Protein AF-0000000068891991 (afdb_homodimer)

pLDDT: mean 92.05, std 12.74, range [37.44, 98.88]

InterPro domains:
  IPR000836 Phosphoribosyltransferase domain [cd06223] (147-283)
  IPR000842 Phosphoribosyl pyrophosphate synthetase, conserved site [PS00114] (128-143)
  IPR005946 Ribose-phosphate pyrophosphokinase [PF14572] (208-317)
  IPR005946 Ribose-phosphate pyrophosphokinase [PTHR10210] (1-318)
  IPR005946 Ribose-phosphate pyrophosphokinase [TIGR01251] (5-317)
  IPR029057 Phosphoribosyltransferase-like [G3DSA:3.40.50.2020] (6-315)
  IPR029057 Phosphoribosyltransferase-like [G3DSA:3.40.50.2020] (147-300)
  IPR029057 Phosphoribosyltransferase-like [SSF53271] (2-158)
  IPR029057 Phosphoribosyltransferase-like [SSF53271] (161-319)
  IPR029099 Ribose-phosphate pyrophosphokinase, N-terminal domain [PF13793] (4-120)

Solvent-accessible surface area (backbone atoms only — not comparable to full-atom values): 33767 Å² total; per-residue (Å²): 120,84,60,60,40,37,38,62,40,84,45,41,48,70,52,44,50,48,20,26,58,76,58,72,52,67,74,46,52,61,49,76,46,69,47,71,41,43,44,75,45,58,38,47,68,56,90,41,61,66,12,37,34,36,38,39,41,26,29,38,64,53,26,38,54,42,49,51,49,50,39,44,46,38,30,12,40,50,65,32,44,38,62,40,35,30,41,36,19,41,28,59,66,52,40,88,30,64,51,62,89,46,84,33,21,32,41,48,26,39,51,50,38,48,44,41,47,73,29,46,44,52,32,38,37,33,38,52,60,75,46,75,72,55,65,72,44,39,92,47,58,67,47,72,38,60,59,58,61,59,52,52,50,47,40,70,73,66,40,81,69,47,81,59,26,27,28,25,10,68,36,76,88,30,39,65,64,26,51,50,53,14,58,77,68,68,36,53,60,31,40,29,42,70,46,74,64,72,67,76,81,32,82,72,61,83,68,81,62,69,46,76,44,77,48,64,83,44,57,73,15,42,34,35,37,37,44,62,57,40,42,62,36,65,66,56,50,54,44,31,40,44,39,34,75,73,40,41,25,68,40,30,34,41,37,23,47,30,40,65,36,26,76,60,17,55,58,53,47,60,68,34,84,45,44,65,32,37,37,24,27,60,34,24,57,71,56,65,81,71,48,60,92,53,78,40,65,42,73,43,80,50,36,66,63,52,31,51,48,52,53,25,57,74,70,72,42,83,76,57,86,62,68,78,114,120,85,59,60,40,37,36,64,39,85,46,41,48,69,52,43,52,49,21,26,58,75,57,72,52,67,73,46,52,63,49,77,46,70,47,71,40,43,45,74,45,56,37,48,68,54,90,41,61,65,13,38,35,37,39,37,41,27,30,37,65,53,26,38,55,42,49,52,48,49,39,43,46,38,30,11,39,50,65,32,43,36,63,38,37,31,41,34,19,40,29,60,67,52,39,88,30,65,50,63,88,45,86,33,21,33,43,48,26,38,51,48,38,48,45,43,48,74,30,47,44,52,31,37,38,33,38,52,61,76,44,77,71,54,64,73,44,40,92,46,59,68,46,73,40,62,58,60,60,60,52,51,51,47,40,70,73,65,41,80,72,46,81,59,25,28,29,24,10,69,36,77,87,31,39,64,64,27,50,51,52,16,58,78,67,69,35,54,61,32,40,30,41,70,47,74,66,72,66,74,83,39,78,73,61,84,70,80,64,70,46,76,44,77,47,65,84,43,57,72,14,41,34,36,38,36,45,61,57,39,43,61,37,65,66,57,51,54,42,30,40,44,39,34,76,73,39,40,26,67,40,29,35,40,36,24,48,29,38,65,36,24,76,61,16,55,58,54,46,61,66,33,85,46,46,65,33,37,38,24,28,59,34,24,58,70,55,66,81,70,49,60,90,52,78,40,64,43,73,43,81,50,37,66,62,52,33,49,48,52,54,26,57,74,70,71,42,83,75,58,85,60,70,77,114

Sequence (650 aa):
MRRVKIFSGTSHPGLTEAICERLGTTLGKCDLKKFSNGETSVDIGCSIRDQDVFIVQSGSAKANDSIMELLILISACKGGSANKITAVMPYFPYSKQSKKKSHRGAITARMLANLLTVAGVDHVITVDLHASQMQGFFTKPVDNLYAEPLLARWIRHTVPNWRDSVVVSKNPGGTKRVTQLADVLKLNFALITTDRRRKEDADQIPGNEKMITLVGEVRRKTVLIVDDMIDRAGSWISAAEHVKLRGGAKKVICIATHGVFGGNCLKEMEDCSCIDQIVVTNSFPIPEDKRKGVKKLVTIDLSQLLSEAIRRNHHGKFIPHYLVEMRRVKIFSGTSHPGLTEAICERLGTTLGKCDLKKFSNGETSVDIGCSIRDQDVFIVQSGSAKANDSIMELLILISACKGGSANKITAVMPYFPYSKQSKKKSHRGAITARMLANLLTVAGVDHVITVDLHASQMQGFFTKPVDNLYAEPLLARWIRHTVPNWRDSVVVSKNPGGTKRVTQLADVLKLNFALITTDRRRKEDADQIPGNEKMITLVGEVRRKTVLIVDDMIDRAGSWISAAEHVKLRGGAKKVICIATHGVFGGNCLKEMEDCSCIDQIVVTNSFPIPEDKRKGVKKLVTIDLSQLLSEAIRRNHHGKFIPHYLVE

Foldseek 3Di:
DPQEAEAEDPFCVPLSVLLCVVLVHDHFDKDWDADPVGDIDIDGPDQNAQGEYEYEFEAAPPRVSSLNSLLQVLLVNVVSHHNAYEYEYQHQPLLVLCDDPDPPDDSVSLVSLVSSVVSPHQEYEYEDRQDPCSCVSHPHYYHHAYCLVVVLVCLVVPPPPSQQEEEEELEPSFVVVRVVSCVVNVHHYKYKYWDQDDCPVVPPPPDSDTDIDIGDAQAQHEYEYEHAEQAAAVSVLVSLCCCVVVRHHPAYEYEHAYYRHHDLRQVVLQPRPSHQAYEYEPSGPDDPVNCPPRDRYDYHYCSVVVSVVVVCVVVVHDDDSPVPD/DPQEAEAEDPFCVPLSVLLCVVLVHDHFDKDWDADPVGDIDIDGPDQNAQGEYEYEFEAAPPRVSSLNSLLQVLLVNVVSHHNAYEYEYQHQPLLVLCDDPDPPDDSVSLVSLVSSVVSPHQEYEYEDRQDPCSCVSHPHYYHHAYCLVVVLVCLVVPPPPSQQEEEEELEPSFVVVSVVSCVVNVHHYKYKYWDQDDCPVVPPPPDSDTDIDIGDAQAQHEYEYEHAEQAAAVSVLVSLCCCVVVRHHPAYEYEHAYYRHHDLRQVVLQPRPSHQAYEYEPSGPDDPVNCPPRDRYHYHYCSVVSSVVVVCVVVVHDDDNPVPD

Radius of gyration: 28.81 Å; Cα contacts (8 Å, |Δi|>4): 1446; chains: 2; bounding box: 80×87×59 Å

Secondary structure (DSSP, 8-state):
-TTEEEEE-SS-HHHHHHHHHHHT--BPPEEEEE-TTS-EEEEE-S--TT-EEEEE----TTHHHHHHHHHHHHHHHHHTT-SEEEEEESS-TTTT-SS-SSTTB--HHHHHHHHHHHHT-SEEEEES-SSGGGGGG-SS-EEEE--HHHHHHHHHHHSTTGGG-EEEESSGGGHHHHHHHHHHHT-EEEEEEEE---GGGGGS--S---EEEEES--TTSEEEEEEEEE--SHHHHHHHHIIIIIT--SEEEEEEEEE---TTHHHHHHH-TT--EEEEEBTS---HHHHTT--SEEEE--HHHHHHHHHHHHTT----TTTT-/-TTEEEEE-SS-HHHHHHHHHHHT--BPPEEEEE-TTS-EEEEE-S--TT-EEEEE----TTHHHHHHHHHHHHHHHHHTT-SEEEEEESS-TTTT-SS-SSTTB--HHHHHHHHHHHHT-SEEEEES-SSGGGGGG-SS-EEEE--HHHHHHHHHHHSTTGGG-EEEESSGGGHHHHHHHHHHHT-EEEEEEEE---GGGTTS--S---EEEEES--TTSEEEEEEEEE--SHHHHHHHHIIIIIT--SEEEEEEEEE---TTHHHHHHH-TT--EEEEEBTS---HHHHTT-SSEEEE--HHHHHHHHHHHHTT----TTTT-

Structure (mmCIF, N/CA/C/O backbone):
data_AF-0000000068891991-model_v1
#
loop_
_entity.id
_entity.type
_entity.pdbx_description
1 polymer 'Ribose-phosphate pyrophosphokinase 1'
#
loop_
_atom_site.group_PDB
_atom_site.id
_atom_site.type_symbol
_atom_site.label_atom_id
_atom_site.label_alt_id
_atom_site.label_comp_id
_atom_site.label_asym_id
_atom_site.label_entity_id
_atom_site.label_seq_id
_atom_site.pdbx_PDB_ins_code
_atom_site.Cartn_x
_atom_site.Cartn_y
_atom_site.Cartn_z
_atom_site.occupancy
_atom_site.B_iso_or_equiv
_atom_site.auth_seq_id
_atom_site.auth_comp_id
_atom_site.auth_asym_id
_atom_site.auth_atom_id
_atom_site.pdbx_PDB_model_num
ATOM 1 N N . MET A 1 1 ? -26.656 19.281 2.646 1 77.19 1 MET A N 1
ATOM 2 C CA . MET A 1 1 ? -26 19.188 1.344 1 77.19 1 MET A CA 1
ATOM 3 C C . MET A 1 1 ? -26.672 18.141 0.468 1 77.19 1 MET A C 1
ATOM 5 O O . MET A 1 1 ? -26.844 16.984 0.884 1 77.19 1 MET A O 1
ATOM 9 N N . ARG A 1 2 ? -27.297 18.516 -0.616 1 78.69 2 ARG A N 1
ATOM 10 C CA . ARG A 1 2 ? -28.016 17.609 -1.503 1 78.69 2 ARG A CA 1
ATOM 11 C C . ARG A 1 2 ? -27.047 16.875 -2.426 1 78.69 2 ARG A C 1
ATOM 13 O O . ARG A 1 2 ? -26.078 17.453 -2.902 1 78.69 2 ARG A O 1
ATOM 20 N N . ARG A 1 3 ? -27.172 15.539 -2.529 1 91.25 3 ARG A N 1
ATOM 21 C CA . ARG A 1 3 ? -26.453 14.672 -3.465 1 91.25 3 ARG A CA 1
ATOM 22 C C . ARG A 1 3 ? -24.984 14.547 -3.08 1 91.25 3 ARG A C 1
ATOM 24 O O . ARG A 1 3 ? -24.109 14.672 -3.93 1 91.25 3 ARG A O 1
ATOM 31 N N . VAL A 1 4 ? -24.75 14.547 -1.729 1 95.25 4 VAL A N 1
ATOM 32 C CA . VAL A 1 4 ? -23.391 14.406 -1.225 1 95.25 4 VAL A CA 1
ATOM 33 C C . VAL A 1 4 ? -23.281 13.117 -0.411 1 95.25 4 VAL A C 1
ATOM 35 O O . VAL A 1 4 ? -24.188 12.766 0.343 1 95.25 4 VAL A O 1
ATOM 38 N N . LYS A 1 5 ? -22.266 12.383 -0.639 1 96.94 5 LYS A N 1
ATOM 39 C CA . LYS A 1 5 ? -21.891 11.242 0.198 1 96.94 5 LYS A CA 1
ATOM 40 C C . LYS A 1 5 ? -20.484 11.406 0.752 1 96.94 5 LYS A C 1
ATOM 42 O O . LYS A 1 5 ? -19.578 11.836 0.038 1 96.94 5 LYS A O 1
ATOM 47 N N . ILE A 1 6 ? -20.359 11.164 2.047 1 98.19 6 ILE A N 1
ATOM 48 C CA . ILE A 1 6 ? -19.062 11.203 2.684 1 98.19 6 ILE A CA 1
ATOM 49 C C . ILE A 1 6 ? -18.656 9.805 3.15 1 98.19 6 ILE A C 1
ATOM 51 O O . ILE A 1 6 ? -19.438 9.125 3.822 1 98.19 6 ILE A O 1
ATOM 55 N N . PHE A 1 7 ? -17.547 9.383 2.711 1 98.25 7 PHE A N 1
ATOM 56 C CA . PHE A 1 7 ? -17.016 8.094 3.137 1 98.25 7 PHE A CA 1
ATOM 57 C C . PHE A 1 7 ? -15.773 8.281 4.004 1 98.25 7 PHE A C 1
ATOM 59 O O . PHE A 1 7 ? -15.055 9.266 3.859 1 98.25 7 PHE A O 1
ATOM 66 N N . SER A 1 8 ? -15.609 7.34 4.91 1 98.06 8 SER A N 1
ATOM 67 C CA . SER A 1 8 ? -14.453 7.332 5.801 1 98.06 8 SER A CA 1
ATOM 68 C C . SER A 1 8 ? -13.516 6.172 5.48 1 98.06 8 SER A C 1
ATOM 70 O O . SER A 1 8 ? -13.961 5.027 5.355 1 98.06 8 SER A O 1
ATOM 72 N N . GLY A 1 9 ? -12.25 6.516 5.199 1 97.56 9 GLY A N 1
ATOM 73 C CA . GLY A 1 9 ? -11.273 5.445 5.309 1 97.56 9 GLY A CA 1
ATOM 74 C C . GLY A 1 9 ? -11.047 4.984 6.738 1 97.56 9 GLY A C 1
ATOM 75 O O . GLY A 1 9 ? -11.68 5.496 7.664 1 97.56 9 GLY A O 1
ATOM 76 N N . THR A 1 10 ? -10.141 4.098 6.926 1 96.75 10 THR A N 1
ATOM 77 C CA . THR A 1 10 ? -9.969 3.486 8.234 1 96.75 10 THR A CA 1
ATOM 78 C C . THR A 1 10 ? -8.914 4.23 9.047 1 96.75 10 THR A C 1
ATOM 80 O O . THR A 1 10 ? -8.75 3.98 10.242 1 96.75 10 THR A O 1
ATOM 83 N N . SER A 1 11 ? -8.211 5.156 8.469 1 95.75 11 SER A N 1
ATOM 84 C CA . SER A 1 11 ? -7.074 5.777 9.141 1 95.75 11 SER A CA 1
ATOM 85 C C . SER A 1 11 ? -7.531 6.641 10.312 1 95.75 11 SER A C 1
ATOM 87 O O . SER A 1 11 ? -6.883 6.676 11.359 1 95.75 11 SER A O 1
ATOM 89 N N . HIS A 1 12 ? -8.656 7.379 10.141 1 96.69 12 HIS A N 1
ATOM 90 C CA . HIS A 1 12 ? -9.078 8.367 11.125 1 96.69 12 HIS A CA 1
ATOM 91 C C . HIS A 1 12 ? -10.594 8.531 11.133 1 96.69 12 HIS A C 1
ATOM 93 O O . HIS A 1 12 ? -11.109 9.625 10.891 1 96.69 12 HIS A O 1
ATOM 99 N N . PRO A 1 13 ? -11.328 7.473 11.5 1 96.75 13 PRO A N 1
ATOM 100 C CA . PRO A 1 13 ? -12.789 7.52 11.453 1 96.75 13 PRO A CA 1
ATOM 101 C C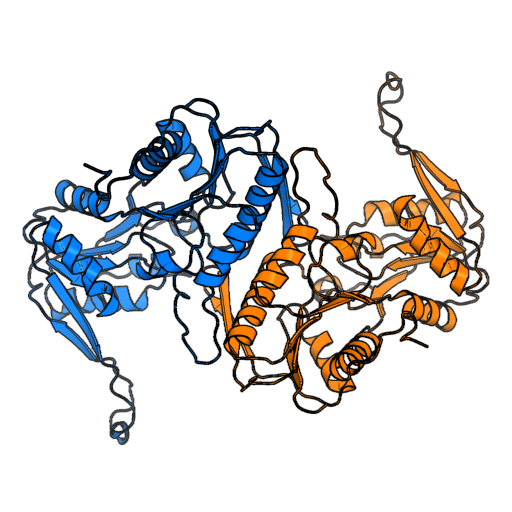 . PRO A 1 13 ? -13.375 8.594 12.367 1 96.75 13 PRO A C 1
ATOM 103 O O . PRO A 1 13 ? -14.414 9.188 12.039 1 96.75 13 PRO A O 1
ATOM 106 N N . GLY A 1 14 ? -12.727 8.852 13.523 1 96.75 14 GLY A N 1
ATOM 107 C CA . GLY A 1 14 ? -13.203 9.875 14.438 1 96.75 14 GLY A CA 1
ATOM 108 C C . GLY A 1 14 ? -13.258 11.258 13.805 1 96.75 14 GLY A C 1
ATOM 109 O O . GLY A 1 14 ? -14.203 12.016 14.031 1 96.75 14 GLY A O 1
ATOM 110 N N . LEU A 1 15 ? -12.266 11.602 13.047 1 98.06 15 LEU A N 1
ATOM 111 C CA . LEU A 1 15 ? -12.25 12.883 12.359 1 98.06 15 LEU A CA 1
ATOM 112 C C . LEU A 1 15 ? -13.383 12.969 11.344 1 98.06 15 LEU A C 1
ATOM 114 O O . LEU A 1 15 ? -14.047 14 11.227 1 98.06 15 LEU A O 1
ATOM 118 N N . THR A 1 16 ? -13.625 11.859 10.578 1 98.31 16 THR A N 1
ATOM 119 C CA . THR A 1 16 ? -14.688 11.844 9.578 1 98.31 16 THR A CA 1
ATOM 120 C C . THR A 1 16 ? -16.062 12.023 10.234 1 98.31 16 THR A C 1
ATOM 122 O O . THR A 1 16 ? -16.906 12.742 9.711 1 98.31 16 THR A O 1
ATOM 125 N N . GLU A 1 17 ? -16.234 11.375 11.344 1 98 17 GLU A N 1
ATOM 126 C CA . GLU A 1 17 ? -17.484 11.516 12.078 1 98 17 GLU A CA 1
ATOM 127 C C . GLU A 1 17 ? -17.719 12.961 12.508 1 98 17 GLU A C 1
ATOM 129 O O . GLU A 1 17 ? -18.828 13.477 12.398 1 98 17 GLU A O 1
ATOM 134 N N . ALA A 1 18 ? -16.656 13.594 13.016 1 98.19 18 ALA A N 1
ATOM 135 C CA . ALA A 1 18 ? -16.734 14.992 13.43 1 98.19 18 ALA A CA 1
ATOM 136 C C . ALA A 1 18 ? -17.094 15.891 12.258 1 98.19 18 ALA A C 1
ATOM 138 O O . ALA A 1 18 ? -17.891 16.828 12.398 1 98.19 18 ALA A O 1
ATOM 139 N N . ILE A 1 19 ? -16.531 15.617 11.094 1 98 19 ILE A N 1
ATOM 140 C CA . ILE A 1 19 ? -16.812 16.375 9.875 1 98 19 ILE A CA 1
ATOM 141 C C . ILE A 1 19 ? -18.297 16.219 9.508 1 98 19 ILE A C 1
ATOM 143 O O . ILE A 1 19 ? -18.969 17.203 9.234 1 98 19 ILE A O 1
ATOM 147 N N . CYS A 1 20 ? -18.781 14.953 9.523 1 97.81 20 CYS A N 1
ATOM 148 C CA . CYS A 1 20 ? -20.172 14.672 9.172 1 97.81 20 CYS A CA 1
ATOM 149 C C . CYS A 1 20 ? -21.125 15.367 10.133 1 97.81 20 CYS A C 1
ATOM 151 O O . CYS A 1 20 ? -22.141 15.922 9.703 1 97.81 20 CYS A O 1
ATOM 153 N N . GLU A 1 21 ? -20.766 15.336 11.414 1 97.69 21 GLU A N 1
ATOM 154 C CA . GLU A 1 21 ? -21.594 16 12.422 1 97.69 21 GLU A CA 1
ATOM 155 C C . GLU A 1 21 ? -21.719 17.484 12.125 1 97.69 21 GLU A C 1
ATOM 157 O O . GLU A 1 21 ? -22.812 18.047 12.195 1 97.69 21 GLU A O 1
ATOM 162 N N . ARG A 1 22 ? -20.688 18.125 11.773 1 96.75 22 ARG A N 1
ATOM 163 C CA . ARG A 1 22 ? -20.672 19.562 11.492 1 96.75 22 ARG A CA 1
ATOM 164 C C . ARG A 1 22 ? -21.453 19.875 10.227 1 96.75 22 ARG A C 1
ATOM 166 O O . ARG A 1 22 ? -22.078 20.938 10.125 1 96.75 22 ARG A O 1
ATOM 173 N N . LEU A 1 23 ? -21.438 18.906 9.305 1 96.44 23 LEU A N 1
ATOM 174 C CA . LEU A 1 23 ? -22.125 19.109 8.031 1 96.44 23 LEU A CA 1
ATOM 175 C C . LEU A 1 23 ? -23.594 18.688 8.125 1 96.44 23 LEU A C 1
ATOM 177 O O . LEU A 1 23 ? -24.375 18.922 7.199 1 96.44 23 LEU A O 1
ATOM 181 N N . GLY A 1 24 ? -23.953 18.062 9.227 1 95.44 24 GLY A N 1
ATOM 182 C CA . GLY A 1 24 ? -25.312 17.578 9.398 1 95.44 24 GLY A CA 1
ATOM 183 C C . GLY A 1 24 ? -25.672 16.422 8.484 1 95.44 24 GLY A C 1
ATOM 184 O O . GLY A 1 24 ? -26.766 16.359 7.934 1 95.44 24 GLY A O 1
ATOM 185 N N . THR A 1 25 ? -24.656 15.562 8.219 1 95.19 25 THR A N 1
ATOM 186 C CA . THR A 1 25 ? -24.875 14.422 7.34 1 95.19 25 THR A CA 1
ATOM 187 C C . THR A 1 25 ? -24.375 13.133 7.996 1 95.19 25 THR A C 1
ATOM 189 O O . THR A 1 25 ? -23.906 13.156 9.133 1 95.19 25 THR A O 1
ATOM 192 N N . THR A 1 26 ? -24.641 12.031 7.355 1 94.44 26 THR A N 1
ATOM 193 C CA . THR A 1 26 ? -24.203 10.734 7.855 1 94.44 26 THR A CA 1
ATOM 194 C C . THR A 1 26 ? -23.203 10.102 6.898 1 94.44 26 THR A C 1
ATOM 196 O O . THR A 1 26 ? -23.172 10.43 5.711 1 94.44 26 THR A O 1
ATOM 199 N N . LEU A 1 27 ? -22.469 9.258 7.52 1 96.31 27 LEU A N 1
ATOM 200 C CA . LEU A 1 27 ? -21.469 8.531 6.734 1 96.31 27 LEU A CA 1
ATOM 201 C C . LEU A 1 27 ? -22.141 7.605 5.727 1 96.31 27 LEU A C 1
ATOM 203 O O . LEU A 1 27 ? -23.141 6.961 6.043 1 96.31 27 LEU A O 1
ATOM 207 N N . GLY A 1 28 ? -21.547 7.605 4.516 1 95.81 28 GLY A N 1
ATOM 208 C CA . GLY A 1 28 ? -21.984 6.594 3.568 1 95.81 28 GLY A CA 1
ATOM 209 C C . GLY A 1 28 ? -21.656 5.184 4.004 1 95.81 28 GLY A C 1
ATOM 210 O O . GLY A 1 28 ? -20.609 4.949 4.613 1 95.81 28 GLY A O 1
ATOM 211 N N . LYS A 1 29 ? -22.531 4.293 3.652 1 94.5 29 LYS A N 1
ATOM 212 C CA . LYS A 1 29 ? -22.312 2.889 3.982 1 94.5 29 LYS A CA 1
ATOM 213 C C . LYS A 1 29 ? -21.188 2.297 3.123 1 94.5 29 LYS A C 1
ATOM 215 O O . LYS A 1 29 ? -21.25 2.357 1.895 1 94.5 29 LYS A O 1
ATOM 220 N N . CYS A 1 30 ? -20.188 1.822 3.775 1 94.94 30 CYS A N 1
ATOM 221 C CA . CYS A 1 30 ? -19.047 1.229 3.084 1 94.94 30 CYS A CA 1
ATOM 222 C C . CYS A 1 30 ? -18.406 0.13 3.926 1 94.94 30 CYS A C 1
ATOM 224 O O . CYS A 1 30 ? -18.203 0.306 5.125 1 94.94 30 CYS A O 1
ATOM 226 N N . ASP A 1 31 ? -18.219 -1.025 3.305 1 94.81 31 ASP A N 1
ATOM 227 C CA . ASP A 1 31 ? -17.531 -2.131 3.969 1 94.81 31 ASP A CA 1
ATOM 228 C C . ASP A 1 31 ? -16.047 -2.174 3.582 1 94.81 31 ASP A C 1
ATOM 230 O O . ASP A 1 31 ? -15.719 -2.359 2.41 1 94.81 31 ASP A O 1
ATOM 234 N N . LEU A 1 32 ? -15.234 -1.894 4.574 1 95.12 32 LEU A N 1
ATOM 235 C CA . LEU A 1 32 ? -13.789 -1.931 4.395 1 95.12 32 LEU A CA 1
ATOM 236 C C . LEU A 1 32 ? -13.18 -3.113 5.141 1 95.12 32 LEU A C 1
ATOM 238 O O . LEU A 1 32 ? -13.312 -3.219 6.363 1 95.12 32 LEU A O 1
ATOM 242 N N . LYS A 1 33 ? -12.523 -4.012 4.375 1 93.88 33 LYS A N 1
ATOM 243 C CA . LYS A 1 33 ? -11.969 -5.207 4.996 1 93.88 33 LYS A CA 1
ATOM 244 C C . LYS A 1 33 ? -10.562 -5.5 4.469 1 93.88 33 LYS A C 1
ATOM 246 O O . LYS A 1 33 ? -10.172 -4.98 3.424 1 93.88 33 LYS A O 1
ATOM 251 N N . LYS A 1 34 ? -9.859 -6.238 5.281 1 92.62 34 LYS A N 1
ATOM 252 C CA . LYS A 1 34 ? -8.562 -6.781 4.883 1 92.62 34 LYS A CA 1
ATOM 253 C C . LYS A 1 34 ? -8.617 -8.305 4.766 1 92.62 34 LYS A C 1
ATOM 255 O O . LYS A 1 34 ? -9.195 -8.977 5.621 1 92.62 34 LYS A O 1
ATOM 260 N N . PHE A 1 35 ? -8.094 -8.742 3.691 1 91.06 35 PHE A N 1
ATOM 261 C CA . PHE A 1 35 ? -7.973 -10.188 3.549 1 91.06 35 PHE A CA 1
ATOM 262 C C . PHE A 1 35 ? -6.754 -10.703 4.309 1 91.06 35 PHE A C 1
ATOM 264 O O . PHE A 1 35 ? -5.914 -9.922 4.75 1 91.06 35 PHE A O 1
ATOM 271 N N . SER A 1 36 ? -6.648 -12.031 4.441 1 84.12 36 SER A N 1
ATOM 272 C CA . SER A 1 36 ? -5.586 -12.656 5.223 1 84.12 36 SER A CA 1
ATOM 273 C C .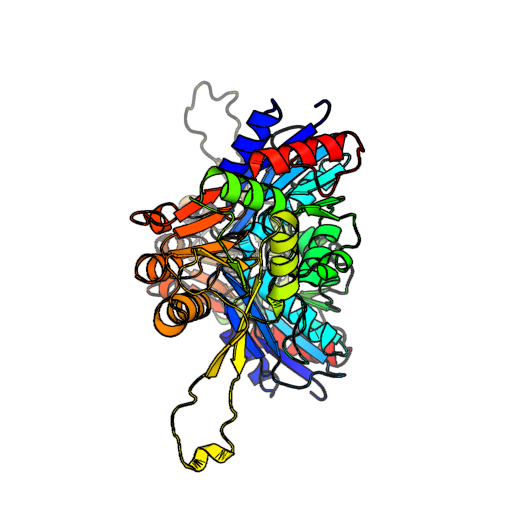 SER A 1 36 ? -4.219 -12.414 4.59 1 84.12 36 SER A C 1
ATOM 275 O O . SER A 1 36 ? -3.201 -12.406 5.285 1 84.12 36 SER A O 1
ATOM 277 N N . ASN A 1 37 ? -4.211 -12.125 3.326 1 83 37 ASN A N 1
ATOM 278 C CA . ASN A 1 37 ? -2.943 -11.875 2.648 1 83 37 ASN A CA 1
ATOM 279 C C . ASN A 1 37 ? -2.578 -10.398 2.658 1 83 37 ASN A C 1
ATOM 281 O O . ASN A 1 37 ? -1.622 -9.984 1.998 1 83 37 ASN A O 1
ATOM 285 N N . GLY A 1 38 ? -3.432 -9.594 3.305 1 90.31 38 GLY A N 1
ATOM 286 C CA . GLY A 1 38 ? -3.115 -8.188 3.471 1 90.31 38 GLY A CA 1
ATOM 287 C C . GLY A 1 38 ? -3.773 -7.301 2.432 1 90.31 38 GLY A C 1
ATOM 288 O O . GLY A 1 38 ? -3.682 -6.074 2.506 1 90.31 38 GLY A O 1
ATOM 289 N N . GLU A 1 39 ? -4.422 -7.926 1.455 1 94.75 39 GLU A N 1
ATOM 290 C CA . GLU A 1 39 ? -5.109 -7.141 0.435 1 94.75 39 GLU A CA 1
ATOM 291 C C . GLU A 1 39 ? -6.348 -6.457 1.005 1 94.75 39 GLU A C 1
ATOM 293 O O . GLU A 1 39 ? -6.93 -6.934 1.982 1 94.75 39 GLU A O 1
ATOM 298 N N . THR A 1 40 ? -6.668 -5.379 0.418 1 96 40 THR A N 1
ATOM 299 C CA . THR A 1 40 ? -7.789 -4.559 0.869 1 96 40 THR A CA 1
ATOM 300 C C . THR A 1 40 ? -9.023 -4.805 0.005 1 96 40 THR A C 1
ATOM 302 O O . THR A 1 40 ? -8.914 -4.953 -1.214 1 96 40 THR A O 1
ATOM 305 N N . SER A 1 41 ? -10.148 -4.926 0.678 1 94.19 41 SER A N 1
ATOM 306 C CA . SER A 1 41 ? -11.43 -5.035 -0.014 1 94.19 41 SER A CA 1
ATOM 307 C C . SER A 1 41 ? -12.336 -3.857 0.316 1 94.19 41 SER A C 1
ATOM 309 O O . SER A 1 41 ? -12.414 -3.426 1.469 1 94.19 41 SER A O 1
ATOM 311 N N . VAL A 1 42 ? -12.922 -3.279 -0.693 1 95.25 42 VAL A N 1
ATOM 312 C CA . VAL A 1 42 ? -13.844 -2.16 -0.542 1 95.25 42 VAL A CA 1
ATOM 313 C C . VAL A 1 42 ? -15.188 -2.5 -1.195 1 95.25 42 VAL A C 1
ATOM 315 O O . VAL A 1 42 ? -15.227 -2.949 -2.344 1 95.25 42 VAL A O 1
ATOM 318 N N . ASP A 1 43 ? -16.219 -2.328 -0.474 1 93.88 43 ASP A N 1
ATOM 319 C CA . ASP A 1 43 ? -17.578 -2.516 -0.998 1 93.88 43 ASP A CA 1
ATOM 320 C C . ASP A 1 43 ? -18.5 -1.372 -0.573 1 93.88 43 ASP A C 1
ATOM 322 O O . ASP A 1 43 ? -18.812 -1.232 0.609 1 93.88 43 ASP A O 1
ATOM 326 N N . ILE A 1 44 ? -18.891 -0.605 -1.527 1 95.12 44 ILE A N 1
ATOM 327 C CA . ILE A 1 44 ? -19.781 0.516 -1.248 1 95.12 44 ILE A CA 1
ATOM 328 C C . ILE A 1 44 ? -21.203 0.008 -1.081 1 95.12 44 ILE A C 1
ATOM 330 O O . ILE A 1 44 ? -21.734 -0.684 -1.957 1 95.12 44 ILE A O 1
ATOM 334 N N . GLY A 1 45 ? -21.844 0.318 0.013 1 93.12 45 GLY A N 1
ATOM 335 C CA . GLY A 1 45 ? -23.125 -0.271 0.387 1 93.12 45 GLY A CA 1
ATOM 336 C C . GLY A 1 45 ? -24.312 0.619 0.067 1 93.12 45 GLY A C 1
ATOM 337 O O . GLY A 1 45 ? -25.406 0.387 0.556 1 93.12 45 GLY A O 1
ATOM 338 N N . CYS A 1 46 ? -24.078 1.727 -0.616 1 92.62 46 CYS A N 1
ATOM 339 C CA . CYS A 1 46 ? -25.156 2.637 -0.981 1 92.62 46 CYS A CA 1
ATOM 340 C C . CYS A 1 46 ? -24.953 3.197 -2.383 1 92.62 46 CYS A C 1
ATOM 342 O O . CYS A 1 46 ? -23.844 3.109 -2.934 1 92.62 46 CYS A O 1
ATOM 344 N N . SER A 1 47 ? -26.031 3.662 -2.969 1 92.25 47 SER A N 1
ATOM 345 C CA . SER A 1 47 ? -25.922 4.254 -4.297 1 92.25 47 SER A CA 1
ATOM 346 C C . SER A 1 47 ? -25.172 5.574 -4.258 1 92.25 47 SER A C 1
ATOM 348 O O . SER A 1 47 ? -25.391 6.395 -3.361 1 92.25 47 SER A O 1
ATOM 350 N N . ILE A 1 48 ? -24.266 5.703 -5.191 1 94.88 48 ILE A N 1
ATOM 351 C CA . ILE A 1 48 ? -23.516 6.953 -5.238 1 94.88 48 ILE A CA 1
ATOM 352 C C . ILE A 1 48 ? -23.594 7.551 -6.641 1 94.88 48 ILE A C 1
ATOM 354 O O . ILE A 1 48 ? -22.766 8.383 -7.02 1 94.88 48 ILE A O 1
ATOM 358 N N . ARG A 1 49 ? -24.531 7.051 -7.445 1 94.12 49 ARG A N 1
ATOM 359 C CA . ARG A 1 49 ? -24.688 7.551 -8.805 1 94.12 49 ARG A CA 1
ATOM 360 C C . ARG A 1 49 ? -25.031 9.039 -8.805 1 94.12 49 ARG A C 1
ATOM 362 O O . ARG A 1 49 ? -25.953 9.469 -8.109 1 94.12 49 ARG A O 1
ATOM 369 N N . ASP A 1 50 ? -24.312 9.828 -9.469 1 94.62 50 ASP A N 1
ATOM 370 C CA . ASP A 1 50 ? -24.516 11.25 -9.688 1 94.62 50 ASP A CA 1
ATOM 371 C C . ASP A 1 50 ? -24.359 12.039 -8.391 1 94.62 50 ASP A C 1
ATOM 373 O O . ASP A 1 50 ? -24.875 13.156 -8.266 1 94.62 50 ASP A O 1
ATOM 377 N N . GLN A 1 51 ? -23.719 11.367 -7.43 1 96.12 51 GLN A N 1
ATOM 378 C CA . GLN A 1 51 ? -23.453 12.047 -6.168 1 96.12 51 GLN A CA 1
ATOM 379 C C . GLN A 1 51 ? -22.047 12.641 -6.148 1 96.12 51 GLN A C 1
ATOM 381 O O . GLN A 1 51 ? -21.125 12.094 -6.758 1 96.12 51 GLN A O 1
ATOM 386 N N . ASP A 1 52 ? -21.953 13.789 -5.465 1 96.81 52 ASP A N 1
ATOM 387 C CA . ASP A 1 52 ? -20.625 14.266 -5.082 1 96.81 52 ASP A CA 1
ATOM 388 C C . ASP A 1 52 ? -20.094 13.484 -3.889 1 96.81 52 ASP A C 1
ATOM 390 O O . ASP A 1 52 ? -20.688 13.5 -2.809 1 96.81 52 ASP A O 1
ATOM 394 N N . VAL A 1 53 ? -18.984 12.836 -4.121 1 98 53 VAL A N 1
ATOM 395 C CA . VAL A 1 53 ? -18.469 11.93 -3.105 1 98 53 VAL A CA 1
ATOM 396 C C . VAL A 1 53 ? -17.203 12.523 -2.49 1 98 53 VAL A C 1
ATOM 398 O O . VAL A 1 53 ? -16.312 13.008 -3.207 1 98 53 VAL A O 1
ATOM 401 N N . PHE A 1 54 ? -17.172 12.562 -1.208 1 98.5 54 PHE A N 1
ATOM 402 C CA . PHE A 1 54 ? -15.977 12.938 -0.45 1 98.5 54 PHE A CA 1
ATOM 403 C C . PHE A 1 54 ? -15.438 11.75 0.337 1 98.5 54 PHE A C 1
ATOM 405 O O . PHE A 1 54 ? -16.188 11.102 1.074 1 98.5 54 PHE A O 1
ATOM 412 N N . ILE A 1 55 ? -14.203 11.438 0.123 1 98.69 55 ILE A N 1
ATOM 413 C CA . ILE A 1 55 ? -13.555 10.352 0.85 1 98.69 55 ILE A CA 1
ATOM 414 C C . ILE A 1 55 ? -12.5 10.914 1.789 1 98.69 55 ILE A C 1
ATOM 416 O O . ILE A 1 55 ? -11.492 11.477 1.338 1 98.69 55 ILE A O 1
ATOM 420 N N . VAL A 1 56 ? -12.742 10.734 3.084 1 98.69 56 VAL A N 1
ATOM 421 C CA . VAL A 1 56 ? -11.789 11.242 4.066 1 98.69 56 VAL A CA 1
ATOM 422 C C . VAL A 1 56 ? -10.82 10.125 4.461 1 98.69 56 VAL A C 1
ATOM 424 O O . VAL A 1 56 ? -11.234 9.102 5.004 1 98.69 56 VAL A O 1
ATOM 427 N N . GLN A 1 57 ? -9.641 10.234 4.113 1 97.81 57 GLN A N 1
ATOM 428 C CA . GLN A 1 57 ? -8.57 9.305 4.453 1 97.81 57 GLN A CA 1
ATOM 429 C C . GLN A 1 57 ? -7.258 10.039 4.711 1 97.81 57 GLN A C 1
ATOM 431 O O . GLN A 1 57 ? -6.656 10.594 3.789 1 97.81 57 GLN A O 1
ATOM 436 N N . SER A 1 58 ? -6.844 10.039 5.898 1 92.31 58 SER A N 1
ATOM 437 C CA . SER A 1 58 ? -5.582 10.664 6.277 1 92.31 58 SER A CA 1
ATOM 438 C C . SER A 1 58 ? -4.426 9.68 6.18 1 92.31 58 SER A C 1
ATOM 440 O O . SER A 1 58 ? -4.625 8.508 5.848 1 92.31 58 SER A O 1
ATOM 442 N N . GLY A 1 59 ? -3.209 10.141 6.32 1 89.31 59 GLY A N 1
ATOM 443 C CA . GLY A 1 59 ? -2.096 9.234 6.555 1 89.31 59 GLY A CA 1
ATOM 444 C C . GLY A 1 59 ? -2.176 8.523 7.891 1 89.31 59 GLY A C 1
ATOM 445 O O . GLY A 1 59 ? -3.025 8.844 8.719 1 89.31 59 GLY A O 1
ATOM 446 N N . SER A 1 60 ? -1.485 7.473 8.039 1 91.94 60 SER A N 1
ATOM 447 C CA . SER A 1 60 ? -1.396 6.711 9.281 1 91.94 60 SER A CA 1
ATOM 448 C C . SER A 1 60 ? -0.064 5.977 9.383 1 91.94 60 SER A C 1
ATOM 450 O O . SER A 1 60 ? 0.795 6.113 8.508 1 91.94 60 SER A O 1
ATOM 452 N N . ALA A 1 61 ? 0.066 5.285 10.539 1 90.5 61 ALA A N 1
ATOM 453 C CA . ALA A 1 61 ? 1.272 4.484 10.719 1 90.5 61 ALA A CA 1
ATOM 454 C C . ALA A 1 61 ? 1.313 3.32 9.734 1 90.5 61 ALA A C 1
ATOM 456 O O . ALA A 1 61 ? 2.367 2.711 9.523 1 90.5 61 ALA A O 1
ATOM 457 N N . LYS A 1 62 ? 0.195 2.963 9.156 1 93.31 62 LYS A N 1
ATOM 458 C CA . LYS A 1 62 ? 0.103 1.996 8.062 1 93.31 62 LYS A CA 1
ATOM 459 C C . LYS A 1 62 ? -0.122 2.695 6.727 1 93.31 62 LYS A C 1
ATOM 461 O O . LYS A 1 62 ? -1.124 2.449 6.051 1 93.31 62 LYS A O 1
ATOM 466 N N . ALA A 1 63 ? 0.824 3.49 6.41 1 95.69 63 ALA A N 1
ATOM 467 C CA . ALA A 1 63 ? 0.696 4.461 5.324 1 95.69 63 ALA A CA 1
ATOM 468 C C . ALA A 1 63 ? 0.253 3.787 4.031 1 95.69 63 ALA A C 1
ATOM 470 O O . ALA A 1 63 ? -0.706 4.223 3.391 1 95.69 63 ALA A O 1
ATOM 471 N N . ASN A 1 64 ? 0.87 2.641 3.689 1 97 64 ASN A N 1
ATOM 472 C CA . ASN A 1 64 ? 0.613 2.012 2.396 1 97 64 ASN A CA 1
ATOM 473 C C . ASN A 1 64 ? -0.753 1.332 2.365 1 97 64 ASN A C 1
ATOM 475 O O . ASN A 1 64 ? -1.416 1.312 1.327 1 97 64 ASN A O 1
ATOM 479 N N . ASP A 1 65 ? -1.186 0.801 3.479 1 96.5 65 ASP A N 1
ATOM 480 C CA . ASP A 1 65 ? -2.535 0.254 3.57 1 96.5 65 ASP A CA 1
ATOM 481 C C . ASP A 1 65 ? -3.584 1.35 3.4 1 96.5 65 ASP A C 1
ATOM 483 O O . ASP A 1 65 ? -4.574 1.164 2.689 1 96.5 65 ASP A O 1
ATOM 487 N N . SER A 1 66 ? -3.32 2.496 4.059 1 97.19 66 SER A N 1
ATOM 488 C CA . SER A 1 66 ? -4.258 3.609 3.965 1 97.19 66 SER A CA 1
ATOM 489 C C . SER A 1 66 ? -4.336 4.152 2.543 1 97.19 66 SER A C 1
ATOM 491 O O . SER A 1 66 ? -5.414 4.5 2.062 1 97.19 66 SER A O 1
ATOM 493 N N . ILE A 1 67 ? -3.217 4.191 1.906 1 98.06 67 ILE A N 1
ATOM 494 C CA . ILE A 1 67 ? -3.152 4.711 0.544 1 98.06 67 ILE A CA 1
ATOM 495 C C . ILE A 1 67 ? -3.908 3.779 -0.4 1 98.06 67 ILE A C 1
ATOM 497 O O . ILE A 1 67 ? -4.762 4.227 -1.172 1 98.06 67 ILE A O 1
ATOM 501 N N . MET A 1 68 ? -3.609 2.479 -0.3 1 97.94 68 MET A N 1
ATOM 502 C CA . MET A 1 68 ? -4.266 1.528 -1.192 1 97.94 68 MET A CA 1
ATOM 503 C C . MET A 1 68 ? -5.773 1.505 -0.95 1 97.94 68 MET A C 1
ATOM 505 O O . MET A 1 68 ? -6.559 1.424 -1.896 1 97.94 68 MET A O 1
ATOM 509 N N . GLU A 1 69 ? -6.148 1.566 0.313 1 97.88 69 GLU A N 1
ATOM 510 C CA . GLU A 1 69 ? -7.57 1.625 0.641 1 97.88 69 GLU A CA 1
ATOM 511 C C . GLU A 1 69 ? -8.234 2.83 -0.015 1 97.88 69 GLU A C 1
ATOM 513 O O . GLU A 1 69 ? -9.328 2.713 -0.576 1 97.88 69 GLU A O 1
ATOM 518 N N . LEU A 1 70 ? -7.578 3.955 0.025 1 98.5 70 LEU A N 1
ATOM 519 C CA . LEU A 1 70 ? -8.102 5.172 -0.586 1 98.5 70 LEU A CA 1
ATOM 520 C C . LEU A 1 70 ? -8.227 5.012 -2.098 1 98.5 70 LEU A C 1
ATOM 522 O O . LEU A 1 70 ? -9.266 5.332 -2.674 1 98.5 70 LEU A O 1
ATOM 526 N N . LEU A 1 71 ? -7.195 4.5 -2.723 1 98.5 71 LEU A N 1
ATOM 527 C CA . LEU A 1 71 ? -7.195 4.328 -4.172 1 98.5 71 LEU A CA 1
ATOM 528 C C . LEU A 1 71 ? -8.32 3.393 -4.605 1 98.5 71 LEU A C 1
ATOM 530 O O . LEU A 1 71 ? -9.016 3.666 -5.582 1 98.5 71 LEU A O 1
ATOM 534 N N . ILE A 1 72 ? -8.469 2.307 -3.863 1 98 72 ILE A N 1
ATOM 535 C CA . ILE A 1 72 ? -9.5 1.329 -4.203 1 98 72 ILE A CA 1
ATOM 536 C C . ILE A 1 72 ? -10.883 1.945 -4.004 1 98 72 ILE A C 1
ATOM 538 O O . ILE A 1 72 ? -11.789 1.731 -4.816 1 98 72 ILE A O 1
ATOM 542 N N . LEU A 1 73 ? -11.047 2.703 -2.936 1 97.75 73 LEU A N 1
ATOM 543 C CA . LEU A 1 73 ? -12.305 3.387 -2.676 1 97.75 73 LEU A CA 1
ATOM 544 C C . LEU A 1 73 ? -12.641 4.363 -3.799 1 97.75 73 LEU A C 1
ATOM 546 O O . LEU A 1 73 ? -13.773 4.395 -4.285 1 97.75 73 LEU A O 1
ATOM 550 N N . ILE A 1 74 ? -11.68 5.129 -4.199 1 98.19 74 ILE A N 1
ATOM 551 C CA . ILE A 1 74 ? -11.859 6.07 -5.301 1 98.19 74 ILE A CA 1
ATOM 552 C C . ILE A 1 74 ? -12.281 5.316 -6.562 1 98.19 74 ILE A C 1
ATOM 554 O O . ILE A 1 74 ? -13.234 5.703 -7.234 1 98.19 74 ILE A O 1
ATOM 558 N N . SER A 1 75 ? -11.594 4.27 -6.824 1 97.06 75 SER A N 1
ATOM 559 C CA . SER A 1 75 ? -11.875 3.469 -8.008 1 97.06 75 SER A CA 1
ATOM 560 C C . SER A 1 75 ? -13.289 2.904 -7.973 1 97.06 75 SER A C 1
ATOM 562 O O . SER A 1 75 ? -13.992 2.887 -8.992 1 97.06 75 SER A O 1
ATOM 564 N N . ALA A 1 76 ? -13.664 2.402 -6.801 1 96.56 76 ALA A N 1
ATOM 565 C CA . ALA A 1 76 ? -15.016 1.887 -6.629 1 96.56 76 ALA A CA 1
ATOM 566 C C . ALA A 1 76 ? -16.062 2.975 -6.891 1 96.56 76 ALA A C 1
ATOM 568 O O . ALA A 1 76 ? -17.078 2.725 -7.535 1 96.56 76 ALA A O 1
ATOM 569 N N . CYS A 1 77 ? -15.766 4.188 -6.402 1 96.81 77 CYS A N 1
ATOM 570 C CA . CYS A 1 77 ? -16.688 5.301 -6.609 1 96.81 77 CYS A CA 1
ATOM 571 C C . CYS A 1 77 ? -16.766 5.68 -8.086 1 96.81 77 CYS A C 1
ATOM 573 O O . CYS A 1 77 ? -17.844 6.008 -8.586 1 96.81 77 CYS A O 1
ATOM 575 N N . LYS A 1 78 ? -15.648 5.66 -8.727 1 95.5 78 LYS A N 1
ATOM 576 C CA . LYS A 1 78 ? -15.633 5.934 -10.156 1 95.5 78 LYS A CA 1
ATOM 577 C C . LYS A 1 78 ? -16.469 4.914 -10.922 1 95.5 78 LYS A C 1
ATOM 579 O O . LYS A 1 78 ? -17.297 5.285 -11.766 1 95.5 78 LYS A O 1
ATOM 584 N N . GLY A 1 79 ? -16.312 3.691 -10.562 1 92.81 79 GLY A N 1
ATOM 585 C CA . GLY A 1 79 ? -17.094 2.635 -11.18 1 92.81 79 GLY A CA 1
ATOM 586 C C . GLY A 1 79 ? -18.578 2.736 -10.883 1 92.81 79 GLY A C 1
ATOM 587 O O . GLY A 1 79 ? -19.406 2.277 -11.672 1 92.81 79 GLY A O 1
ATOM 588 N N . GLY A 1 80 ? -18.875 3.311 -9.719 1 93.12 80 GLY A N 1
ATOM 589 C CA . GLY A 1 80 ? -20.266 3.477 -9.312 1 93.12 80 GLY A CA 1
ATOM 590 C C . GLY A 1 80 ? -20.922 4.719 -9.898 1 93.12 80 GLY A C 1
ATOM 591 O O . GLY A 1 80 ? -22.031 5.086 -9.5 1 93.12 80 GLY A O 1
ATOM 592 N N . SER A 1 81 ? -20.203 5.453 -10.75 1 94.44 81 SER A N 1
ATOM 593 C CA . SER A 1 81 ? -20.688 6.598 -11.516 1 94.44 81 SER A CA 1
ATOM 594 C C . SER A 1 81 ? -20.922 7.801 -10.609 1 94.44 81 SER A C 1
ATOM 596 O O . SER A 1 81 ? -21.938 8.5 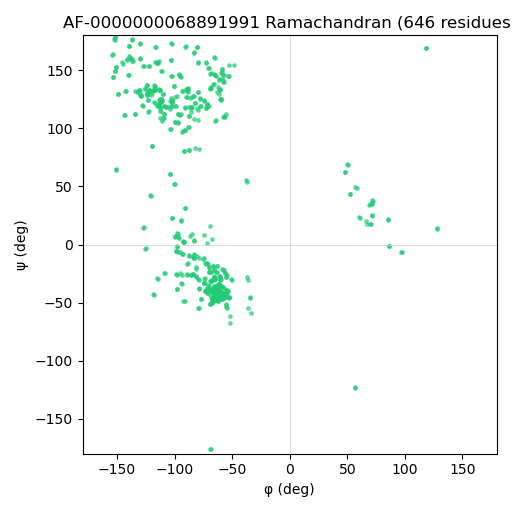-10.75 1 94.44 81 SER A O 1
ATOM 598 N N . ALA A 1 82 ? -20.047 7.973 -9.641 1 96.44 82 ALA A N 1
ATOM 599 C CA . ALA A 1 82 ? -20.078 9.219 -8.883 1 96.44 82 ALA A CA 1
ATOM 600 C C . ALA A 1 82 ? -19.906 10.43 -9.805 1 96.44 82 ALA A C 1
ATOM 602 O O . ALA A 1 82 ? -19.25 10.336 -10.844 1 96.44 82 ALA A O 1
ATOM 603 N N . ASN A 1 83 ? -20.562 11.516 -9.461 1 96.56 83 ASN A N 1
ATOM 604 C CA . ASN A 1 83 ? -20.453 12.742 -10.242 1 96.56 83 ASN A CA 1
ATOM 605 C C . ASN A 1 83 ? -19.062 13.375 -10.117 1 96.56 83 ASN A C 1
ATOM 607 O O . ASN A 1 83 ? -18.422 13.695 -11.117 1 96.56 83 ASN A O 1
ATOM 611 N N . LYS A 1 84 ? -18.672 13.531 -8.922 1 97.38 84 LYS A N 1
ATOM 612 C CA . LYS A 1 84 ? -17.375 14.094 -8.555 1 97.38 84 LYS A CA 1
ATOM 613 C C . LYS A 1 84 ? -16.797 13.391 -7.332 1 97.38 84 LYS A C 1
ATOM 615 O O . LYS A 1 84 ? -17.516 13.086 -6.379 1 97.38 84 LYS A O 1
ATOM 620 N N . ILE A 1 85 ? -15.539 13.023 -7.453 1 98.31 85 ILE A N 1
ATOM 621 C CA . ILE A 1 85 ? -14.875 12.336 -6.352 1 98.31 85 ILE A CA 1
ATOM 622 C C . ILE A 1 85 ? -13.781 13.227 -5.77 1 98.31 85 ILE A C 1
ATOM 624 O O . ILE A 1 85 ? -12.828 13.578 -6.465 1 98.31 85 ILE A O 1
ATOM 628 N N . THR A 1 86 ? -13.906 13.594 -4.523 1 98.56 86 THR A N 1
ATOM 629 C CA . THR A 1 86 ? -12.922 14.422 -3.832 1 98.56 86 THR A CA 1
ATOM 630 C C . THR A 1 86 ? -12.242 13.633 -2.719 1 98.56 86 THR A C 1
ATOM 632 O O . THR A 1 86 ? -12.906 13.086 -1.839 1 98.56 86 THR A O 1
ATOM 635 N N . ALA A 1 87 ? -10.938 13.516 -2.811 1 98.75 87 ALA A N 1
ATOM 636 C CA . ALA A 1 87 ? -10.164 12.93 -1.719 1 98.75 87 ALA A CA 1
ATOM 637 C C . ALA A 1 87 ? -9.805 13.992 -0.677 1 98.75 87 ALA A C 1
ATOM 639 O O . ALA A 1 87 ? -9.18 15 -1.001 1 98.75 87 ALA A O 1
ATOM 640 N N . VAL A 1 88 ? -10.273 13.828 0.507 1 98.75 88 VAL A N 1
ATOM 641 C CA . VAL A 1 88 ? -9.914 14.68 1.634 1 98.75 88 VAL A CA 1
ATOM 642 C C . VAL A 1 88 ? -8.805 14.023 2.447 1 98.75 88 VAL A C 1
ATOM 644 O O . VAL A 1 88 ? -9.055 13.078 3.199 1 98.75 88 VAL A O 1
ATOM 647 N N . MET A 1 89 ? -7.633 14.531 2.295 1 98.62 89 MET A N 1
ATOM 648 C CA . MET A 1 89 ? -6.43 13.969 2.895 1 98.62 89 MET A CA 1
ATOM 649 C C . MET A 1 89 ? -5.77 14.961 3.838 1 98.62 89 MET A C 1
ATOM 651 O O . MET A 1 89 ? -4.777 15.602 3.479 1 98.62 89 MET A O 1
ATOM 655 N N . PRO A 1 90 ? -6.215 15.023 5.07 1 98.25 90 PRO A N 1
ATOM 656 C CA . PRO A 1 90 ? -5.676 16.016 6.012 1 98.25 90 PRO A CA 1
ATOM 657 C C . PRO A 1 90 ? -4.152 15.938 6.121 1 98.25 90 PRO A C 1
ATOM 659 O O . PRO A 1 90 ? -3.488 16.984 6.188 1 98.25 90 PRO A O 1
ATOM 662 N N . TYR A 1 91 ? -3.596 14.828 6.125 1 97.94 91 TYR A N 1
ATOM 663 C CA . TYR A 1 91 ? -2.164 14.594 5.969 1 97.94 91 TYR A CA 1
ATOM 664 C C . TYR A 1 91 ? -1.868 13.891 4.648 1 97.94 91 TYR A C 1
ATOM 666 O O . TYR A 1 91 ? -2.412 12.82 4.367 1 97.94 91 TYR A O 1
ATOM 674 N N . PHE A 1 92 ? -1.054 14.484 3.816 1 98 92 PHE A N 1
ATOM 675 C CA . PHE A 1 92 ? -0.686 13.883 2.541 1 98 92 PHE A CA 1
ATOM 676 C C . PHE A 1 92 ? 0.517 12.961 2.701 1 98 92 PHE A C 1
ATOM 678 O O . PHE A 1 92 ? 1.646 13.43 2.871 1 98 92 PHE A O 1
ATOM 685 N N . PRO A 1 93 ? 0.323 11.641 2.572 1 97.31 93 PRO A N 1
ATOM 686 C CA . PRO A 1 93 ? 1.429 10.703 2.75 1 97.31 93 PRO A CA 1
ATOM 687 C C . PRO A 1 93 ? 2.58 10.945 1.777 1 97.31 93 PRO A C 1
ATOM 689 O O . PRO A 1 93 ? 2.357 11.438 0.665 1 97.31 93 PRO A O 1
ATOM 692 N N . TYR A 1 94 ? 3.809 10.664 2.23 1 96.81 94 TYR A N 1
ATOM 693 C CA . TYR A 1 94 ? 5.035 10.758 1.448 1 96.81 94 TYR A CA 1
ATOM 694 C C . TYR A 1 94 ? 5.391 12.211 1.164 1 96.81 94 TYR A C 1
ATOM 696 O O . TYR A 1 94 ? 6.188 12.5 0.267 1 96.81 94 TYR A O 1
ATOM 704 N N . SER A 1 95 ? 4.809 13.133 1.922 1 94.62 95 SER A N 1
ATOM 705 C CA . SER A 1 95 ? 5.039 14.562 1.713 1 94.62 95 SER A CA 1
ATOM 706 C C . SER A 1 95 ? 6.508 14.922 1.89 1 94.62 95 SER A C 1
ATOM 708 O O . SER A 1 95 ? 7.016 15.828 1.229 1 94.62 95 SER A O 1
ATOM 710 N N . LYS A 1 96 ? 7.254 14.172 2.754 1 93.69 96 LYS A N 1
ATOM 711 C CA . LYS A 1 96 ? 8.672 14.43 2.982 1 93.69 96 LYS A CA 1
ATOM 712 C C . LYS A 1 96 ? 9.516 13.969 1.791 1 93.69 96 LYS A C 1
ATOM 714 O O . LYS A 1 96 ? 10.68 14.352 1.665 1 93.69 96 LYS A O 1
ATOM 719 N N . GLN A 1 97 ? 8.938 13.156 0.924 1 95.56 97 GLN A N 1
ATOM 720 C CA . GLN A 1 97 ? 9.602 12.695 -0.29 1 95.56 97 GLN A CA 1
ATOM 721 C C . GLN A 1 97 ? 9.141 13.492 -1.507 1 95.56 97 GLN A C 1
ATOM 723 O O . GLN A 1 97 ? 8.742 12.914 -2.52 1 95.56 97 GLN A O 1
ATOM 728 N N . SER A 1 98 ? 9.219 14.852 -1.383 1 94.5 98 SER A N 1
ATOM 729 C CA . SER A 1 98 ? 8.727 15.773 -2.396 1 94.5 98 SER A CA 1
ATOM 730 C C . SER A 1 98 ? 9.859 16.281 -3.287 1 94.5 98 SER A C 1
ATOM 732 O O . SER A 1 98 ? 9.625 17.047 -4.223 1 94.5 98 SER A O 1
ATOM 734 N N . LYS A 1 99 ? 11.055 15.906 -2.939 1 90.94 99 LYS A N 1
ATOM 735 C CA . LYS A 1 99 ? 12.219 16.188 -3.779 1 90.94 99 LYS A CA 1
ATOM 736 C C . LYS A 1 99 ? 13.148 14.977 -3.848 1 90.94 99 LYS A C 1
ATOM 738 O O . LYS A 1 99 ? 13.062 14.07 -3.01 1 90.94 99 LYS A O 1
ATOM 743 N N . LYS A 1 100 ? 13.969 14.969 -4.887 1 86.31 100 LYS A N 1
ATOM 744 C CA . LYS A 1 100 ? 14.945 13.883 -4.98 1 86.31 100 LYS A CA 1
ATOM 745 C C . LYS A 1 100 ? 16.062 14.055 -3.949 1 86.31 100 LYS A C 1
ATOM 747 O O . LYS A 1 100 ? 16.719 15.102 -3.902 1 86.31 100 LYS A O 1
ATOM 752 N N . LYS A 1 101 ? 16.156 13.094 -3.047 1 77.94 101 LYS A N 1
ATOM 753 C CA . LYS A 1 101 ? 17.25 13.125 -2.082 1 77.94 101 LYS A CA 1
ATOM 754 C C . LYS A 1 101 ? 18.578 12.742 -2.74 1 77.94 101 LYS A C 1
ATOM 756 O O . LYS A 1 101 ? 19.641 13.141 -2.275 1 77.94 101 LYS A O 1
ATOM 761 N N . SER A 1 102 ? 18.438 11.914 -3.775 1 79.31 102 SER A N 1
ATOM 762 C CA . SER A 1 102 ? 19.594 11.484 -4.562 1 79.31 102 SER A CA 1
ATOM 763 C C . SER A 1 102 ? 19.266 11.453 -6.051 1 79.31 102 SER A C 1
ATOM 765 O O . SER A 1 102 ? 18.094 11.555 -6.438 1 79.31 102 SER A O 1
ATOM 767 N N . HIS A 1 103 ? 20.297 11.445 -6.848 1 77.12 103 HIS A N 1
ATOM 768 C CA . HIS A 1 103 ? 20.141 11.453 -8.297 1 77.12 103 HIS A CA 1
ATOM 769 C C . HIS A 1 103 ? 19.281 10.281 -8.758 1 77.12 103 HIS A C 1
ATOM 771 O O . HIS A 1 103 ? 18.609 10.359 -9.797 1 77.12 103 HIS A O 1
ATOM 777 N N . ARG A 1 104 ? 19.281 9.273 -7.949 1 80.38 104 ARG A N 1
ATOM 778 C CA . ARG A 1 104 ? 18.609 8.062 -8.391 1 80.38 104 ARG A CA 1
ATOM 779 C C . ARG A 1 104 ? 17.484 7.68 -7.422 1 80.38 104 ARG A C 1
ATOM 781 O O . ARG A 1 104 ? 17.328 6.504 -7.098 1 80.38 104 ARG A O 1
ATOM 788 N N . GLY A 1 105 ? 16.734 8.695 -6.98 1 85.5 105 GLY A N 1
ATOM 789 C CA . GLY A 1 105 ? 15.586 8.516 -6.109 1 85.5 105 GLY A CA 1
ATOM 790 C C . GLY A 1 105 ? 14.273 8.945 -6.746 1 85.5 105 GLY A C 1
ATOM 791 O O . GLY A 1 105 ? 14.258 9.438 -7.879 1 85.5 105 GLY A O 1
ATOM 792 N N . ALA A 1 106 ? 13.195 8.617 -6.078 1 89.31 106 ALA A N 1
ATOM 793 C CA . ALA A 1 106 ? 11.859 8.945 -6.582 1 89.31 106 ALA A CA 1
ATOM 794 C C . ALA A 1 106 ? 11.273 10.148 -5.848 1 89.31 106 ALA A C 1
ATOM 796 O O . ALA A 1 106 ? 11.656 10.438 -4.711 1 89.31 106 ALA A O 1
ATOM 797 N N . ILE A 1 107 ? 10.555 10.914 -6.559 1 94.94 107 ILE A N 1
ATOM 798 C CA . ILE A 1 107 ? 9.656 11.867 -5.926 1 94.94 107 ILE A CA 1
ATOM 799 C C . ILE A 1 107 ? 8.312 11.211 -5.641 1 94.94 107 ILE A C 1
ATOM 801 O O . ILE A 1 107 ? 7.355 11.383 -6.398 1 94.94 107 ILE A O 1
ATOM 805 N N . THR A 1 108 ? 8.289 10.5 -4.57 1 96.69 108 THR A N 1
ATOM 806 C CA . THR A 1 108 ? 7.176 9.602 -4.258 1 96.69 108 THR A CA 1
ATOM 807 C C . THR A 1 108 ? 5.879 10.391 -4.105 1 96.69 108 THR A C 1
ATOM 809 O O . THR A 1 108 ? 4.805 9.906 -4.473 1 96.69 108 THR A O 1
ATOM 812 N N . ALA A 1 109 ? 5.973 11.609 -3.566 1 97.44 109 ALA A N 1
ATOM 813 C CA . ALA A 1 109 ? 4.785 12.438 -3.4 1 97.44 109 ALA A CA 1
ATOM 814 C C . ALA A 1 109 ? 4.129 12.734 -4.746 1 97.44 109 ALA A C 1
ATOM 816 O O . ALA A 1 109 ? 2.902 12.703 -4.867 1 97.44 109 ALA A O 1
ATOM 817 N N . ARG A 1 110 ? 4.965 13.047 -5.711 1 96.88 110 ARG A N 1
ATOM 818 C CA . ARG A 1 110 ? 4.434 13.297 -7.043 1 96.88 110 ARG A CA 1
ATOM 819 C C . ARG A 1 110 ? 3.791 12.039 -7.621 1 96.88 110 ARG A C 1
ATOM 821 O O . ARG A 1 110 ? 2.719 12.102 -8.227 1 96.88 110 ARG A O 1
ATOM 828 N N . MET A 1 111 ? 4.438 10.938 -7.473 1 96.75 111 MET A N 1
ATOM 829 C CA . MET A 1 111 ? 3.867 9.672 -7.93 1 96.75 111 MET A CA 1
ATOM 830 C C . MET A 1 111 ? 2.5 9.43 -7.297 1 96.75 111 MET A C 1
ATOM 832 O O . MET A 1 111 ? 1.553 9.047 -7.984 1 96.75 111 MET A O 1
ATOM 836 N N . LEU A 1 112 ? 2.424 9.664 -6.004 1 97.69 112 LEU A N 1
ATOM 837 C CA . LEU A 1 112 ? 1.163 9.453 -5.301 1 97.69 112 LEU A CA 1
ATOM 838 C C . LEU A 1 112 ? 0.062 10.336 -5.879 1 97.69 112 LEU A C 1
ATOM 840 O O . LEU A 1 112 ? -1.064 9.875 -6.082 1 97.69 112 LEU A O 1
ATOM 844 N N . ALA A 1 113 ? 0.392 11.602 -6.117 1 98.06 113 ALA A N 1
ATOM 845 C CA . ALA A 1 113 ? -0.57 12.5 -6.75 1 98.06 113 ALA A CA 1
ATOM 846 C C . ALA A 1 113 ? -1.076 11.922 -8.07 1 98.06 113 ALA A C 1
ATOM 848 O O . ALA A 1 113 ? -2.275 11.961 -8.352 1 98.06 113 ALA A O 1
ATOM 849 N N . ASN A 1 114 ? -0.18 11.344 -8.844 1 97.44 114 ASN A N 1
ATOM 850 C CA . ASN A 1 114 ? -0.543 10.734 -10.117 1 97.44 114 ASN A CA 1
ATOM 851 C C . ASN A 1 114 ? -1.395 9.484 -9.914 1 97.44 114 ASN A C 1
ATOM 853 O O . ASN A 1 114 ? -2.316 9.227 -10.688 1 97.44 114 ASN A O 1
ATOM 857 N N . LEU A 1 115 ? -1.077 8.711 -8.898 1 98.06 115 LEU A N 1
ATOM 858 C CA . LEU A 1 115 ? -1.856 7.512 -8.609 1 98.06 115 LEU A CA 1
ATOM 859 C C . LEU A 1 115 ? -3.307 7.867 -8.297 1 98.06 115 LEU A C 1
ATOM 861 O O . LEU A 1 115 ? -4.227 7.168 -8.727 1 98.06 115 LEU A O 1
ATOM 865 N N . LEU A 1 116 ? -3.465 8.969 -7.543 1 98.19 116 LEU A N 1
ATOM 866 C CA . LEU A 1 116 ? -4.812 9.414 -7.211 1 98.19 116 LEU A CA 1
ATOM 867 C C . LEU A 1 116 ? -5.605 9.727 -8.477 1 98.19 116 LEU A C 1
ATOM 869 O O . LEU A 1 116 ? -6.77 9.328 -8.602 1 98.19 116 LEU A O 1
ATOM 873 N N . THR A 1 117 ? -4.965 10.367 -9.383 1 97.31 117 THR A N 1
ATOM 874 C CA . THR A 1 117 ? -5.609 10.734 -10.641 1 97.31 117 THR A CA 1
ATOM 875 C C . THR A 1 117 ? -6.012 9.484 -11.422 1 97.31 117 THR A C 1
ATOM 877 O O . THR A 1 117 ? -7.133 9.398 -11.93 1 97.31 117 THR A O 1
ATOM 880 N N . VAL A 1 118 ? -5.215 8.508 -11.453 1 96.12 118 VAL A N 1
ATOM 881 C CA . VAL A 1 118 ? -5.473 7.281 -12.203 1 96.12 118 VAL A CA 1
ATOM 882 C C . VAL A 1 118 ? -6.598 6.488 -11.531 1 96.12 118 VAL A C 1
ATOM 884 O O . VAL A 1 118 ? -7.398 5.848 -12.219 1 96.12 118 VAL A O 1
ATOM 887 N N . ALA A 1 119 ? -6.594 6.586 -10.211 1 97.12 119 ALA A N 1
ATOM 888 C CA . ALA A 1 119 ? -7.668 5.91 -9.484 1 97.12 119 ALA A CA 1
ATOM 889 C C . ALA A 1 119 ? -9.023 6.539 -9.797 1 97.12 119 ALA A C 1
ATOM 891 O O . ALA A 1 119 ? -10.062 5.887 -9.68 1 97.12 119 ALA A O 1
ATOM 892 N N . GLY A 1 120 ? -9.008 7.887 -10.102 1 97.44 120 GLY A N 1
ATOM 893 C CA . GLY A 1 120 ? -10.25 8.5 -10.555 1 97.44 120 GLY A CA 1
ATOM 894 C C . GLY A 1 120 ? -10.617 9.742 -9.773 1 97.44 120 GLY A C 1
ATOM 895 O O . GLY A 1 120 ? -11.742 10.234 -9.875 1 97.44 120 GLY A O 1
ATOM 896 N N . VAL A 1 121 ? -9.672 10.266 -8.984 1 98.31 121 VAL A N 1
ATOM 897 C CA . VAL A 1 121 ? -9.992 11.438 -8.172 1 98.31 121 VAL A CA 1
ATOM 898 C C . VAL A 1 121 ? -10.211 12.648 -9.07 1 98.31 121 VAL A C 1
ATOM 900 O O . VAL A 1 121 ? -9.555 12.789 -10.109 1 98.31 121 VAL A O 1
ATOM 903 N N . ASP A 1 122 ? -11.109 13.555 -8.648 1 98.06 122 ASP A N 1
ATOM 904 C CA . ASP A 1 122 ? -11.375 14.773 -9.391 1 98.06 122 ASP A CA 1
ATOM 905 C C . ASP A 1 122 ? -10.828 16 -8.656 1 98.06 122 ASP A C 1
ATOM 907 O O . ASP A 1 122 ? -10.586 17.047 -9.273 1 98.06 122 ASP A O 1
ATOM 911 N N . HIS A 1 123 ? -10.711 15.844 -7.406 1 98.12 123 HIS A N 1
ATOM 912 C CA . HIS A 1 123 ? -10.297 16.953 -6.547 1 98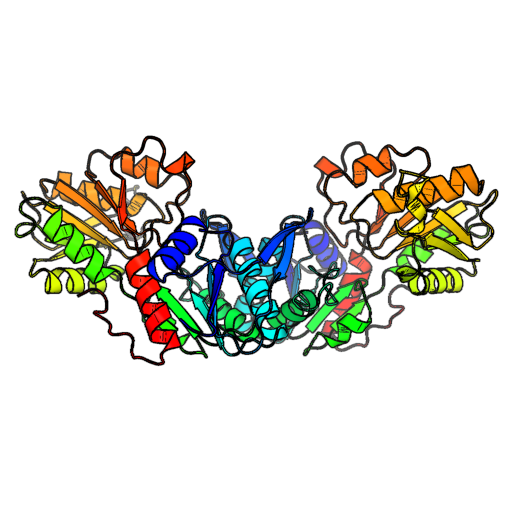.12 123 HIS A CA 1
ATOM 913 C C . HIS A 1 123 ? -9.617 16.438 -5.277 1 98.12 123 HIS A C 1
ATOM 915 O O . HIS A 1 123 ? -9.953 15.352 -4.789 1 98.12 123 HIS A O 1
ATOM 921 N N . VAL A 1 124 ? -8.602 17.172 -4.809 1 98.25 124 VAL A N 1
ATOM 922 C CA . VAL A 1 124 ? -7.922 16.797 -3.57 1 98.25 124 VAL A CA 1
ATOM 923 C C . VAL A 1 124 ? -7.965 17.969 -2.584 1 98.25 124 VAL A C 1
ATOM 925 O O . VAL A 1 124 ? -7.746 19.109 -2.965 1 98.25 124 VAL A O 1
ATOM 928 N N . ILE A 1 125 ? -8.359 17.688 -1.383 1 97.88 125 ILE A N 1
ATOM 929 C CA . ILE A 1 125 ? -8.266 18.625 -0.27 1 97.88 125 ILE A CA 1
ATOM 930 C C . ILE A 1 125 ? -7.234 18.125 0.742 1 97.88 125 ILE A C 1
ATOM 932 O O . ILE A 1 125 ? -7.293 16.969 1.175 1 97.88 125 ILE A O 1
ATOM 936 N N . THR A 1 126 ? -6.301 18.922 1.05 1 97.94 126 THR A N 1
ATOM 937 C CA . THR A 1 126 ? -5.273 18.562 2.021 1 97.94 126 THR A CA 1
ATOM 938 C C . THR A 1 126 ? -4.941 19.75 2.922 1 97.94 126 THR A C 1
ATOM 940 O O . THR A 1 126 ? -5.504 20.828 2.76 1 97.94 126 THR A O 1
ATOM 943 N N . VAL A 1 127 ? -4.141 19.484 3.99 1 97.5 127 VAL A N 1
ATOM 944 C CA . VAL A 1 127 ? -3.775 20.531 4.938 1 97.5 127 VAL A CA 1
ATOM 945 C C . VAL A 1 127 ? -2.254 20.641 5.02 1 97.5 127 VAL A C 1
ATOM 947 O O . VAL A 1 127 ? -1.563 19.656 5.266 1 97.5 127 VAL A O 1
ATOM 950 N N . ASP A 1 128 ? -1.764 21.828 4.777 1 96.38 128 ASP A N 1
ATOM 951 C CA . ASP A 1 128 ? -0.362 22.188 4.977 1 96.38 128 ASP A CA 1
ATOM 952 C C . ASP A 1 128 ? 0.563 21.156 4.324 1 96.38 128 ASP A C 1
ATOM 954 O O . ASP A 1 128 ? 1.331 20.484 5.012 1 96.38 128 ASP A O 1
ATOM 958 N N . LEU A 1 129 ? 0.548 21.141 3.02 1 96.31 129 LEU A N 1
ATOM 959 C CA . LEU A 1 129 ? 1.547 20.328 2.316 1 96.31 129 LEU A CA 1
ATOM 960 C C . LEU A 1 129 ? 2.953 20.688 2.787 1 96.31 129 LEU A C 1
ATOM 962 O O . LEU A 1 129 ? 3.236 21.844 3.09 1 96.31 129 LEU A O 1
ATOM 966 N N . HIS A 1 130 ? 3.846 19.719 2.854 1 95.5 130 HIS A N 1
ATOM 967 C CA . HIS A 1 130 ? 5.215 19.906 3.316 1 95.5 130 HIS A CA 1
ATOM 968 C C . HIS A 1 130 ? 5.922 21 2.539 1 95.5 130 HIS A C 1
ATOM 970 O O . HIS A 1 130 ? 6.688 21.781 3.113 1 95.5 130 HIS A O 1
ATOM 976 N N . ALA A 1 131 ? 5.703 21.047 1.321 1 92.81 131 ALA A N 1
ATOM 977 C CA . ALA A 1 131 ? 6.172 22.109 0.431 1 92.81 131 ALA A CA 1
ATOM 978 C C . ALA A 1 131 ? 5.047 22.609 -0.473 1 92.81 131 ALA A C 1
ATOM 980 O O . ALA A 1 131 ? 4.344 21.797 -1.093 1 92.81 131 ALA A O 1
ATOM 981 N N . SER A 1 132 ? 4.918 23.922 -0.517 1 88.5 132 SER A N 1
ATOM 982 C CA . SER A 1 132 ? 3.832 24.484 -1.308 1 88.5 132 SER A CA 1
ATOM 983 C C . SER A 1 132 ? 3.949 24.094 -2.775 1 88.5 132 SER A C 1
ATOM 985 O O . SER A 1 132 ? 2.939 23.969 -3.471 1 88.5 132 SER A O 1
ATOM 987 N N . GLN A 1 133 ? 5.184 23.844 -3.244 1 92.75 133 GLN A N 1
ATOM 988 C CA . GLN A 1 133 ? 5.445 23.484 -4.633 1 92.75 133 GLN A CA 1
ATOM 989 C C . GLN A 1 133 ? 4.785 22.156 -4.988 1 92.75 133 GLN A C 1
ATOM 991 O O . GLN A 1 133 ? 4.57 21.859 -6.164 1 92.75 133 GLN A O 1
ATOM 996 N N . MET A 1 134 ? 4.438 21.391 -3.971 1 96.06 134 MET A N 1
ATOM 997 C CA . MET A 1 134 ? 3.824 20.078 -4.199 1 96.06 134 MET A CA 1
ATOM 998 C C . MET A 1 134 ? 2.475 20.234 -4.895 1 96.06 134 MET A C 1
ATOM 1000 O O . MET A 1 134 ? 1.963 19.281 -5.477 1 96.06 134 MET A O 1
ATOM 1004 N N . GLN A 1 135 ? 1.845 21.391 -4.754 1 95.75 135 GLN A N 1
ATOM 1005 C CA . GLN A 1 135 ? 0.577 21.625 -5.434 1 95.75 135 GLN A CA 1
ATOM 1006 C C . GLN A 1 135 ? 0.709 21.406 -6.941 1 95.75 135 GLN A C 1
ATOM 1008 O O . GLN A 1 135 ? -0.254 21.031 -7.605 1 95.75 135 GLN A O 1
ATOM 1013 N N . GLY A 1 136 ? 1.866 21.609 -7.508 1 96.25 136 GLY A N 1
ATOM 1014 C CA . GLY A 1 136 ? 2.133 21.406 -8.922 1 96.25 136 GLY A CA 1
ATOM 1015 C C . GLY A 1 136 ? 2.23 19.938 -9.305 1 96.25 136 GLY A C 1
ATOM 1016 O O . GLY A 1 136 ? 2.262 19.594 -10.492 1 96.25 136 GLY A O 1
ATOM 1017 N N . PHE A 1 137 ? 2.314 19.016 -8.297 1 96.81 137 PHE A N 1
ATOM 1018 C CA . PHE A 1 137 ? 2.391 17.594 -8.555 1 96.81 137 PHE A CA 1
ATOM 1019 C C . PHE A 1 137 ? 1.062 17.062 -9.086 1 96.81 137 PHE A C 1
ATOM 1021 O O . PHE A 1 137 ? 1.016 16.016 -9.734 1 96.81 137 PHE A O 1
ATOM 1028 N N . PHE A 1 138 ? -0.062 17.828 -8.75 1 97.25 138 PHE A N 1
ATOM 1029 C CA . PHE A 1 138 ? -1.405 17.328 -9.023 1 97.25 138 PHE A CA 1
ATOM 1030 C C . PHE A 1 138 ? -1.866 17.75 -10.414 1 97.25 138 PHE A C 1
ATOM 1032 O O . PHE A 1 138 ? -1.707 18.906 -10.797 1 97.25 138 PHE A O 1
ATOM 1039 N N . THR A 1 139 ? -2.428 16.828 -11.18 1 96.12 139 THR A N 1
ATOM 1040 C CA . THR A 1 139 ? -3.01 17.156 -12.477 1 96.12 139 THR A CA 1
ATOM 1041 C C . THR A 1 139 ? -4.477 17.547 -12.328 1 96.12 139 THR A C 1
ATOM 1043 O O . THR A 1 139 ? -5.074 18.094 -13.258 1 96.12 139 THR A O 1
ATOM 1046 N N . LYS A 1 140 ? -5.078 17.219 -11.188 1 97.25 140 LYS A N 1
ATOM 1047 C CA . LYS A 1 140 ? -6.414 17.656 -10.789 1 97.25 140 LYS A CA 1
ATOM 1048 C C . LYS A 1 140 ? -6.34 18.781 -9.758 1 97.25 140 LYS A C 1
ATOM 1050 O O . LYS A 1 140 ? -5.309 18.969 -9.109 1 97.25 140 LYS A O 1
ATOM 1055 N N . PRO A 1 141 ? -7.406 19.562 -9.617 1 96.38 141 PRO A N 1
ATOM 1056 C CA . PRO A 1 141 ? -7.375 20.656 -8.641 1 96.38 141 PRO A CA 1
ATOM 1057 C C . PRO A 1 141 ? -7.078 20.188 -7.223 1 96.38 141 PRO A C 1
ATOM 1059 O O . PRO A 1 141 ? -7.555 19.125 -6.812 1 96.38 141 PRO A O 1
ATOM 1062 N N . VAL A 1 142 ? -6.27 20.969 -6.555 1 96.81 142 VAL A N 1
ATOM 1063 C CA . VAL A 1 142 ? -5.922 20.672 -5.172 1 96.81 142 VAL A CA 1
ATOM 1064 C C . VAL A 1 142 ? -6.148 21.906 -4.305 1 96.81 142 VAL A C 1
AT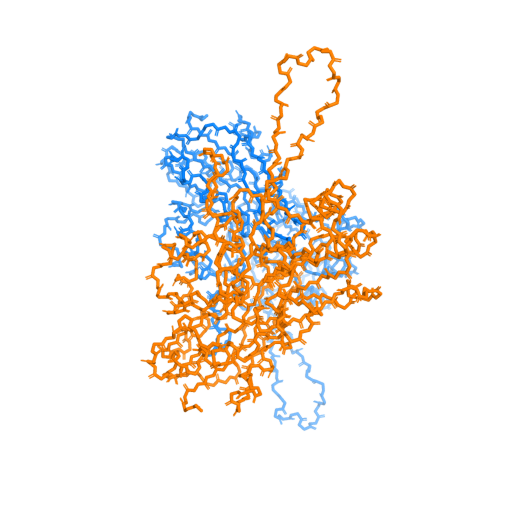OM 1066 O O . VAL A 1 142 ? -5.781 23.031 -4.691 1 96.81 142 VAL A O 1
ATOM 1069 N N . ASP A 1 143 ? -6.855 21.781 -3.225 1 96.12 143 ASP A N 1
ATOM 1070 C CA . ASP A 1 143 ? -6.969 22.797 -2.184 1 96.12 143 ASP A CA 1
ATOM 1071 C C . ASP A 1 143 ? -6.043 22.469 -1.009 1 96.12 143 ASP A C 1
ATOM 1073 O O . ASP A 1 143 ? -6.324 21.578 -0.215 1 96.12 143 ASP A O 1
ATOM 1077 N N . ASN A 1 144 ? -4.973 23.203 -0.939 1 96.56 144 ASN A N 1
ATOM 1078 C CA . ASN A 1 144 ? -4.105 23.125 0.231 1 96.56 144 ASN A CA 1
ATOM 1079 C C . ASN A 1 144 ? -4.555 24.094 1.33 1 96.56 144 ASN A C 1
ATOM 1081 O O . ASN A 1 144 ? -4.25 25.281 1.28 1 96.56 144 ASN A O 1
ATOM 1085 N N . LEU A 1 145 ? -5.215 23.547 2.299 1 96.44 145 LEU A N 1
ATOM 1086 C CA . LEU A 1 145 ? -5.684 24.359 3.414 1 96.44 145 LEU A CA 1
ATOM 1087 C C . LEU A 1 145 ? -4.555 24.625 4.406 1 96.44 145 LEU A C 1
ATOM 1089 O O . LEU A 1 145 ? -3.564 23.891 4.434 1 96.44 145 LEU A O 1
ATOM 1093 N N . TYR A 1 146 ? -4.727 25.703 5.156 1 95.62 146 TYR A N 1
ATOM 1094 C CA . TYR A 1 146 ? -3.689 26.078 6.109 1 95.62 146 TYR A CA 1
ATOM 1095 C C . TYR A 1 146 ? -4.227 26.047 7.535 1 95.62 146 TYR A C 1
ATOM 1097 O O . TYR A 1 146 ? -5.309 26.578 7.809 1 95.62 146 TYR A O 1
ATOM 1105 N N . ALA A 1 147 ? -3.455 25.438 8.367 1 96.12 147 ALA A N 1
ATOM 1106 C CA . ALA A 1 147 ? -3.834 25.375 9.773 1 96.12 147 ALA A CA 1
ATOM 1107 C C . ALA A 1 147 ? -3.438 26.641 10.523 1 96.12 147 ALA A C 1
ATOM 1109 O O . ALA A 1 147 ? -3.85 26.844 11.664 1 96.12 147 ALA A O 1
ATOM 1110 N N . GLU A 1 148 ? -2.693 27.516 9.914 1 95.75 148 GLU A N 1
ATOM 1111 C CA . GLU A 1 148 ? -2.072 28.688 10.531 1 95.75 148 GLU A CA 1
ATOM 1112 C C . GLU A 1 148 ? -3.104 29.531 11.273 1 95.75 148 GLU A C 1
ATOM 1114 O O . GLU A 1 148 ? -2.885 29.922 12.422 1 95.75 148 GLU A O 1
ATOM 1119 N N . PRO A 1 149 ? -4.262 29.812 10.703 1 95.5 149 PRO A N 1
ATOM 1120 C CA . PRO A 1 149 ? -5.238 30.625 11.43 1 95.5 149 PRO A CA 1
ATOM 1121 C C . PRO A 1 149 ? -5.73 29.953 12.711 1 95.5 149 PRO A C 1
ATOM 1123 O O . PRO A 1 149 ? -5.973 30.625 13.711 1 95.5 149 PRO A O 1
ATOM 1126 N N . LEU A 1 150 ? -5.902 28.641 12.625 1 96.5 150 LEU A N 1
ATOM 1127 C CA . LEU A 1 150 ? -6.328 27.906 13.805 1 96.5 150 LEU A CA 1
ATOM 1128 C C . LEU A 1 150 ? -5.242 27.922 14.883 1 96.5 150 LEU A C 1
ATOM 1130 O O . LEU A 1 150 ? -5.539 28.062 16.062 1 96.5 150 LEU A O 1
ATOM 1134 N N . LEU A 1 151 ? -4.023 27.797 14.43 1 97.38 151 LEU A N 1
ATOM 1135 C CA . LEU A 1 151 ? -2.895 27.844 15.352 1 97.38 151 LEU A CA 1
ATOM 1136 C C . LEU A 1 151 ? -2.768 29.219 15.984 1 97.38 151 LEU A C 1
ATOM 1138 O O . LEU A 1 151 ? -2.549 29.344 17.188 1 97.38 151 LEU A O 1
ATOM 1142 N N . ALA A 1 152 ? -2.885 30.266 15.18 1 97.81 152 ALA A N 1
ATOM 1143 C CA . ALA A 1 152 ? -2.822 31.641 15.672 1 97.81 152 ALA A CA 1
ATOM 1144 C C . ALA A 1 152 ? -3.914 31.891 16.703 1 97.81 152 ALA A C 1
ATOM 1146 O O . ALA A 1 152 ? -3.654 32.5 17.75 1 97.81 152 ALA A O 1
ATOM 1147 N N . ARG A 1 153 ? -5.086 31.438 16.375 1 97.25 153 ARG A N 1
ATOM 1148 C CA . ARG A 1 153 ? -6.207 31.594 17.297 1 97.25 153 ARG A CA 1
ATOM 1149 C C . ARG A 1 153 ? -5.949 30.875 18.609 1 97.25 153 ARG A C 1
ATOM 1151 O O . ARG A 1 153 ? -6.219 31.406 19.688 1 97.25 153 ARG A O 1
ATOM 1158 N N . TRP A 1 154 ? -5.469 29.656 18.531 1 97.81 154 TRP A N 1
ATOM 1159 C CA . TRP A 1 154 ? -5.156 28.891 19.734 1 97.81 154 TRP A CA 1
ATOM 1160 C C . TRP A 1 154 ? -4.129 29.625 20.578 1 97.81 154 TRP A C 1
ATOM 1162 O O . TRP A 1 154 ? -4.277 29.719 21.812 1 97.81 154 TRP A O 1
ATOM 1172 N N . ILE A 1 155 ? -3.09 30.188 19.984 1 98.38 155 ILE A N 1
ATOM 1173 C CA . ILE A 1 155 ? -2.031 30.906 20.672 1 98.38 155 ILE A CA 1
ATOM 1174 C C . ILE A 1 155 ? -2.623 32.125 21.406 1 98.38 155 ILE A C 1
ATOM 1176 O O . ILE A 1 155 ? -2.389 32.312 22.594 1 98.38 155 ILE A O 1
ATOM 1180 N N . ARG A 1 156 ? -3.459 32.875 20.766 1 98 156 ARG A N 1
ATOM 1181 C CA . ARG A 1 156 ? -4.062 34.094 21.312 1 98 156 ARG A CA 1
ATOM 1182 C C . ARG A 1 156 ? -4.914 33.75 22.547 1 98 156 ARG A C 1
ATOM 1184 O O . ARG A 1 156 ? -4.957 34.531 23.5 1 98 156 ARG A O 1
ATOM 1191 N N . HIS A 1 157 ? -5.508 32.625 22.453 1 97.56 157 HIS A N 1
ATOM 1192 C CA . HIS A 1 157 ? -6.516 32.312 23.469 1 97.56 157 HIS A CA 1
ATOM 1193 C C . HIS A 1 157 ? -5.914 31.516 24.625 1 97.56 157 HIS A C 1
ATOM 1195 O O . HIS A 1 157 ? -6.418 31.578 25.75 1 97.56 157 HIS A O 1
ATOM 1201 N N . THR A 1 158 ? -4.844 30.797 24.328 1 97.56 158 THR A N 1
ATOM 1202 C CA . THR A 1 158 ? -4.434 29.797 25.312 1 97.56 158 THR A CA 1
ATOM 1203 C C . THR A 1 158 ? -3.074 30.156 25.906 1 97.56 158 THR A C 1
ATOM 1205 O O . THR A 1 158 ? -2.787 29.828 27.062 1 97.56 158 THR A O 1
ATOM 1208 N N . VAL A 1 159 ? -2.207 30.828 25.188 1 97.75 159 VAL A N 1
ATOM 1209 C CA . VAL A 1 159 ? -0.861 31.125 25.656 1 97.75 159 VAL A CA 1
ATOM 1210 C C . VAL A 1 159 ? -0.882 32.406 26.5 1 97.75 159 VAL A C 1
ATOM 1212 O O . VAL A 1 159 ? -1.202 33.469 25.984 1 97.75 159 VAL A O 1
ATOM 1215 N N . PRO A 1 160 ? -0.521 32.312 27.75 1 96.56 160 PRO A N 1
ATOM 1216 C CA . PRO A 1 160 ? -0.459 33.5 28.562 1 96.56 160 PRO A CA 1
ATOM 1217 C C . PRO A 1 160 ? 0.557 34.531 28.047 1 96.56 160 PRO A C 1
ATOM 1219 O O . PRO A 1 160 ? 1.667 34.156 27.656 1 96.56 160 PRO A O 1
ATOM 1222 N N . ASN A 1 161 ? 0.177 35.812 27.984 1 96.38 161 ASN A N 1
ATOM 1223 C CA . ASN A 1 161 ? 1.046 36.875 27.516 1 96.38 161 ASN A CA 1
ATOM 1224 C C . ASN A 1 161 ? 1.651 36.562 26.156 1 96.38 161 ASN A C 1
ATOM 1226 O O . ASN A 1 161 ? 2.854 36.75 25.953 1 96.38 161 ASN A O 1
ATOM 1230 N N . TRP A 1 162 ? 0.833 36.062 25.312 1 97.38 162 TRP A N 1
ATOM 1231 C CA . TRP A 1 162 ? 1.298 35.594 24.016 1 97.38 162 TRP A CA 1
ATOM 1232 C C . TRP A 1 162 ? 1.974 36.719 23.234 1 97.38 162 TRP A C 1
ATOM 1234 O O . TRP A 1 162 ? 2.836 36.469 22.391 1 97.38 162 TRP A O 1
ATOM 1244 N N . ARG A 1 163 ? 1.735 37.969 23.516 1 97.06 163 ARG A N 1
ATOM 1245 C CA . ARG A 1 163 ? 2.281 39.094 22.797 1 97.06 163 ARG A CA 1
ATOM 1246 C C . ARG A 1 163 ? 3.779 39.25 23.047 1 97.06 163 ARG A C 1
ATOM 1248 O O . ARG A 1 163 ? 4.48 39.906 22.281 1 97.06 163 ARG A O 1
ATOM 1255 N N . ASP A 1 164 ? 4.215 38.656 24.109 1 96 164 ASP A N 1
ATOM 1256 C CA . ASP A 1 164 ? 5.637 38.719 24.438 1 96 164 ASP A CA 1
ATOM 1257 C C . ASP A 1 164 ? 6.355 37.438 23.953 1 96 164 ASP A C 1
ATOM 1259 O O . ASP A 1 164 ? 7.527 37.25 24.266 1 96 164 ASP A O 1
ATOM 1263 N N . SER A 1 165 ? 5.711 36.625 23.188 1 98.19 165 SER A N 1
ATOM 1264 C CA . SER A 1 165 ? 6.297 35.406 22.672 1 98.19 165 SER A CA 1
ATOM 1265 C C . SER A 1 165 ? 7.133 35.656 21.422 1 98.19 165 SER A C 1
ATOM 1267 O O . SER A 1 165 ? 7.09 36.75 20.875 1 98.19 165 SER A O 1
ATOM 1269 N N . VAL A 1 166 ? 7.914 34.719 21.094 1 98.31 166 VAL A N 1
ATOM 1270 C CA . VAL A 1 166 ? 8.711 34.75 19.875 1 98.31 166 VAL A CA 1
ATOM 1271 C C . VAL A 1 166 ? 8.516 33.438 19.109 1 98.31 166 VAL A C 1
ATOM 1273 O O . VAL A 1 166 ? 8.469 32.344 19.703 1 98.31 166 VAL A O 1
ATOM 1276 N N . VAL A 1 167 ? 8.266 33.531 17.781 1 98.56 167 VAL A N 1
ATOM 1277 C CA . VAL A 1 167 ? 8.125 32.344 16.938 1 98.56 167 VAL A CA 1
ATOM 1278 C C . VAL A 1 167 ? 9.492 31.938 16.406 1 98.56 167 VAL A C 1
ATOM 1280 O O . VAL A 1 167 ? 10.258 32.781 15.914 1 98.56 167 VAL A O 1
ATOM 1283 N N . VAL A 1 168 ? 9.789 30.656 16.516 1 98.19 168 VAL A N 1
ATOM 1284 C CA . VAL A 1 168 ? 11.141 30.203 16.203 1 98.19 168 VAL A CA 1
ATOM 1285 C C . VAL A 1 168 ? 11.086 29.094 15.156 1 98.19 168 VAL A C 1
ATOM 1287 O O . VAL A 1 168 ? 10.25 28.188 15.242 1 98.19 168 VAL A O 1
ATOM 1290 N N . SER A 1 169 ? 11.914 29.156 14.18 1 97.38 169 SER A N 1
ATOM 1291 C CA . SER A 1 169 ? 12.141 28.078 13.242 1 97.38 169 SER A CA 1
ATOM 1292 C C . SER A 1 169 ? 13.312 27.203 13.68 1 97.38 169 SER A C 1
ATOM 1294 O O . SER A 1 169 ? 14.375 27.719 14.023 1 97.38 169 SER A O 1
ATOM 1296 N N . LYS A 1 170 ? 13.094 25.906 13.656 1 94.62 170 LYS A N 1
ATOM 1297 C CA . LYS A 1 170 ? 14.148 25.016 14.133 1 94.62 170 LYS A CA 1
ATOM 1298 C C . LYS A 1 170 ? 15.172 24.75 13.031 1 94.62 170 LYS A C 1
ATOM 1300 O O . LYS A 1 170 ? 16.25 24.203 13.297 1 94.62 170 LYS A O 1
ATOM 1305 N N . ASN A 1 171 ? 14.867 25.125 11.766 1 90.38 171 ASN A N 1
ATOM 1306 C CA . ASN A 1 171 ? 15.789 25.016 10.633 1 90.38 171 ASN A CA 1
ATOM 1307 C C . ASN A 1 171 ? 15.453 26.031 9.547 1 90.38 171 ASN A C 1
ATOM 1309 O O . ASN A 1 171 ? 14.391 26.656 9.562 1 90.38 171 ASN A O 1
ATOM 1313 N N . PRO A 1 172 ? 16.406 26.266 8.656 1 87.94 172 PRO A N 1
ATOM 1314 C CA . PRO A 1 172 ? 16.188 27.266 7.617 1 87.94 172 PRO A CA 1
ATOM 1315 C C . PRO A 1 172 ? 14.992 26.922 6.719 1 87.94 172 PRO A C 1
ATOM 1317 O O . PRO A 1 172 ? 14.344 27.828 6.184 1 87.94 172 PRO A O 1
ATOM 1320 N N . GLY A 1 173 ? 14.648 25.734 6.562 1 87.25 173 GLY A N 1
ATOM 1321 C CA . GLY A 1 173 ? 13.578 25.297 5.672 1 87.25 173 GLY A CA 1
ATOM 1322 C C . GLY A 1 173 ? 12.203 25.719 6.148 1 87.25 173 GLY A C 1
ATOM 1323 O O . GLY A 1 173 ? 11.266 25.828 5.352 1 87.25 173 GLY A O 1
ATOM 1324 N N . GLY A 1 174 ? 12.031 25.969 7.453 1 90.88 174 GLY A N 1
ATOM 1325 C CA . GLY A 1 174 ? 10.742 26.312 8.023 1 90.88 174 GLY A CA 1
ATOM 1326 C C . GLY A 1 174 ? 10.531 27.797 8.188 1 90.88 174 GLY A C 1
ATOM 1327 O O . GLY A 1 174 ? 9.516 28.234 8.727 1 90.88 174 GLY A O 1
ATOM 1328 N N . THR A 1 175 ? 11.453 28.609 7.695 1 92 175 THR A N 1
ATOM 1329 C CA . THR A 1 175 ? 11.469 30.047 7.965 1 92 175 THR A CA 1
ATOM 1330 C C . THR A 1 175 ? 10.219 30.719 7.406 1 92 175 THR A C 1
ATOM 1332 O O . THR A 1 175 ? 9.648 31.594 8.047 1 92 175 THR A O 1
ATOM 1335 N N . LYS A 1 176 ? 9.766 30.312 6.273 1 92.12 176 LYS A N 1
ATOM 1336 C CA . LYS A 1 176 ? 8.602 30.938 5.664 1 92.12 176 LYS A CA 1
ATOM 1337 C C . LYS A 1 176 ? 7.359 30.75 6.531 1 92.12 176 LYS A C 1
ATOM 1339 O O . LYS A 1 176 ? 6.621 31.703 6.781 1 92.12 176 LYS A O 1
ATOM 1344 N N . ARG A 1 177 ? 7.152 29.562 6.973 1 93.62 177 ARG A N 1
ATOM 1345 C CA . ARG A 1 177 ? 6.016 29.25 7.836 1 93.62 177 ARG A CA 1
ATOM 1346 C C . ARG A 1 177 ? 6.078 30.047 9.133 1 93.62 177 ARG A C 1
ATOM 1348 O O . ARG A 1 177 ? 5.059 30.562 9.594 1 93.62 177 ARG A O 1
ATOM 1355 N N . VAL A 1 178 ? 7.223 30.156 9.672 1 96.06 178 VAL A N 1
ATOM 1356 C CA . VAL A 1 178 ? 7.457 30.859 10.93 1 96.06 178 VAL A CA 1
ATOM 1357 C C . VAL A 1 178 ? 7.211 32.344 10.742 1 96.06 178 VAL A C 1
ATOM 1359 O O . VAL A 1 178 ? 6.523 32.969 11.547 1 96.06 178 VAL A O 1
ATOM 1362 N N . THR A 1 179 ? 7.781 32.906 9.672 1 95.81 179 THR A N 1
ATOM 1363 C CA . THR A 1 179 ? 7.621 34.344 9.43 1 95.81 179 THR A CA 1
ATOM 1364 C C . THR A 1 179 ? 6.156 34.656 9.156 1 95.81 179 THR A C 1
ATOM 1366 O O . THR A 1 179 ? 5.676 35.719 9.562 1 95.81 179 THR A O 1
ATOM 1369 N N . GLN A 1 180 ? 5.477 33.812 8.5 1 95.12 180 GLN A N 1
ATOM 1370 C CA . GLN A 1 180 ? 4.059 34.031 8.227 1 95.12 180 GLN A CA 1
ATOM 1371 C C . GLN A 1 180 ? 3.25 34.062 9.516 1 95.12 180 GLN A C 1
ATOM 1373 O O . GLN A 1 180 ? 2.422 34.969 9.711 1 95.12 180 GLN A O 1
ATOM 1378 N N . LEU A 1 181 ? 3.473 33.125 10.352 1 96.75 181 LEU A N 1
ATOM 1379 C CA . LEU A 1 181 ? 2.766 33.062 11.625 1 96.75 181 LEU A CA 1
ATOM 1380 C C . LEU A 1 181 ? 3.123 34.281 12.477 1 96.75 181 LEU A C 1
ATOM 1382 O O . LEU A 1 181 ? 2.248 34.875 13.117 1 96.75 181 LEU A O 1
ATOM 1386 N N . ALA A 1 182 ? 4.441 34.594 12.523 1 97.62 182 ALA A N 1
ATOM 1387 C CA . ALA A 1 182 ? 4.898 35.781 13.266 1 97.62 182 ALA A CA 1
ATOM 1388 C C . ALA A 1 182 ? 4.195 37.031 12.773 1 97.62 182 ALA A C 1
ATOM 1390 O O . ALA A 1 182 ? 3.785 37.875 13.578 1 97.62 182 ALA A O 1
ATOM 1391 N N . ASP A 1 183 ? 4.074 37.156 11.492 1 97 183 ASP A N 1
ATOM 1392 C CA . ASP A 1 183 ? 3.432 38.312 10.891 1 97 183 ASP A CA 1
ATOM 1393 C C . ASP A 1 183 ? 1.964 38.406 11.305 1 97 183 ASP A C 1
ATOM 1395 O O . ASP A 1 183 ? 1.487 39.469 11.68 1 97 183 ASP A O 1
ATOM 1399 N N . VAL A 1 184 ? 1.253 37.312 11.227 1 96 184 VAL A N 1
ATOM 1400 C CA . VAL A 1 184 ? -0.166 37.25 11.562 1 96 184 VAL A CA 1
ATOM 1401 C C . VAL A 1 184 ? -0.365 37.656 13.023 1 96 184 VAL A C 1
ATOM 1403 O O . VAL A 1 184 ? -1.345 38.312 13.367 1 96 184 VAL A O 1
ATOM 1406 N N . LEU A 1 185 ? 0.571 37.281 13.859 1 97.5 185 LEU A N 1
ATOM 1407 C CA . LEU A 1 185 ? 0.456 37.531 15.297 1 97.5 185 LEU A CA 1
ATOM 1408 C C . LEU A 1 185 ? 1.168 38.812 15.695 1 97.5 185 LEU A C 1
ATOM 1410 O O . LEU A 1 185 ? 1.082 39.25 16.844 1 97.5 185 LEU A O 1
ATOM 1414 N N . LYS A 1 186 ? 1.859 39.375 14.742 1 97.56 186 LYS A N 1
ATOM 1415 C CA . LYS A 1 186 ? 2.668 40.562 15 1 97.56 186 LYS A CA 1
ATOM 1416 C C . LYS A 1 186 ? 3.699 40.281 16.094 1 97.56 186 LYS A C 1
ATOM 1418 O O . LYS A 1 186 ? 3.814 41.062 17.047 1 97.56 186 LYS A O 1
ATOM 1423 N N . LEU A 1 187 ? 4.352 39.219 15.914 1 98.12 187 LEU A N 1
ATOM 1424 C CA . LEU A 1 187 ? 5.418 38.812 16.828 1 98.12 187 LEU A CA 1
ATOM 1425 C C . LEU A 1 187 ? 6.77 38.812 16.125 1 98.12 187 LEU A C 1
ATOM 1427 O O . LEU A 1 187 ? 6.84 38.781 14.898 1 98.12 187 LEU A O 1
ATOM 1431 N N . ASN A 1 188 ? 7.824 38.938 16.922 1 96.75 188 ASN A N 1
ATOM 1432 C CA . ASN A 1 188 ? 9.164 38.719 16.391 1 96.75 188 ASN A CA 1
ATOM 1433 C C . ASN A 1 188 ? 9.422 37.219 16.125 1 96.75 188 ASN A C 1
ATOM 1435 O O . ASN A 1 188 ? 8.703 36.375 16.625 1 96.75 188 ASN A O 1
ATOM 1439 N N . PHE A 1 189 ? 10.352 37 15.25 1 96.5 189 PHE A N 1
ATOM 1440 C CA . PHE A 1 189 ? 10.711 35.625 14.992 1 96.5 189 PHE A CA 1
ATOM 1441 C C . PHE A 1 189 ? 12.219 35.406 15.141 1 96.5 189 PHE A C 1
ATOM 1443 O O . PHE A 1 189 ? 12.984 36.375 15.125 1 96.5 189 PHE A O 1
ATOM 1450 N N . ALA A 1 190 ? 12.609 34.188 15.461 1 96.56 190 ALA A N 1
ATOM 1451 C CA . ALA A 1 190 ? 14 33.75 15.578 1 96.56 190 ALA A CA 1
ATOM 1452 C C . ALA A 1 190 ? 14.242 32.469 14.789 1 96.56 190 ALA A C 1
ATOM 1454 O O . ALA A 1 190 ? 13.297 31.828 14.344 1 96.56 190 ALA A O 1
ATOM 1455 N N . LEU A 1 191 ? 15.531 32.25 14.484 1 95.19 191 LEU A N 1
ATOM 1456 C CA . LEU A 1 191 ? 15.914 31.109 13.656 1 95.19 191 LEU A CA 1
ATOM 1457 C C . LEU A 1 191 ? 17.062 30.328 14.297 1 95.19 191 LEU A C 1
ATOM 1459 O O . LEU A 1 191 ? 18.016 30.922 14.805 1 95.19 191 LEU A O 1
ATOM 1463 N N . ILE A 1 192 ? 16.859 29.016 14.352 1 93.44 192 ILE A N 1
ATOM 1464 C CA . ILE A 1 192 ? 17.938 28.125 14.766 1 93.44 192 ILE A CA 1
ATOM 1465 C C . ILE A 1 192 ? 18.609 27.531 13.531 1 93.44 192 ILE A C 1
ATOM 1467 O O . ILE A 1 192 ? 17.922 27.047 12.617 1 93.44 192 ILE A O 1
ATOM 1471 N N . THR A 1 193 ? 19.844 27.609 13.398 1 89.44 193 THR A N 1
ATOM 1472 C CA . THR A 1 193 ? 20.609 26.984 12.328 1 89.44 193 THR A CA 1
ATOM 1473 C C . THR A 1 193 ? 21.609 25.969 12.891 1 89.44 193 THR A C 1
ATOM 1475 O O . THR A 1 193 ? 22.078 26.125 14.023 1 89.44 193 THR A O 1
ATOM 1478 N N . THR A 1 194 ? 21.656 24.891 12.211 1 81.69 194 THR A N 1
ATOM 1479 C CA . THR A 1 194 ? 22.625 23.875 12.602 1 81.69 194 THR A CA 1
ATOM 1480 C C . THR A 1 194 ? 23.703 23.703 11.539 1 81.69 194 THR A C 1
ATOM 1482 O O . THR A 1 194 ? 23.406 23.516 10.367 1 81.69 194 THR A O 1
ATOM 1485 N N . ASP A 1 195 ? 24.906 24.125 11.781 1 74.19 195 ASP A N 1
ATOM 1486 C CA . ASP A 1 195 ? 26.031 23.922 10.867 1 74.19 195 ASP A CA 1
ATOM 1487 C C . ASP A 1 195 ? 26.719 22.578 11.133 1 74.19 195 ASP A C 1
ATOM 1489 O O . ASP A 1 195 ? 27.062 22.266 12.273 1 74.19 195 ASP A O 1
ATOM 1493 N N . ARG A 1 196 ? 26.688 21.781 10.141 1 60.28 196 ARG A N 1
ATOM 1494 C CA . ARG A 1 196 ? 27.438 20.531 10.273 1 60.28 196 ARG A CA 1
ATOM 1495 C C . ARG A 1 196 ? 28.922 20.75 9.953 1 60.28 196 ARG A C 1
ATOM 1497 O O . ARG A 1 196 ? 29.266 21.234 8.875 1 60.28 196 ARG A O 1
ATOM 1504 N N . ARG A 1 197 ? 29.766 21.141 10.648 1 53.16 197 ARG A N 1
ATOM 1505 C CA . ARG A 1 197 ? 31.188 21.234 10.312 1 53.16 197 ARG A CA 1
ATOM 1506 C C . ARG A 1 197 ? 31.734 19.875 9.867 1 53.16 197 ARG A C 1
ATOM 1508 O O . ARG A 1 197 ? 31.531 18.875 10.539 1 53.16 197 ARG A O 1
ATOM 1515 N N . ARG A 1 198 ? 32.125 19.75 8.523 1 47.41 198 ARG A N 1
ATOM 1516 C CA . ARG A 1 198 ? 32.781 18.594 7.926 1 47.41 198 ARG A CA 1
ATOM 1517 C C . ARG A 1 198 ? 34.031 18.203 8.742 1 47.41 198 ARG A C 1
ATOM 1519 O O . ARG A 1 198 ? 34.656 19.062 9.383 1 47.41 198 ARG A O 1
ATOM 1526 N N . LYS A 1 199 ? 34.375 16.906 8.625 1 46.88 199 LYS A N 1
ATOM 1527 C CA . LYS A 1 199 ? 35.531 16.156 9.109 1 46.88 199 LYS A CA 1
ATOM 1528 C C . LYS A 1 199 ? 36.844 16.797 8.664 1 46.88 199 LYS A C 1
ATOM 1530 O O . LYS A 1 199 ? 37.938 16.297 8.969 1 46.88 199 LYS A O 1
ATOM 1535 N N . GLU A 1 200 ? 36.875 17.547 7.539 1 41.94 200 GLU A N 1
ATOM 1536 C CA . GLU A 1 200 ? 38.25 17.703 7.094 1 41.94 200 GLU A CA 1
ATOM 1537 C C . GLU A 1 200 ? 39.125 18.203 8.227 1 41.94 200 GLU A C 1
ATOM 1539 O O . GLU A 1 200 ? 40.281 17.781 8.344 1 41.94 200 GLU A O 1
ATOM 1544 N N . ASP A 1 201 ? 38.906 19.359 8.797 1 38.19 201 ASP A N 1
ATOM 1545 C CA . ASP A 1 201 ? 40 19.734 9.711 1 38.19 201 ASP A CA 1
ATOM 1546 C C . ASP A 1 201 ? 39.938 18.922 11 1 38.19 201 ASP A C 1
ATOM 1548 O O . ASP A 1 201 ? 40.5 19.312 12.023 1 38.19 201 ASP A O 1
ATOM 1552 N N . ALA A 1 202 ? 39.031 17.953 10.914 1 41.19 202 ALA A N 1
ATOM 1553 C CA . ALA A 1 202 ? 38.844 17.172 12.133 1 41.19 202 ALA A CA 1
ATOM 1554 C C . ALA A 1 202 ? 40.062 16.344 12.461 1 41.19 202 ALA A C 1
ATOM 1556 O O . ALA A 1 202 ? 39.969 15.289 13.094 1 41.19 202 ALA A O 1
ATOM 1557 N N . ASP A 1 203 ? 41.094 16.453 11.758 1 40.81 203 ASP A N 1
ATOM 1558 C CA . ASP A 1 203 ? 42.094 15.609 12.422 1 40.81 203 ASP A CA 1
ATOM 1559 C C . ASP A 1 203 ? 41.906 15.648 13.938 1 40.81 203 ASP A C 1
ATOM 1561 O O . ASP A 1 203 ? 42.375 14.742 14.641 1 40.81 203 ASP A O 1
ATOM 1565 N N . GLN A 1 204 ? 41.688 16.938 14.492 1 38.97 204 GLN A N 1
ATOM 1566 C CA . GLN A 1 204 ? 41.938 16.922 15.938 1 38.97 204 GLN A CA 1
ATOM 1567 C C . GLN A 1 204 ? 40.625 16.641 16.703 1 38.97 204 GLN A C 1
ATOM 1569 O O . GLN A 1 204 ? 40.656 16.344 17.891 1 38.97 204 GLN A O 1
ATOM 1574 N N . ILE A 1 205 ? 39.469 17.359 16.391 1 40.59 205 ILE A N 1
ATOM 1575 C CA . ILE A 1 205 ? 38.406 17.188 17.391 1 40.59 205 ILE A CA 1
ATOM 1576 C C . ILE A 1 205 ? 37.469 16.062 16.969 1 40.59 205 ILE A C 1
ATOM 1578 O O . ILE A 1 205 ? 36.875 16.125 15.898 1 40.59 205 ILE A O 1
ATOM 1582 N N . PRO A 1 206 ? 37.594 14.82 17.438 1 45.22 206 PRO A N 1
ATOM 1583 C CA . PRO A 1 206 ? 36.906 13.594 17.078 1 45.22 206 PRO A CA 1
ATOM 1584 C C . PRO A 1 206 ? 35.438 13.844 16.734 1 45.22 206 PRO A C 1
ATOM 1586 O O . PRO A 1 206 ? 34.812 13.055 16.016 1 45.22 206 PRO A O 1
ATOM 1589 N N . GLY A 1 207 ? 34.625 14.508 17.656 1 44.91 207 GLY A N 1
ATOM 1590 C CA . GLY A 1 207 ? 33.188 14.406 17.688 1 44.91 207 GLY A CA 1
ATOM 1591 C C . GLY A 1 207 ? 32.5 15.344 16.719 1 44.91 207 GLY A C 1
ATOM 1592 O O . GLY A 1 207 ? 32.969 16.453 16.453 1 44.91 207 GLY A O 1
ATOM 1593 N N . ASN A 1 208 ? 31.906 14.953 15.633 1 47.94 208 ASN A N 1
ATOM 1594 C CA . ASN A 1 208 ? 31.031 15.727 14.758 1 47.94 208 ASN A CA 1
ATOM 1595 C C . ASN A 1 208 ? 30.125 16.656 15.555 1 47.94 208 ASN A C 1
ATOM 1597 O O . ASN A 1 208 ? 29.031 16.25 15.977 1 47.94 208 ASN A O 1
ATOM 1601 N N . GLU A 1 209 ? 30.578 17.469 16.344 1 51.72 209 GLU A N 1
ATOM 1602 C CA . GLU A 1 209 ? 29.719 18.328 17.156 1 51.72 209 GLU A CA 1
ATOM 1603 C C . GLU A 1 209 ? 28.906 19.281 16.297 1 51.72 209 GLU A C 1
ATOM 1605 O O . GLU A 1 209 ? 29.453 19.922 15.391 1 51.72 209 GLU A O 1
ATOM 1610 N N . LYS A 1 210 ? 27.562 19.125 16.094 1 65 210 LYS A N 1
ATOM 1611 C CA . LYS A 1 210 ? 26.609 20.031 15.461 1 65 210 LYS A CA 1
ATOM 1612 C C . LYS A 1 210 ? 26.594 21.375 16.188 1 65 210 LYS A C 1
ATOM 1614 O O . LYS A 1 210 ? 26.422 21.422 17.406 1 65 210 LYS A O 1
ATOM 1619 N N . MET A 1 211 ? 27.141 22.391 15.461 1 75.56 211 MET A N 1
ATOM 1620 C CA . MET A 1 211 ? 27.031 23.734 16.031 1 75.56 211 MET A CA 1
ATOM 1621 C C . MET A 1 211 ? 25.656 24.328 15.773 1 75.56 211 MET A C 1
ATOM 1623 O O . MET A 1 211 ? 25.219 24.391 14.625 1 75.56 211 MET A O 1
ATOM 1627 N N . ILE A 1 212 ? 24.875 24.609 16.938 1 81.44 212 ILE A N 1
ATOM 1628 C CA . ILE A 1 212 ? 23.547 25.203 16.875 1 81.44 212 ILE A CA 1
ATOM 1629 C C . ILE A 1 212 ? 23.625 26.688 17.172 1 81.44 212 ILE A C 1
ATOM 1631 O O . ILE A 1 212 ? 24.266 27.109 18.141 1 81.44 212 ILE A O 1
ATOM 1635 N N . THR A 1 213 ? 23.203 27.484 16.188 1 86.38 213 THR A N 1
ATOM 1636 C CA . THR A 1 213 ? 23.203 28.938 16.359 1 86.38 213 THR A CA 1
ATOM 1637 C C . THR A 1 213 ? 21.781 29.484 16.375 1 86.38 213 THR A C 1
ATOM 1639 O O . THR A 1 213 ? 20.938 29.078 15.586 1 86.38 213 THR A O 1
ATOM 1642 N N . LEU A 1 214 ? 21.531 30.359 17.344 1 91.44 214 LEU A N 1
ATOM 1643 C CA . LEU A 1 214 ? 20.25 31.047 17.469 1 91.44 214 LEU A CA 1
ATOM 1644 C C . LEU A 1 214 ? 20.344 32.469 16.984 1 91.44 214 LEU A C 1
ATOM 1646 O O . LEU A 1 214 ? 21.203 33.25 17.422 1 91.44 214 LEU A O 1
ATOM 1650 N N . VAL A 1 215 ? 19.609 32.812 16 1 90.81 215 VAL A N 1
ATOM 1651 C CA . VAL A 1 215 ? 19.516 34.188 15.508 1 90.81 215 VAL A CA 1
ATOM 1652 C C . VAL A 1 215 ? 18.188 34.781 15.953 1 90.81 215 VAL A C 1
ATOM 1654 O O . VAL A 1 215 ? 17.109 34.344 15.531 1 90.81 215 VAL A O 1
ATOM 1657 N N . GLY A 1 216 ? 18.203 35.844 16.75 1 93.38 216 GLY A N 1
ATOM 1658 C CA . GLY A 1 216 ? 17.031 36.469 17.328 1 93.38 216 GLY A CA 1
ATOM 1659 C C . GLY A 1 216 ? 17.016 36.438 18.844 1 93.38 216 GLY A C 1
ATOM 1660 O O . GLY A 1 216 ? 17.859 35.781 19.453 1 93.38 216 GLY A O 1
ATOM 1661 N N . GLU A 1 217 ? 16.125 37.156 19.531 1 95.31 217 GLU A N 1
ATOM 1662 C CA . GLU A 1 217 ? 16.047 37.281 20.984 1 95.31 217 GLU A CA 1
ATOM 1663 C C . GLU A 1 217 ? 14.922 36.406 21.547 1 95.31 217 GLU A C 1
ATOM 1665 O O . GLU A 1 217 ? 13.758 36.562 21.172 1 95.31 217 GLU A O 1
ATOM 1670 N N . VAL A 1 218 ? 15.297 35.469 22.484 1 97.5 218 VAL A N 1
ATOM 1671 C CA . VAL A 1 218 ? 14.297 34.562 23.047 1 97.5 218 VAL A CA 1
ATOM 1672 C C . VAL A 1 218 ? 14.312 34.656 24.562 1 97.5 218 VAL A C 1
ATOM 1674 O O . VAL A 1 218 ? 13.516 34 25.234 1 97.5 218 VAL A O 1
ATOM 1677 N N . ARG A 1 219 ? 15.227 35.469 25.125 1 97.44 219 ARG A N 1
ATOM 1678 C CA . ARG A 1 219 ? 15.445 35.5 26.562 1 97.44 219 ARG A CA 1
ATOM 1679 C C . ARG A 1 219 ? 14.195 35.969 27.297 1 97.44 219 ARG A C 1
ATOM 1681 O O . ARG A 1 219 ? 13.586 36.969 26.922 1 97.44 219 ARG A O 1
ATOM 1688 N N . ARG A 1 220 ? 13.844 35.219 28.297 1 97.44 220 ARG A N 1
ATOM 1689 C CA . ARG A 1 220 ? 12.734 35.5 29.188 1 97.44 220 ARG A CA 1
ATOM 1690 C C . ARG A 1 220 ? 11.414 35.562 28.422 1 97.44 220 ARG A C 1
ATOM 1692 O O . ARG A 1 220 ? 10.477 36.25 28.859 1 97.44 220 ARG A O 1
ATOM 1699 N N . LYS A 1 221 ? 11.312 34.938 27.297 1 97.88 221 LYS A N 1
ATOM 1700 C CA . LYS A 1 221 ? 10.102 34.938 26.484 1 97.88 221 LYS A CA 1
ATOM 1701 C C . LYS A 1 221 ? 9.539 33.5 26.359 1 97.88 221 LYS A C 1
ATOM 1703 O O . LYS A 1 221 ? 10.242 32.531 26.641 1 97.88 221 LYS A O 1
ATOM 1708 N N . THR A 1 222 ? 8.258 33.469 26.078 1 98.31 222 THR A N 1
ATOM 1709 C CA . THR A 1 222 ? 7.688 32.219 25.594 1 98.31 222 THR A CA 1
ATOM 1710 C C . THR A 1 222 ? 8.086 31.953 24.141 1 98.31 222 THR A C 1
ATOM 1712 O O . THR A 1 222 ? 7.863 32.812 23.281 1 98.31 222 THR A O 1
ATOM 1715 N N . VAL A 1 223 ? 8.68 30.828 23.938 1 98.56 223 VAL A N 1
ATOM 1716 C CA . VAL A 1 223 ? 9.156 30.469 22.609 1 98.56 223 VAL A CA 1
ATOM 1717 C C . VAL A 1 223 ? 8.203 29.469 21.953 1 98.56 223 VAL A C 1
ATOM 1719 O O . VAL A 1 223 ? 7.867 28.453 22.562 1 98.56 223 VAL A O 1
ATOM 1722 N N . LEU A 1 224 ? 7.754 29.844 20.797 1 98.75 224 LEU A N 1
ATOM 1723 C CA . LEU A 1 224 ? 6.922 28.969 19.969 1 98.75 224 LEU A CA 1
ATOM 1724 C C . LEU A 1 224 ? 7.73 28.375 18.828 1 98.75 224 LEU A C 1
ATOM 1726 O O . LEU A 1 224 ? 7.961 29.047 17.812 1 98.75 224 LEU A O 1
ATOM 1730 N N . ILE A 1 225 ? 8.18 27.156 18.969 1 98.5 225 ILE A N 1
ATOM 1731 C CA . ILE A 1 225 ? 8.875 26.469 17.875 1 98.5 225 ILE A CA 1
ATOM 1732 C C . ILE A 1 225 ? 7.855 25.875 16.906 1 98.5 225 ILE A C 1
ATOM 1734 O O . ILE A 1 225 ? 7.027 25.047 17.312 1 98.5 225 ILE A O 1
ATOM 1738 N N . VAL A 1 226 ? 7.945 26.297 15.625 1 98.19 226 VAL A N 1
ATOM 1739 C CA . VAL A 1 226 ? 6.871 25.953 14.695 1 98.19 226 VAL A CA 1
ATOM 1740 C C . VAL A 1 226 ? 7.445 25.219 13.484 1 98.19 226 VAL A C 1
ATOM 1742 O O . VAL A 1 226 ? 8.508 25.578 12.984 1 98.19 226 VAL A O 1
ATOM 1745 N N . ASP A 1 227 ? 6.793 24.188 13.047 1 97.12 227 ASP A N 1
ATOM 1746 C CA . ASP A 1 227 ? 7.09 23.469 11.812 1 97.12 227 ASP A CA 1
ATOM 1747 C C . ASP A 1 227 ? 5.836 22.812 11.234 1 97.12 227 ASP A C 1
ATOM 1749 O O . ASP A 1 227 ? 4.742 22.969 11.781 1 97.12 227 ASP A O 1
ATOM 1753 N N . ASP A 1 228 ? 5.906 22.203 10.102 1 96.12 228 ASP A N 1
ATOM 1754 C CA . ASP A 1 228 ? 4.723 21.594 9.492 1 96.12 228 ASP A CA 1
ATOM 1755 C C . ASP A 1 228 ? 4.395 20.25 10.141 1 96.12 228 ASP A C 1
ATOM 1757 O O . ASP A 1 228 ? 3.229 19.859 10.211 1 96.12 228 ASP A O 1
ATOM 1761 N N . MET A 1 229 ? 5.461 19.547 10.633 1 96.88 229 MET A N 1
ATOM 1762 C CA . MET A 1 229 ? 5.148 18.25 11.219 1 96.88 229 MET A CA 1
ATOM 1763 C C . MET A 1 229 ? 6.148 17.891 12.312 1 96.88 229 MET A C 1
ATOM 1765 O O . MET A 1 229 ? 7.25 18.438 12.352 1 96.88 229 MET A O 1
ATOM 1769 N N . ILE A 1 230 ? 5.77 17.109 13.258 1 97.62 230 ILE A N 1
ATOM 1770 C CA . ILE A 1 230 ? 6.617 16.453 14.25 1 97.62 230 ILE A CA 1
ATOM 1771 C C . ILE A 1 230 ? 6.676 14.953 13.977 1 97.62 230 ILE A C 1
ATOM 1773 O O . ILE A 1 230 ? 5.688 14.242 14.164 1 97.62 230 ILE A O 1
ATOM 1777 N N . ASP A 1 231 ? 7.777 14.523 13.531 1 95.56 231 ASP A N 1
ATOM 1778 C CA . ASP A 1 231 ? 7.945 13.109 13.195 1 95.56 231 ASP A CA 1
ATOM 1779 C C . ASP A 1 231 ? 9.031 12.461 14.055 1 95.56 231 ASP A C 1
ATOM 1781 O O . ASP A 1 231 ? 8.852 11.359 14.562 1 95.56 231 ASP A O 1
ATOM 1785 N N . ARG A 1 232 ? 10.094 13.125 14.234 1 95 232 ARG A N 1
ATOM 1786 C CA . ARG A 1 232 ? 11.203 12.711 15.086 1 95 232 ARG A CA 1
ATOM 1787 C C . ARG A 1 232 ? 11.484 13.766 16.156 1 95 232 ARG A C 1
ATOM 1789 O O . ARG A 1 232 ? 11.344 14.961 15.914 1 95 232 ARG A O 1
ATOM 1796 N N . ALA A 1 233 ? 12.016 13.281 17.203 1 97.12 233 ALA A N 1
ATOM 1797 C CA . ALA A 1 233 ? 12.094 14.156 18.375 1 97.12 233 ALA A CA 1
ATOM 1798 C C . ALA A 1 233 ? 13.391 14.953 18.375 1 97.12 233 ALA A C 1
ATOM 1800 O O . ALA A 1 233 ? 13.445 16.062 18.906 1 97.12 233 ALA A O 1
ATOM 1801 N N . GLY A 1 234 ? 14.422 14.438 17.734 1 94.81 234 GLY A N 1
ATOM 1802 C CA . GLY A 1 234 ? 15.781 14.914 17.922 1 94.81 234 GLY A CA 1
ATOM 1803 C C . GLY A 1 234 ? 15.922 16.406 17.688 1 94.81 234 GLY A C 1
ATOM 1804 O O . GLY A 1 234 ? 16.406 17.141 18.562 1 94.81 234 GLY A O 1
ATOM 1805 N N . SER A 1 235 ? 15.492 16.875 16.531 1 93.5 235 SER A N 1
ATOM 1806 C CA . SER A 1 235 ? 15.672 18.281 16.188 1 93.5 235 SER A CA 1
ATOM 1807 C C . SER A 1 235 ? 14.805 19.188 17.062 1 93.5 235 SER A C 1
ATOM 1809 O O . SER A 1 235 ? 15.188 20.312 17.375 1 93.5 235 SER A O 1
ATOM 1811 N N . TRP A 1 236 ? 13.656 18.734 17.484 1 97.25 236 TRP A N 1
ATOM 1812 C CA . TRP A 1 236 ? 12.766 19.484 18.359 1 97.25 236 TRP A CA 1
ATOM 1813 C C . TRP A 1 236 ? 13.375 19.656 19.75 1 97.25 236 TRP A C 1
ATOM 1815 O O . TRP A 1 236 ? 13.391 20.75 20.297 1 97.25 236 TRP A O 1
ATOM 1825 N N . ILE A 1 237 ? 13.883 18.547 20.219 1 97.81 237 ILE A N 1
ATOM 1826 C CA . ILE A 1 237 ? 14.477 18.547 21.547 1 97.81 237 ILE A CA 1
ATOM 1827 C C . ILE A 1 237 ? 15.727 19.422 21.562 1 97.81 237 ILE A C 1
ATOM 1829 O O . ILE A 1 237 ? 15.914 20.25 22.453 1 97.81 237 ILE A O 1
ATOM 1833 N N . SER A 1 238 ? 16.578 19.234 20.531 1 95.88 238 SER A N 1
ATOM 1834 C CA . SER A 1 238 ? 17.781 20.047 20.422 1 95.88 238 SER A CA 1
ATOM 1835 C C . SER A 1 238 ? 17.453 21.531 20.375 1 95.88 238 SER A C 1
ATOM 1837 O O . SER A 1 238 ? 18.109 22.344 21.031 1 95.88 238 SER A O 1
ATOM 1839 N N . ALA A 1 239 ? 16.438 21.891 19.641 1 96.5 239 ALA A N 1
ATOM 1840 C CA . ALA A 1 239 ? 16.016 23.281 19.531 1 96.5 239 ALA A CA 1
ATOM 1841 C C . ALA A 1 239 ? 15.484 23.797 20.859 1 96.5 239 ALA A C 1
ATOM 1843 O O . ALA A 1 239 ? 15.844 24.891 21.297 1 96.5 239 ALA A O 1
ATOM 1844 N N . ALA A 1 240 ? 14.641 23.016 21.516 1 97.88 240 ALA A N 1
ATOM 1845 C CA . ALA A 1 240 ? 14.07 23.406 22.797 1 97.88 240 ALA A CA 1
ATOM 1846 C C . ALA A 1 240 ? 15.156 23.609 23.844 1 97.88 240 ALA A C 1
ATOM 1848 O O . ALA A 1 240 ? 15.125 24.609 24.594 1 97.88 240 ALA A O 1
ATOM 1849 N N . GLU A 1 241 ? 16.078 22.703 23.859 1 97.12 241 GLU A N 1
ATOM 1850 C CA . GLU A 1 241 ? 17.188 22.812 24.812 1 97.12 241 GLU A CA 1
ATOM 1851 C C . GLU A 1 241 ? 18.016 24.062 24.547 1 97.12 241 GLU A C 1
ATOM 1853 O O . GLU A 1 241 ? 18.406 24.75 25.484 1 97.12 241 GLU A O 1
ATOM 1858 N N . HIS A 1 242 ? 18.25 24.297 23.297 1 95.81 242 HIS A N 1
ATOM 1859 C CA . HIS A 1 242 ? 19.078 25.438 22.953 1 95.81 242 HIS A CA 1
ATOM 1860 C C . HIS A 1 242 ? 18.422 26.75 23.375 1 95.81 242 HIS A C 1
ATOM 1862 O O . HIS A 1 242 ? 19.078 27.609 23.984 1 95.81 242 HIS A O 1
ATOM 1868 N N . VAL A 1 243 ? 17.156 26.922 23.141 1 96.94 243 VAL A N 1
ATOM 1869 C CA . VAL A 1 243 ? 16.484 28.188 23.438 1 96.94 243 VAL A CA 1
ATOM 1870 C C . VAL A 1 243 ? 16.297 28.328 24.938 1 96.94 243 VAL A C 1
ATOM 1872 O O . VAL A 1 243 ? 16.312 29.438 25.469 1 96.94 243 VAL A O 1
ATOM 1875 N N . LYS A 1 244 ? 16.094 27.219 25.562 1 96 244 LYS A N 1
ATOM 1876 C CA . LYS A 1 244 ? 15.875 27.281 27.016 1 96 244 LYS A CA 1
ATOM 1877 C C . LYS A 1 244 ? 17.203 27.438 27.766 1 96 244 LYS A C 1
ATOM 1879 O O . LYS A 1 244 ? 17.359 28.375 28.547 1 96 244 LYS A O 1
ATOM 1884 N N . LEU A 1 245 ? 18.156 26.562 27.531 1 94.56 245 LEU A N 1
ATOM 1885 C CA . LEU A 1 245 ? 19.391 26.484 28.328 1 94.56 245 LEU A CA 1
ATOM 1886 C C . LEU A 1 245 ? 20.375 27.562 27.906 1 94.56 245 LEU A C 1
ATOM 1888 O O . LEU A 1 245 ? 21.062 28.156 28.734 1 94.56 245 LEU A O 1
ATOM 1892 N N . ARG A 1 246 ? 20.484 27.859 26.641 1 90.94 246 ARG A N 1
ATOM 1893 C CA . ARG A 1 246 ? 21.422 28.859 26.141 1 90.94 246 ARG A CA 1
ATOM 1894 C C . ARG A 1 246 ? 20.719 30.203 25.922 1 90.94 246 ARG A C 1
ATOM 1896 O O . ARG A 1 246 ? 21.281 31.25 26.219 1 90.94 246 ARG A O 1
ATOM 1903 N N . GLY A 1 247 ? 19.562 30.172 25.469 1 94.94 247 GLY A N 1
ATOM 1904 C CA . GLY A 1 247 ? 18.859 31.391 25.109 1 94.94 247 GLY A CA 1
ATOM 1905 C C . GLY A 1 247 ? 18.141 32.031 26.281 1 94.94 247 GLY A C 1
ATOM 1906 O O . GLY A 1 247 ? 17.812 33.219 26.25 1 94.94 247 GLY A O 1
ATOM 1907 N N . GLY A 1 248 ? 17.766 31.203 27.312 1 97.12 248 GLY A N 1
ATOM 1908 C CA . GLY A 1 248 ? 17.109 31.734 28.484 1 97.12 248 GLY A CA 1
ATOM 1909 C C . GLY A 1 248 ? 15.609 31.859 28.328 1 97.12 248 GLY A C 1
ATOM 1910 O O . GLY A 1 248 ? 14.977 32.688 29 1 97.12 248 GLY A O 1
ATOM 1911 N N . ALA A 1 249 ? 15.039 31.141 27.422 1 97.94 249 ALA A N 1
ATOM 1912 C CA . ALA A 1 249 ? 13.594 31.156 27.219 1 97.94 249 ALA A CA 1
ATOM 1913 C C . ALA A 1 249 ? 12.859 30.75 28.5 1 97.94 249 ALA A C 1
ATOM 1915 O O . ALA A 1 249 ? 13.336 29.906 29.25 1 97.94 249 ALA A O 1
ATOM 1916 N N . LYS A 1 250 ? 11.797 31.375 28.75 1 97.75 250 LYS A N 1
ATOM 1917 C CA . LYS A 1 250 ? 10.977 31.078 29.922 1 97.75 250 LYS A CA 1
ATOM 1918 C C . LYS A 1 250 ? 10.156 29.812 29.719 1 97.75 250 LYS A C 1
ATOM 1920 O O . LYS A 1 250 ? 10.031 29 30.625 1 97.75 250 LYS A O 1
ATOM 1925 N N . LYS A 1 251 ? 9.555 29.734 28.609 1 98.19 251 LYS A N 1
ATOM 1926 C CA . LYS A 1 251 ? 8.672 28.625 28.234 1 98.19 251 LYS A CA 1
ATOM 1927 C C . LYS A 1 251 ? 8.875 28.234 26.781 1 98.19 251 LYS A C 1
ATOM 1929 O O . LYS A 1 251 ? 9.172 29.078 25.938 1 98.19 251 LYS A O 1
ATOM 1934 N N . VAL A 1 252 ? 8.727 26.922 26.5 1 98.69 252 VAL A N 1
ATOM 1935 C CA . VAL A 1 252 ? 8.891 26.438 25.125 1 98.69 252 VAL A CA 1
ATOM 1936 C C . VAL A 1 252 ? 7.664 25.609 24.734 1 98.69 252 VAL A C 1
ATOM 1938 O O . VAL A 1 252 ? 7.328 24.625 25.391 1 98.69 252 VAL A O 1
ATOM 1941 N N . ILE A 1 253 ? 6.977 26.062 23.688 1 98.81 253 ILE A N 1
ATOM 1942 C CA . ILE A 1 253 ? 5.844 25.344 23.094 1 98.81 253 ILE A CA 1
ATOM 1943 C C . ILE A 1 253 ? 6.195 24.891 21.688 1 98.81 253 ILE A C 1
ATOM 1945 O O . ILE A 1 253 ? 6.559 25.703 20.828 1 98.81 253 ILE A O 1
ATOM 1949 N N . CYS A 1 254 ? 6.145 23.578 21.469 1 98.81 254 CYS A N 1
ATOM 1950 C CA . CYS A 1 254 ? 6.336 23.031 20.141 1 98.81 254 CYS A CA 1
ATOM 1951 C C . CYS A 1 254 ? 5.008 22.922 19.391 1 98.81 254 CYS A C 1
ATOM 1953 O O . CYS A 1 254 ? 4.051 22.328 19.906 1 98.81 254 CYS A O 1
ATOM 1955 N N . ILE A 1 255 ? 4.977 23.5 18.188 1 98.75 255 ILE A N 1
ATOM 1956 C CA . ILE A 1 255 ? 3.725 23.562 17.438 1 98.75 255 ILE A CA 1
ATOM 1957 C C . ILE A 1 255 ? 3.939 23.047 16.016 1 98.75 255 ILE A C 1
ATOM 1959 O O . ILE A 1 255 ? 4.887 23.438 15.336 1 98.75 255 ILE A O 1
ATOM 1963 N N . ALA A 1 256 ? 3.125 22.125 15.617 1 98.44 256 ALA A N 1
ATOM 1964 C CA . ALA A 1 256 ? 3.133 21.641 14.234 1 98.44 256 ALA A CA 1
ATOM 1965 C C . ALA A 1 256 ? 1.723 21.297 13.766 1 98.44 256 ALA A C 1
ATOM 1967 O O . ALA A 1 256 ? 0.833 21.047 14.586 1 98.44 256 ALA A O 1
ATOM 1968 N N . THR A 1 257 ? 1.499 21.344 12.453 1 97.94 257 THR A N 1
ATOM 1969 C CA . THR A 1 257 ? 0.213 20.906 11.922 1 97.94 257 THR A CA 1
ATOM 1970 C C . THR A 1 257 ? 0.021 19.406 12.109 1 97.94 257 THR A C 1
ATOM 1972 O O . THR A 1 257 ? -1.003 18.969 12.641 1 97.94 257 THR A O 1
ATOM 1975 N N . HIS A 1 258 ? 1.003 18.656 11.711 1 98 258 HIS A N 1
ATOM 1976 C CA . HIS A 1 258 ? 0.861 17.203 11.688 1 98 258 HIS A CA 1
ATOM 1977 C C . HIS A 1 258 ? 1.674 16.562 12.805 1 98 258 HIS A C 1
ATOM 1979 O O . HIS A 1 258 ? 2.898 16.703 12.852 1 98 258 HIS A O 1
ATOM 1985 N N . GLY A 1 259 ? 1.012 15.883 13.711 1 97.44 259 GLY A N 1
ATOM 1986 C CA . GLY A 1 259 ? 1.682 15.055 14.711 1 97.44 259 GLY A CA 1
ATOM 1987 C C . GLY A 1 259 ? 1.862 13.617 14.273 1 97.44 259 GLY A C 1
ATOM 1988 O O . GLY A 1 259 ? 1.102 12.742 14.68 1 97.44 259 GLY A O 1
ATOM 1989 N N . VAL A 1 260 ? 2.854 13.344 13.477 1 96.25 260 VAL A N 1
ATOM 1990 C CA . VAL A 1 260 ? 3.125 12 12.977 1 96.25 260 VAL A CA 1
ATOM 1991 C C . VAL A 1 260 ? 3.707 11.141 14.094 1 96.25 260 VAL A C 1
ATOM 1993 O O . VAL A 1 260 ? 3.352 9.969 14.234 1 96.25 260 VAL A O 1
ATOM 1996 N N . PHE A 1 261 ? 4.586 11.734 14.891 1 96.75 261 PHE A N 1
ATOM 1997 C CA . PHE A 1 261 ? 5.191 11.148 16.078 1 96.75 261 PHE A CA 1
ATOM 1998 C C . PHE A 1 261 ? 5.719 9.75 15.781 1 96.75 261 PHE A C 1
ATOM 2000 O O . PHE A 1 261 ? 5.32 8.773 16.422 1 96.75 261 PHE A O 1
ATOM 2007 N N . GLY A 1 262 ? 6.641 9.641 14.922 1 93.56 262 GLY A N 1
ATOM 2008 C CA . GLY A 1 262 ? 7.246 8.359 14.594 1 93.56 262 GLY A CA 1
ATOM 2009 C C . GLY A 1 262 ? 7.941 7.707 15.773 1 93.56 262 GLY A C 1
ATOM 2010 O O . GLY A 1 262 ? 8.547 8.391 16.609 1 93.56 262 GLY A O 1
ATOM 2011 N N . GLY A 1 263 ? 7.852 6.391 15.898 1 92.12 263 GLY A N 1
ATOM 2012 C CA . GLY A 1 263 ? 8.531 5.68 16.969 1 92.12 263 GLY A CA 1
ATOM 2013 C C . GLY A 1 263 ? 8.156 6.188 18.344 1 92.12 263 GLY A C 1
ATOM 2014 O O . GLY A 1 263 ? 6.977 6.281 18.688 1 92.12 263 GLY A O 1
ATOM 2015 N N . ASN A 1 264 ? 9.172 6.598 19.094 1 94 264 ASN A N 1
ATOM 2016 C CA . ASN A 1 264 ? 8.977 7.059 20.469 1 94 264 ASN A CA 1
ATOM 2017 C C . ASN A 1 264 ? 9.016 8.586 20.562 1 94 264 ASN A C 1
ATOM 2019 O O . ASN A 1 264 ? 9.25 9.141 21.625 1 94 264 ASN A O 1
ATOM 2023 N N . CYS A 1 265 ? 8.758 9.172 19.5 1 96.56 265 CYS A N 1
ATOM 2024 C CA . CYS A 1 265 ? 8.922 10.617 19.375 1 96.56 265 CYS A CA 1
ATOM 2025 C C . CYS A 1 265 ? 8.125 11.336 20.453 1 96.56 265 CYS A C 1
ATOM 2027 O O . CYS A 1 265 ? 8.672 12.156 21.203 1 96.56 265 CYS A O 1
ATOM 2029 N N . LEU A 1 266 ? 6.852 11.039 20.594 1 98 266 LEU A N 1
ATOM 2030 C CA . LEU A 1 266 ? 5.977 11.75 21.516 1 98 266 LEU A CA 1
ATOM 2031 C C . LEU A 1 266 ? 6.43 11.547 22.953 1 98 266 LEU A C 1
ATOM 2033 O O . LEU A 1 266 ? 6.465 12.5 23.734 1 98 266 LEU A O 1
ATOM 2037 N N . LYS A 1 267 ? 6.824 10.375 23.266 1 97.62 267 LYS A N 1
ATOM 2038 C CA . LYS A 1 267 ? 7.305 10.078 24.609 1 97.62 267 LYS A CA 1
ATOM 2039 C C . LYS A 1 267 ? 8.602 10.828 24.906 1 97.62 267 LYS A C 1
ATOM 2041 O O . LYS A 1 267 ? 8.773 11.367 26 1 97.62 267 LYS A O 1
ATOM 2046 N N . GLU A 1 268 ? 9.508 10.82 23.953 1 98.12 268 GLU A N 1
ATOM 2047 C CA . GLU A 1 268 ? 10.773 11.523 24.109 1 98.12 268 GLU A CA 1
ATOM 2048 C C . GLU A 1 268 ? 10.539 13.016 24.359 1 98.12 268 GLU A C 1
ATOM 2050 O O . GLU A 1 268 ? 11.195 13.617 25.203 1 98.12 268 GLU A O 1
ATOM 2055 N N . MET A 1 269 ? 9.617 13.57 23.641 1 98.62 269 MET A N 1
ATOM 2056 C CA . MET A 1 269 ? 9.328 14.992 23.797 1 98.62 269 MET A CA 1
ATOM 2057 C C . MET A 1 269 ? 8.617 15.266 25.125 1 98.62 269 MET A C 1
ATOM 2059 O O . MET A 1 269 ? 8.859 16.281 25.766 1 98.62 269 MET A O 1
ATOM 2063 N N . GLU A 1 270 ? 7.742 14.344 25.484 1 98.62 270 GLU A N 1
ATOM 2064 C CA . GLU A 1 270 ? 7.09 14.43 26.781 1 98.62 270 GLU A CA 1
ATOM 2065 C C . GLU A 1 270 ? 8.117 14.445 27.922 1 98.62 270 GLU A C 1
ATOM 2067 O O . GLU A 1 270 ? 7.965 15.195 28.891 1 98.62 270 GLU A O 1
ATOM 2072 N N . ASP A 1 271 ? 9.172 13.703 27.766 1 98.38 271 ASP A N 1
ATOM 2073 C CA . ASP A 1 271 ? 10.172 13.523 28.812 1 98.38 271 ASP A CA 1
ATOM 2074 C C . ASP A 1 271 ? 11.148 14.695 28.844 1 98.38 271 ASP A C 1
ATOM 2076 O O . ASP A 1 271 ? 11.867 14.891 29.828 1 98.38 271 ASP A O 1
ATOM 2080 N N . CYS A 1 272 ? 11.25 15.398 27.797 1 98.38 272 CYS A N 1
ATOM 2081 C CA . CYS A 1 272 ? 12.18 16.531 27.734 1 98.38 272 CYS A CA 1
ATOM 2082 C C . CYS A 1 272 ? 11.695 17.672 28.609 1 98.38 272 CYS A C 1
ATOM 2084 O O . CYS A 1 272 ? 10.664 18.281 28.344 1 98.38 272 CYS A O 1
ATOM 2086 N N . SER A 1 273 ? 12.469 18.047 29.594 1 98.06 273 SER A N 1
ATOM 2087 C CA . SER A 1 273 ? 12.078 19.078 30.547 1 98.06 273 SER A CA 1
ATOM 2088 C C . SER A 1 273 ? 12.078 20.453 29.906 1 98.06 273 SER A C 1
ATOM 2090 O O . SER A 1 273 ? 11.461 21.391 30.438 1 98.06 273 SER A O 1
ATOM 2092 N N . CYS A 1 274 ? 12.719 20.578 28.766 1 98.38 274 CYS A N 1
ATOM 2093 C CA . CYS A 1 274 ? 12.812 21.875 28.109 1 98.38 274 CYS A CA 1
ATOM 2094 C C . CYS A 1 274 ? 11.578 22.156 27.266 1 98.38 274 CYS A C 1
ATOM 2096 O O . CYS A 1 274 ? 11.375 23.266 26.797 1 98.38 274 CYS A O 1
ATOM 2098 N N . ILE A 1 275 ? 10.758 21.188 27.062 1 98.75 275 ILE A N 1
ATOM 2099 C CA . ILE A 1 275 ? 9.516 21.359 26.312 1 98.75 275 ILE A CA 1
ATOM 2100 C C . ILE A 1 275 ? 8.336 21.438 27.266 1 98.75 275 ILE A C 1
ATOM 2102 O O . ILE A 1 275 ? 8.125 20.531 28.078 1 98.75 275 ILE A O 1
ATOM 2106 N N . ASP A 1 276 ? 7.621 22.469 27.188 1 98.56 276 ASP A N 1
ATOM 2107 C CA . ASP A 1 276 ? 6.516 22.672 28.109 1 98.56 276 ASP A CA 1
ATOM 2108 C C . ASP A 1 276 ? 5.203 22.156 27.531 1 98.56 276 ASP A C 1
ATOM 2110 O O . ASP A 1 276 ? 4.324 21.703 28.266 1 98.56 276 ASP A O 1
ATOM 2114 N N . GLN A 1 277 ? 5.043 22.266 26.203 1 98.75 277 GLN A N 1
ATOM 2115 C CA . GLN A 1 277 ? 3.811 21.844 25.547 1 98.75 277 GLN A CA 1
ATOM 2116 C C . GLN A 1 277 ? 4.078 21.406 24.109 1 98.75 277 GLN A C 1
ATOM 2118 O O . GLN A 1 277 ? 5.012 21.891 23.469 1 98.75 277 GLN A O 1
ATOM 2123 N N . ILE A 1 278 ? 3.287 20.484 23.656 1 98.88 278 ILE A N 1
ATOM 2124 C CA . ILE A 1 278 ? 3.307 19.969 22.297 1 98.88 278 ILE A CA 1
ATOM 2125 C C . ILE A 1 278 ? 1.933 20.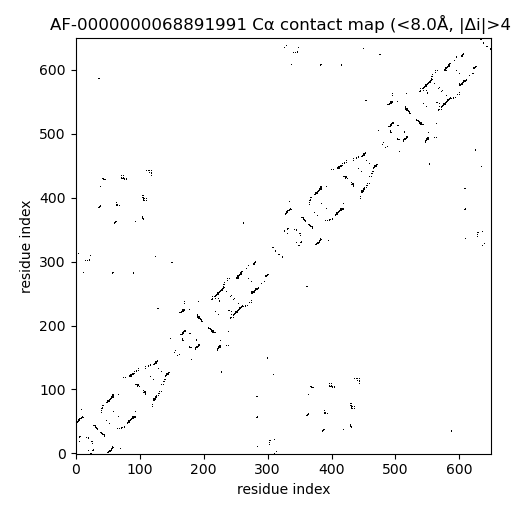156 21.656 1 98.88 278 ILE A C 1
ATOM 2127 O O . ILE A 1 278 ? 0.951 19.547 22.094 1 98.88 278 ILE A O 1
ATOM 2131 N N . VAL A 1 279 ? 1.86 20.984 20.625 1 98.81 279 VAL A N 1
ATOM 2132 C CA . VAL A 1 279 ? 0.581 21.328 20.016 1 98.81 279 VAL A CA 1
ATOM 2133 C C . VAL A 1 279 ? 0.549 20.859 18.562 1 98.81 279 VAL A C 1
ATOM 2135 O O . VAL A 1 279 ? 1.423 21.219 17.781 1 98.81 279 VAL A O 1
ATOM 2138 N N . VAL A 1 280 ? -0.429 20.031 18.219 1 98.75 280 VAL A N 1
ATOM 2139 C CA . VAL A 1 280 ? -0.627 19.578 16.844 1 98.75 280 VAL A CA 1
ATOM 2140 C C . VAL A 1 280 ? -2.113 19.609 16.5 1 98.75 280 VAL A C 1
ATOM 2142 O O . VAL A 1 280 ? -2.943 19.984 17.328 1 98.75 280 VAL A O 1
ATOM 2145 N N . THR A 1 281 ? -2.445 19.297 15.266 1 98.44 281 THR A N 1
ATOM 2146 C CA . THR A 1 281 ? -3.842 19.109 14.883 1 98.44 281 THR A CA 1
ATOM 2147 C C . THR A 1 281 ? -4.188 17.625 14.781 1 98.44 281 THR A C 1
ATOM 2149 O O . THR A 1 281 ? -3.314 16.781 14.945 1 98.44 281 THR A O 1
ATOM 2152 N N . ASN A 1 282 ? -5.465 17.375 14.586 1 98.12 282 ASN A N 1
ATOM 2153 C CA . ASN A 1 282 ? -5.859 15.984 14.391 1 98.12 282 ASN A CA 1
ATOM 2154 C C . ASN A 1 282 ? -5.844 15.594 12.922 1 98.12 282 ASN A C 1
ATOM 2156 O O . ASN A 1 282 ? -6.664 14.789 12.477 1 98.12 282 ASN A O 1
ATOM 2160 N N . SER A 1 283 ? -4.934 16.219 12.141 1 97.88 283 SER A N 1
ATOM 2161 C CA . SER A 1 283 ? -4.754 15.852 10.734 1 97.88 283 SER A CA 1
ATOM 2162 C C . SER A 1 283 ? -4.223 14.43 10.594 1 97.88 283 SER A C 1
ATOM 2164 O O . SER A 1 283 ? -4.398 13.797 9.555 1 97.88 283 SER A O 1
ATOM 2166 N N . PHE A 1 284 ? -3.504 13.984 11.508 1 97.38 284 PHE A N 1
ATOM 2167 C CA . PHE A 1 284 ? -2.93 12.648 11.594 1 97.38 284 PHE A CA 1
ATOM 2168 C C . PHE A 1 284 ? -3.404 11.938 12.859 1 97.38 284 PHE A C 1
ATOM 2170 O O . PHE A 1 284 ? -3.4 12.516 13.945 1 97.38 284 PHE A O 1
ATOM 2177 N N . PRO A 1 285 ? -3.85 10.711 12.695 1 96.25 285 PRO A N 1
ATOM 2178 C CA . PRO A 1 285 ? -4.344 10.016 13.891 1 96.25 285 PRO A CA 1
ATOM 2179 C C . PRO A 1 285 ? -3.232 9.688 14.883 1 96.25 285 PRO A C 1
ATOM 2181 O O . PRO A 1 285 ? -2.148 9.258 14.484 1 96.25 285 PRO A O 1
ATOM 2184 N N . ILE A 1 286 ? -3.469 9.938 16.125 1 95.69 286 ILE A N 1
ATOM 2185 C CA . ILE A 1 286 ? -2.553 9.562 17.203 1 95.69 286 ILE A CA 1
ATOM 2186 C C . ILE A 1 286 ? -3.154 8.414 18.016 1 95.69 286 ILE A C 1
ATOM 2188 O O . ILE A 1 286 ? -4.152 8.602 18.719 1 95.69 286 ILE A O 1
ATOM 2192 N N . PRO A 1 287 ? -2.572 7.297 17.938 1 93.44 287 PRO A N 1
ATOM 2193 C CA . PRO A 1 287 ? -3.125 6.148 18.656 1 93.44 287 PRO A CA 1
ATOM 2194 C C . PRO A 1 287 ? -3.221 6.383 20.156 1 93.44 287 PRO A C 1
ATOM 2196 O O . PRO A 1 287 ? -2.395 7.102 20.734 1 93.44 287 PRO A O 1
ATOM 2199 N N . GLU A 1 288 ? -4.156 5.75 20.766 1 93 288 GLU A N 1
ATOM 2200 C CA . GLU A 1 288 ? -4.41 5.918 22.188 1 93 288 GLU A CA 1
ATOM 2201 C C . GLU A 1 288 ? -3.199 5.492 23.016 1 93 288 GLU A C 1
ATOM 2203 O O . GLU A 1 288 ? -2.875 6.129 24.016 1 93 288 GLU A O 1
ATOM 2208 N N . ASP A 1 289 ? -2.562 4.441 22.594 1 93.06 289 ASP A N 1
ATOM 2209 C CA . ASP A 1 289 ? -1.42 3.928 23.344 1 93.06 289 ASP A CA 1
ATOM 2210 C C . ASP A 1 289 ? -0.263 4.922 23.328 1 93.06 289 ASP A C 1
ATOM 2212 O O . ASP A 1 289 ? 0.538 4.961 24.266 1 93.06 289 ASP A O 1
ATOM 2216 N N . LYS A 1 290 ? -0.162 5.73 22.312 1 92.75 290 LYS A N 1
ATOM 2217 C CA . LYS A 1 290 ? 0.883 6.746 22.234 1 92.75 290 LYS A CA 1
ATOM 2218 C C . LYS A 1 290 ? 0.512 7.98 23.047 1 92.75 290 LYS A C 1
ATOM 2220 O O . LYS A 1 290 ? 1.391 8.695 23.531 1 92.75 290 LYS A O 1
ATOM 2225 N N . ARG A 1 291 ? -0.76 8.195 23.188 1 94.12 291 ARG A N 1
ATOM 2226 C CA . ARG A 1 291 ? -1.258 9.375 23.875 1 94.12 291 ARG A CA 1
ATOM 2227 C C . ARG A 1 291 ? -1.286 9.156 25.391 1 94.12 291 ARG A C 1
ATOM 2229 O O . ARG A 1 291 ? -1.188 10.109 26.156 1 94.12 291 ARG A O 1
ATOM 2236 N N . LYS A 1 292 ? -1.386 7.91 25.719 1 93.12 292 LYS A N 1
ATOM 2237 C CA . LYS A 1 292 ? -1.537 7.582 27.141 1 93.12 292 LYS A CA 1
ATOM 2238 C C . LYS A 1 292 ? -0.348 8.086 27.938 1 93.12 292 LYS A C 1
ATOM 2240 O O . LYS A 1 292 ? 0.805 7.824 27.594 1 93.12 292 LYS A O 1
ATOM 2245 N N . GLY A 1 293 ? -0.577 8.844 28.938 1 93.56 293 GLY A N 1
ATOM 2246 C CA . GLY A 1 293 ? 0.445 9.32 29.859 1 93.56 293 GLY A CA 1
ATOM 2247 C C . GLY A 1 293 ? 1.119 10.594 29.375 1 93.56 293 GLY A C 1
ATOM 2248 O O . GLY A 1 293 ? 1.996 11.133 30.062 1 93.56 293 GLY A O 1
ATOM 2249 N N . VAL A 1 294 ? 0.744 11.07 28.234 1 97.19 294 VAL A N 1
ATOM 2250 C CA . VAL A 1 294 ? 1.33 12.305 27.719 1 97.19 294 VAL A CA 1
ATOM 2251 C C . VAL A 1 294 ? 0.503 13.5 28.172 1 97.19 294 VAL A C 1
ATOM 2253 O O . VAL A 1 294 ? -0.676 13.617 27.844 1 97.19 294 VAL A O 1
ATOM 2256 N N . LYS A 1 295 ? 1.085 14.383 28.922 1 97.88 295 LYS A N 1
ATOM 2257 C CA . LYS A 1 295 ? 0.379 15.523 29.484 1 97.88 295 LYS A CA 1
ATOM 2258 C C . LYS A 1 295 ? 0.609 16.781 28.656 1 97.88 295 LYS A C 1
ATOM 2260 O O . LYS A 1 295 ? -0.243 17.672 28.625 1 97.88 295 LYS A O 1
ATOM 2265 N N . LYS A 1 296 ? 1.674 16.828 27.984 1 98.56 296 LYS A N 1
ATOM 2266 C CA . LYS A 1 296 ? 2.086 18.047 27.297 1 98.56 296 LYS A CA 1
ATOM 2267 C C . LYS A 1 296 ? 1.328 18.203 25.969 1 98.56 296 LYS A C 1
ATOM 2269 O O . LYS A 1 296 ? 1.336 19.281 25.375 1 98.56 296 LYS A O 1
ATOM 2274 N N . LEU A 1 297 ? 0.576 17.188 25.5 1 98.69 297 LEU A N 1
ATOM 2275 C CA . LEU A 1 297 ? 0.021 17.141 24.156 1 98.69 297 LEU A CA 1
ATOM 2276 C C . LEU A 1 297 ? -1.319 17.859 24.094 1 98.69 297 LEU A C 1
ATOM 2278 O O . LEU A 1 297 ? -2.205 17.609 24.922 1 98.69 297 LEU A O 1
ATOM 2282 N N . VAL A 1 298 ? -1.403 18.75 23.203 1 98.38 298 VAL A N 1
ATOM 2283 C CA . VAL A 1 298 ? -2.646 19.438 22.859 1 98.38 298 VAL A CA 1
ATOM 2284 C C . VAL A 1 298 ? -2.971 19.188 21.391 1 98.38 298 VAL A C 1
ATOM 2286 O O . VAL A 1 298 ? -2.109 19.344 20.516 1 98.38 298 VAL A O 1
ATOM 2289 N N . THR A 1 299 ? -4.211 18.75 21.109 1 98.25 299 THR A N 1
ATOM 2290 C CA . THR A 1 299 ? -4.633 18.484 19.734 1 98.25 299 THR A CA 1
ATOM 2291 C C . THR A 1 299 ? -5.734 19.453 19.312 1 98.25 299 THR A C 1
ATOM 2293 O O . THR A 1 299 ? -6.797 19.5 19.922 1 98.25 299 THR A O 1
ATOM 2296 N N . ILE A 1 300 ? -5.43 20.203 18.281 1 98.12 300 ILE A N 1
ATOM 2297 C CA . ILE A 1 300 ? -6.398 21.141 17.734 1 98.12 300 ILE A CA 1
ATOM 2298 C C . ILE A 1 300 ? -7.258 20.438 16.688 1 98.12 300 ILE A C 1
ATOM 2300 O O . ILE A 1 300 ? -6.738 19.719 15.828 1 98.12 300 ILE A O 1
ATOM 2304 N N . ASP A 1 301 ? -8.531 20.625 16.734 1 97.81 301 ASP A N 1
ATOM 2305 C CA . ASP A 1 301 ? -9.5 19.938 15.883 1 97.81 301 ASP A CA 1
ATOM 2306 C C . ASP A 1 301 ? -9.625 20.625 14.523 1 97.81 301 ASP A C 1
ATOM 2308 O O . ASP A 1 301 ? -9.906 21.828 14.453 1 97.81 301 ASP A O 1
ATOM 2312 N N . LEU A 1 302 ? -9.492 19.859 13.453 1 97.88 302 LEU A N 1
ATOM 2313 C CA . LEU A 1 302 ? -9.547 20.391 12.094 1 97.88 302 LEU A CA 1
ATOM 2314 C C . LEU A 1 302 ? -10.938 20.188 11.492 1 97.88 302 LEU A C 1
ATOM 2316 O O . LEU A 1 302 ? -11.188 20.609 10.359 1 97.88 302 LEU A O 1
ATOM 2320 N N . SER A 1 303 ? -11.852 19.562 12.203 1 97.88 303 SER A N 1
ATOM 2321 C CA . SER A 1 303 ? -13.125 19.156 11.617 1 97.88 303 SER A CA 1
ATOM 2322 C C . SER A 1 303 ? -13.891 20.359 11.078 1 97.88 303 SER A C 1
ATOM 2324 O O . SER A 1 303 ? -14.57 20.266 10.055 1 97.88 303 SER A O 1
ATOM 2326 N N . GLN A 1 304 ? -13.797 21.5 11.758 1 96.69 304 GLN A N 1
ATOM 2327 C CA . GLN A 1 304 ? -14.484 22.703 11.289 1 96.69 304 GLN A CA 1
ATOM 2328 C C . GLN A 1 304 ? -13.906 23.188 9.969 1 96.69 304 GLN A C 1
ATOM 2330 O O . GLN A 1 304 ? -14.648 23.516 9.039 1 96.69 304 GLN A O 1
ATOM 2335 N N . LEU A 1 305 ? -12.609 23.266 9.914 1 97.25 305 LEU A N 1
ATOM 2336 C CA . LEU A 1 305 ? -11.914 23.703 8.711 1 97.25 305 LEU A CA 1
ATOM 2337 C C . LEU A 1 305 ? -12.258 22.797 7.531 1 97.25 305 LEU A C 1
ATOM 2339 O O . LEU A 1 305 ? -12.602 23.281 6.449 1 97.25 305 LEU A O 1
ATOM 2343 N N . LEU A 1 306 ? -12.242 21.484 7.727 1 97.94 306 LEU A N 1
ATOM 2344 C CA . LEU A 1 306 ? -12.461 20.516 6.668 1 97.94 306 LEU A CA 1
ATOM 2345 C C . LEU A 1 306 ? -13.922 20.484 6.234 1 97.94 306 LEU A C 1
ATOM 2347 O O . LEU A 1 306 ? -14.219 20.359 5.043 1 97.94 306 LEU A O 1
ATOM 2351 N N . SER A 1 307 ? -14.859 20.578 7.215 1 97.44 307 SER A N 1
ATOM 2352 C CA . SER A 1 307 ? -16.281 20.594 6.875 1 97.44 307 SER A CA 1
ATOM 2353 C C . SER A 1 307 ? -16.625 21.797 6.008 1 97.44 307 SER A C 1
ATOM 2355 O O . SER A 1 307 ? -17.375 21.688 5.047 1 97.44 307 SER A O 1
ATOM 2357 N N . GLU A 1 308 ? -16.016 22.922 6.352 1 96.12 308 GLU A N 1
ATOM 2358 C CA . GLU A 1 308 ? -16.25 24.125 5.559 1 96.12 308 GLU A CA 1
ATOM 2359 C C . GLU A 1 308 ? -15.672 23.984 4.152 1 96.12 308 GLU A C 1
ATOM 2361 O O . GLU A 1 308 ? -16.281 24.438 3.178 1 96.12 308 GLU A O 1
ATOM 2366 N N . ALA A 1 309 ? -14.508 23.406 4.062 1 96.69 309 ALA A N 1
ATOM 2367 C CA . ALA A 1 309 ? -13.891 23.188 2.758 1 96.69 309 ALA A CA 1
ATOM 2368 C C . ALA A 1 309 ? -14.766 22.266 1.895 1 96.69 309 ALA A C 1
ATOM 2370 O O . ALA A 1 309 ? -14.922 22.516 0.695 1 96.69 309 ALA A O 1
ATOM 2371 N N . ILE A 1 310 ? -15.32 21.219 2.479 1 97 310 ILE A N 1
ATOM 2372 C CA . ILE A 1 310 ? -16.188 20.281 1.774 1 97 310 ILE A CA 1
ATOM 2373 C C . ILE A 1 310 ? -17.453 21 1.295 1 97 310 ILE A C 1
ATOM 2375 O O . ILE A 1 310 ? -17.844 20.859 0.135 1 97 310 ILE A O 1
ATOM 2379 N N . ARG A 1 311 ? -18.047 21.781 2.184 1 94.88 311 ARG A N 1
ATOM 2380 C CA . ARG A 1 311 ? -19.25 22.531 1.848 1 94.88 311 ARG A CA 1
ATOM 2381 C C . ARG A 1 311 ? -19 23.469 0.673 1 94.88 311 ARG A C 1
ATOM 2383 O O . ARG A 1 311 ? -19.797 23.516 -0.27 1 94.88 311 ARG A O 1
ATOM 2390 N N . ARG A 1 312 ? -17.906 24.156 0.72 1 93.56 312 ARG A N 1
ATOM 2391 C CA . ARG A 1 312 ? -17.594 25.125 -0.317 1 93.56 312 ARG A CA 1
ATOM 2392 C C . ARG A 1 312 ? -17.266 24.438 -1.635 1 93.56 312 ARG A C 1
ATOM 2394 O O . ARG A 1 312 ? -17.625 24.922 -2.707 1 93.56 312 ARG A O 1
ATOM 2401 N N . ASN A 1 313 ? -16.516 23.391 -1.521 1 91.81 313 ASN A N 1
ATOM 2402 C CA . ASN A 1 313 ? -16.203 22.609 -2.715 1 91.81 313 ASN A CA 1
ATOM 2403 C C . ASN A 1 313 ? -17.453 22.109 -3.414 1 91.81 313 ASN A C 1
ATOM 2405 O O . ASN A 1 313 ? -17.562 22.188 -4.641 1 91.81 313 ASN A O 1
ATOM 2409 N N . HIS A 1 314 ? -18.406 21.641 -2.678 1 90.44 314 HIS A N 1
ATOM 2410 C CA . HIS A 1 314 ? -19.656 21.109 -3.221 1 90.44 314 HIS A CA 1
ATOM 2411 C C . HIS A 1 314 ? -20.469 22.203 -3.895 1 90.44 314 HIS A C 1
ATOM 2413 O O . HIS A 1 314 ? -21.094 21.984 -4.938 1 90.44 314 HIS A O 1
ATOM 2419 N N . HIS A 1 315 ? -20.422 23.391 -3.354 1 87.31 315 HIS A N 1
ATOM 2420 C CA . HIS A 1 315 ? -21.25 24.484 -3.859 1 87.31 315 HIS A CA 1
ATOM 2421 C C . HIS A 1 315 ? -20.5 25.312 -4.906 1 87.31 315 HIS A C 1
ATOM 2423 O O . HIS A 1 315 ? -21.016 26.312 -5.406 1 87.31 315 HIS A O 1
ATOM 2429 N N . GLY A 1 316 ? -19.281 24.891 -5.227 1 81.5 316 GLY A N 1
ATOM 2430 C CA . GLY A 1 316 ? -18.5 25.562 -6.246 1 81.5 316 GLY A CA 1
ATOM 2431 C C . GLY A 1 316 ? -17.984 26.922 -5.812 1 81.5 316 GLY A C 1
ATOM 2432 O O . GLY A 1 316 ? -17.844 27.828 -6.633 1 81.5 316 GLY A O 1
ATOM 2433 N N . LYS A 1 317 ? -17.875 27.047 -4.477 1 77.25 317 LYS A N 1
ATOM 2434 C CA . LYS A 1 317 ? -17.406 28.312 -3.928 1 77.25 317 LYS A CA 1
ATOM 2435 C C . LYS A 1 317 ? -15.898 28.266 -3.684 1 77.25 317 LYS A C 1
ATOM 2437 O O . LYS A 1 317 ? -15.328 27.203 -3.434 1 77.25 317 LYS A O 1
ATOM 2442 N N . PHE A 1 318 ? -15.266 29.391 -3.902 1 67.75 318 PHE A N 1
ATOM 2443 C CA . PHE A 1 318 ? -13.836 29.531 -3.643 1 67.75 318 PHE A CA 1
ATOM 2444 C C . PHE A 1 318 ? -13.523 29.281 -2.172 1 67.75 318 PHE A C 1
ATOM 2446 O O . PHE A 1 318 ? -14.297 29.672 -1.292 1 67.75 318 PHE A O 1
ATOM 2453 N N . ILE A 1 319 ? -12.555 28.516 -1.971 1 68.31 319 ILE A N 1
ATOM 2454 C CA . ILE A 1 319 ? -12.094 28.281 -0.609 1 68.31 319 ILE A CA 1
ATOM 2455 C C . ILE A 1 319 ? -11.016 29.297 -0.24 1 68.31 319 ILE A C 1
ATOM 2457 O O . ILE A 1 319 ? -9.883 29.203 -0.713 1 68.31 319 ILE A O 1
ATOM 2461 N N . PRO A 1 320 ? -11.453 30.406 0.508 1 58.06 320 PRO A N 1
ATOM 2462 C CA . PRO A 1 320 ? -10.43 31.391 0.859 1 58.06 320 PRO A CA 1
ATOM 2463 C C . PRO A 1 320 ? -9.359 30.812 1.786 1 58.06 320 PRO A C 1
ATOM 2465 O O . PRO A 1 320 ? -9.617 29.859 2.523 1 58.06 320 PRO A O 1
ATOM 2468 N N . HIS A 1 321 ? -8.141 31.328 1.53 1 55.22 321 HIS A N 1
ATOM 2469 C CA . HIS A 1 321 ? -7.035 30.922 2.393 1 55.22 321 HIS A CA 1
ATOM 2470 C C . HIS A 1 321 ? -7.398 31.094 3.865 1 55.22 321 HIS A C 1
ATOM 2472 O O . HIS A 1 321 ? -6.883 30.359 4.715 1 55.22 321 HIS A O 1
ATOM 2478 N N . TYR A 1 322 ? -8.352 32.188 4.098 1 51.56 322 TYR A N 1
ATOM 2479 C CA . TYR A 1 322 ? -8.688 32.562 5.465 1 51.56 322 TYR A CA 1
ATOM 2480 C C . TYR A 1 322 ? -9.945 31.844 5.93 1 51.56 322 TYR A C 1
ATOM 2482 O O . TYR A 1 322 ? -10.68 32.344 6.781 1 51.56 322 TYR A O 1
ATOM 2490 N N . LEU A 1 323 ? -10.328 30.812 5.363 1 50.91 323 LEU A N 1
ATOM 2491 C CA . LEU A 1 323 ? -11.586 30.203 5.773 1 50.91 323 LEU A CA 1
ATOM 2492 C C . LEU A 1 323 ? -11.797 30.344 7.277 1 50.91 323 LEU A C 1
ATOM 2494 O O . LEU A 1 323 ? -12.875 30.047 7.793 1 50.91 323 LEU A O 1
ATOM 2498 N N . VAL A 1 324 ? -10.773 30.391 8.18 1 43.22 324 VAL A N 1
ATOM 2499 C CA . VAL A 1 324 ? -11.047 30.312 9.617 1 43.22 324 VAL A CA 1
ATOM 2500 C C . VAL A 1 324 ? -11.375 31.688 10.164 1 43.22 324 VAL A C 1
ATOM 2502 O O . VAL A 1 324 ? -11.336 31.906 11.375 1 43.22 324 VAL A O 1
ATOM 2505 N N . GLU A 1 325 ? -11.586 32.781 9.43 1 37.44 325 GLU A N 1
ATOM 2506 C CA . GLU A 1 325 ? -12.055 33.875 10.242 1 37.44 325 GLU A CA 1
ATOM 2507 C C . GLU A 1 325 ? -13.523 33.719 10.609 1 37.44 325 GLU A C 1
ATOM 2509 O O . GLU A 1 325 ? -14.32 33.219 9.805 1 37.44 325 GLU A O 1
ATOM 2514 N N . MET B 1 1 ? 24.297 -10.836 -20.141 1 77.81 1 MET B N 1
ATOM 2515 C CA . MET B 1 1 ? 23.344 -9.852 -20.656 1 77.81 1 MET B CA 1
ATOM 2516 C C . MET B 1 1 ? 23.906 -8.438 -20.547 1 77.81 1 MET B C 1
ATOM 2518 O O . MET B 1 1 ? 24.344 -8.023 -19.469 1 77.81 1 MET B O 1
ATOM 2522 N N . ARG B 1 2 ? 24.172 -7.773 -21.625 1 79.56 2 ARG B N 1
ATOM 2523 C CA . ARG B 1 2 ? 24.75 -6.434 -21.641 1 79.56 2 ARG B CA 1
ATOM 2524 C C . ARG B 1 2 ? 23.672 -5.375 -21.375 1 79.56 2 ARG B C 1
ATOM 2526 O O . ARG B 1 2 ? 22.547 -5.496 -21.844 1 79.56 2 ARG B O 1
ATOM 2533 N N . ARG B 1 3 ? 23.938 -4.441 -20.438 1 91.5 3 ARG B N 1
ATOM 2534 C CA . ARG B 1 3 ? 23.109 -3.268 -20.141 1 91.5 3 ARG B CA 1
ATOM 2535 C C . ARG B 1 3 ? 21.828 -3.664 -19.438 1 91.5 3 ARG B C 1
ATOM 2537 O O . ARG B 1 3 ? 20.734 -3.207 -19.797 1 91.5 3 ARG B O 1
ATOM 2544 N N . VAL B 1 4 ? 21.953 -4.711 -18.562 1 95.31 4 VAL B N 1
ATOM 2545 C CA . VAL B 1 4 ? 20.797 -5.176 -17.797 1 95.31 4 VAL B CA 1
ATOM 2546 C C . VAL B 1 4 ? 21.062 -4.992 -16.312 1 95.31 4 VAL B C 1
ATOM 2548 O O . VAL B 1 4 ? 22.172 -5.227 -15.828 1 95.31 4 VAL B O 1
ATOM 2551 N N . LYS B 1 5 ? 20.125 -4.48 -15.625 1 97 5 LYS B N 1
ATOM 2552 C CA . LYS B 1 5 ? 20.125 -4.445 -14.164 1 97 5 LYS B CA 1
ATOM 2553 C C . LYS B 1 5 ? 18.891 -5.145 -13.594 1 97 5 LYS B C 1
ATOM 2555 O O . LYS B 1 5 ? 17.781 -4.984 -14.109 1 97 5 LYS B O 1
ATOM 2560 N N . ILE B 1 6 ? 19.141 -5.992 -12.609 1 98.25 6 ILE B N 1
ATOM 2561 C CA . ILE B 1 6 ? 18.047 -6.668 -11.922 1 98.25 6 ILE B CA 1
ATOM 2562 C C . ILE B 1 6 ? 17.969 -6.184 -10.477 1 98.25 6 ILE B C 1
ATOM 2564 O O . ILE B 1 6 ? 18.969 -6.168 -9.766 1 98.25 6 ILE B O 1
ATOM 2568 N N . PHE B 1 7 ? 16.844 -5.723 -10.125 1 98.25 7 PHE B N 1
ATOM 2569 C CA . PHE B 1 7 ? 16.594 -5.297 -8.75 1 98.25 7 PHE B CA 1
ATOM 2570 C C . PHE B 1 7 ? 15.617 -6.234 -8.055 1 98.25 7 PHE B C 1
ATOM 2572 O O . PHE B 1 7 ? 14.766 -6.84 -8.711 1 98.25 7 PHE B O 1
ATOM 2579 N N . SER B 1 8 ? 15.812 -6.344 -6.762 1 98.06 8 SER B N 1
ATOM 2580 C CA . SER B 1 8 ? 14.938 -7.16 -5.93 1 98.06 8 SER B CA 1
ATOM 2581 C C . SER B 1 8 ? 14.102 -6.297 -4.992 1 98.06 8 SER B C 1
ATOM 2583 O O . SER B 1 8 ? 14.633 -5.414 -4.312 1 98.06 8 SER B O 1
ATOM 2585 N N . GLY B 1 9 ? 12.766 -6.469 -5.082 1 97.5 9 GLY B N 1
ATOM 2586 C CA . GLY B 1 9 ? 11.992 -5.988 -3.949 1 97.5 9 GLY B CA 1
ATOM 2587 C C . GLY B 1 9 ? 12.203 -6.809 -2.691 1 97.5 9 GLY B C 1
ATOM 2588 O O . GLY B 1 9 ? 12.992 -7.758 -2.689 1 97.5 9 GLY B O 1
ATOM 2589 N N . THR B 1 10 ? 11.5 -6.496 -1.671 1 96.75 10 THR B N 1
ATOM 2590 C CA . THR B 1 10 ? 11.75 -7.129 -0.38 1 96.75 10 THR B CA 1
ATOM 2591 C C . THR B 1 10 ? 10.859 -8.352 -0.196 1 96.75 10 THR B C 1
ATOM 2593 O O . THR B 1 10 ? 11.047 -9.125 0.744 1 96.75 10 THR B O 1
ATOM 2596 N N . SER B 1 11 ? 9.914 -8.594 -1.061 1 95.69 11 SER B N 1
ATOM 2597 C CA . SER B 1 11 ? 8.93 -9.648 -0.847 1 95.69 11 SER B CA 1
ATOM 2598 C C . SER B 1 11 ? 9.562 -11.031 -0.929 1 95.69 11 SER B C 1
ATOM 2600 O O . SER B 1 11 ? 9.203 -11.93 -0.166 1 95.69 11 SER B O 1
ATOM 2602 N N . HIS B 1 12 ? 10.508 -11.227 -1.887 1 96.56 12 HIS B N 1
ATOM 2603 C CA . HIS B 1 12 ? 11.047 -12.555 -2.158 1 96.56 12 HIS B CA 1
ATOM 2604 C C . HIS B 1 12 ? 12.477 -12.469 -2.672 1 96.56 12 HIS B C 1
ATOM 2606 O O . HIS B 1 12 ? 12.766 -12.906 -3.787 1 96.56 12 HIS B O 1
ATOM 2612 N N . PRO B 1 13 ? 13.406 -11.992 -1.841 1 96.69 13 PRO B N 1
ATOM 2613 C CA . PRO B 1 13 ? 14.789 -11.797 -2.285 1 96.69 13 PRO B CA 1
ATOM 2614 C C . PRO B 1 13 ? 15.453 -13.102 -2.721 1 96.69 13 PRO B C 1
ATOM 2616 O O . PRO B 1 13 ? 16.281 -13.102 -3.637 1 96.69 13 PRO B O 1
ATOM 2619 N N . GLY B 1 14 ? 15.102 -14.227 -2.059 1 96.69 14 GLY B N 1
ATOM 2620 C CA . GLY B 1 14 ? 15.664 -15.516 -2.43 1 96.69 14 GLY B CA 1
ATOM 2621 C C . GLY B 1 14 ? 15.375 -15.898 -3.867 1 96.69 14 GLY B C 1
ATOM 2622 O O . GLY B 1 14 ? 16.25 -16.438 -4.559 1 96.69 14 GLY B O 1
ATOM 2623 N N . LEU B 1 15 ? 14.195 -15.664 -4.32 1 98.06 15 LEU B N 1
ATOM 2624 C CA . LEU B 1 15 ? 13.836 -15.961 -5.703 1 98.06 15 LEU B CA 1
ATOM 2625 C C . LEU B 1 15 ? 14.641 -15.094 -6.668 1 98.06 15 LEU B C 1
ATOM 2627 O O . LEU B 1 15 ? 15.117 -15.586 -7.695 1 98.06 15 LEU B O 1
ATOM 2631 N N . THR B 1 16 ? 14.82 -13.773 -6.34 1 98.31 16 THR B N 1
ATOM 2632 C CA . THR B 1 16 ? 15.578 -12.875 -7.199 1 98.31 16 THR B CA 1
ATOM 2633 C C . THR B 1 16 ? 17.031 -13.32 -7.305 1 98.31 16 THR B C 1
ATOM 2635 O O . THR B 1 16 ? 17.625 -13.273 -8.383 1 98.31 16 THR B O 1
ATOM 2638 N N . GLU B 1 17 ? 17.578 -13.734 -6.195 1 98 17 GLU B N 1
ATOM 2639 C CA . GLU B 1 17 ? 18.953 -14.227 -6.195 1 98 17 GLU B CA 1
ATOM 2640 C C . GLU B 1 17 ? 19.094 -15.445 -7.098 1 98 17 GLU B C 1
ATOM 2642 O O . GLU B 1 17 ? 20.078 -15.555 -7.848 1 98 17 GLU B O 1
ATOM 2647 N N . ALA B 1 18 ? 18.141 -16.359 -7.004 1 98.12 18 ALA B N 1
ATOM 2648 C CA . ALA B 1 18 ? 18.156 -17.562 -7.844 1 98.12 18 ALA B CA 1
ATOM 2649 C C . ALA B 1 18 ? 18.078 -17.188 -9.32 1 98.12 18 ALA B C 1
ATOM 2651 O O . ALA B 1 18 ? 18.766 -17.797 -10.156 1 98.12 18 ALA B O 1
ATOM 2652 N N . ILE B 1 19 ? 17.266 -16.203 -9.656 1 98 19 ILE B N 1
ATOM 2653 C CA . ILE B 1 19 ? 17.125 -15.711 -11.023 1 98 19 ILE B CA 1
ATOM 2654 C C . ILE B 1 19 ? 18.469 -15.148 -11.5 1 98 19 ILE B C 1
ATOM 2656 O O . ILE B 1 19 ? 18.922 -15.477 -12.602 1 98 19 ILE B O 1
ATOM 2660 N N . CYS B 1 20 ? 19.094 -14.297 -10.656 1 97.81 20 CYS B N 1
ATOM 2661 C CA . CYS B 1 20 ? 20.359 -13.68 -11.016 1 97.81 20 CYS B CA 1
ATOM 2662 C C . CYS B 1 20 ? 21.438 -14.734 -11.227 1 97.81 20 CYS B C 1
ATOM 2664 O O . CYS B 1 20 ? 22.234 -14.633 -12.172 1 97.81 20 CYS B O 1
ATOM 2666 N N . GLU B 1 21 ? 21.453 -15.734 -10.352 1 97.69 21 GLU B N 1
ATOM 2667 C CA . GLU B 1 21 ? 22.406 -16.812 -10.484 1 97.69 21 GLU B CA 1
ATOM 2668 C C . GLU B 1 21 ? 22.281 -17.531 -11.828 1 97.69 21 GLU B C 1
ATOM 2670 O O . GLU B 1 21 ? 23.266 -17.797 -12.5 1 97.69 21 GLU B O 1
ATOM 2675 N N . ARG B 1 22 ? 21.109 -17.781 -12.25 1 96.75 22 ARG B N 1
ATOM 2676 C CA . ARG B 1 22 ? 20.844 -18.484 -13.5 1 96.75 22 ARG B CA 1
ATOM 2677 C C . ARG B 1 22 ? 21.234 -17.625 -14.695 1 96.75 22 ARG B C 1
ATOM 2679 O O . ARG B 1 22 ? 21.672 -18.141 -15.727 1 96.75 22 ARG B O 1
ATOM 2686 N N . LEU B 1 23 ? 21.094 -16.312 -14.508 1 96.5 23 LEU B N 1
ATOM 2687 C CA . LEU B 1 23 ? 21.391 -15.375 -15.594 1 96.5 23 LEU B CA 1
ATOM 2688 C C . LEU B 1 23 ? 22.859 -15 -15.602 1 96.5 23 LEU B C 1
ATOM 2690 O O . LEU B 1 23 ? 23.328 -14.344 -16.531 1 96.5 23 LEU B O 1
ATOM 2694 N N . GLY B 1 24 ? 23.578 -15.383 -14.562 1 95.44 24 GLY B N 1
ATOM 2695 C CA . GLY B 1 24 ? 24.984 -15.039 -14.445 1 95.44 24 GLY B CA 1
ATOM 2696 C C . GLY B 1 24 ? 25.219 -13.562 -14.195 1 95.44 24 GLY B C 1
ATOM 2697 O O . GLY B 1 24 ? 26.141 -12.969 -14.766 1 95.44 24 GLY B O 1
ATOM 2698 N N . THR B 1 25 ? 24.297 -12.953 -13.43 1 95.19 25 THR B N 1
ATOM 2699 C CA . THR B 1 25 ? 24.406 -11.531 -13.133 1 95.19 25 THR B CA 1
ATOM 2700 C C . THR B 1 25 ? 24.266 -11.273 -11.641 1 95.19 25 THR B C 1
ATOM 2702 O O . THR B 1 25 ? 24.094 -12.211 -10.852 1 95.19 25 THR B O 1
ATOM 2705 N N . THR B 1 26 ? 24.5 -10.055 -11.242 1 94.44 26 THR B N 1
ATOM 2706 C CA . THR B 1 26 ? 24.375 -9.664 -9.844 1 94.44 26 THR B CA 1
ATOM 2707 C C . THR B 1 26 ? 23.234 -8.664 -9.656 1 94.44 26 THR B C 1
ATOM 2709 O O . THR B 1 26 ? 22.859 -7.969 -10.609 1 94.44 26 THR B O 1
ATOM 2712 N N . LEU B 1 27 ? 22.797 -8.695 -8.461 1 96.31 27 LEU B N 1
ATOM 2713 C CA . LEU B 1 27 ? 21.719 -7.762 -8.117 1 96.31 27 LEU B CA 1
ATOM 2714 C C . LEU B 1 27 ? 22.219 -6.32 -8.18 1 96.31 27 LEU B C 1
ATOM 2716 O O . LEU B 1 27 ? 23.344 -6.023 -7.762 1 96.31 27 LEU B O 1
ATOM 2720 N N . GLY B 1 28 ? 21.344 -5.469 -8.742 1 95.81 28 GLY B N 1
ATOM 2721 C CA . GLY B 1 28 ? 21.656 -4.051 -8.648 1 95.81 28 GLY B CA 1
ATOM 2722 C C . GLY B 1 28 ? 21.625 -3.527 -7.219 1 95.81 28 GLY B C 1
ATOM 2723 O O . GLY B 1 28 ? 20.812 -3.977 -6.406 1 95.81 28 GLY B O 1
ATOM 2724 N N . LYS B 1 29 ? 22.484 -2.58 -6.992 1 94.5 29 LYS B N 1
ATOM 2725 C CA . LYS B 1 29 ? 22.531 -1.968 -5.668 1 94.5 29 LYS B CA 1
ATOM 2726 C C . LYS B 1 29 ? 21.312 -1.075 -5.434 1 94.5 29 LYS B C 1
ATOM 2728 O O . LYS B 1 29 ? 21.047 -0.168 -6.223 1 94.5 29 LYS B O 1
ATOM 2733 N N . CYS B 1 30 ? 20.578 -1.402 -4.418 1 94.94 30 CYS B N 1
ATOM 2734 C CA . CYS B 1 30 ? 19.375 -0.641 -4.078 1 94.94 30 CYS B CA 1
ATOM 2735 C C . CYS B 1 30 ? 19.125 -0.662 -2.576 1 94.94 30 CYS B C 1
ATOM 2737 O O . CYS B 1 30 ? 19.203 -1.716 -1.943 1 94.94 30 CYS B O 1
ATOM 2739 N N . ASP B 1 31 ? 18.922 0.528 -2.014 1 94.81 31 ASP B N 1
ATOM 2740 C CA . ASP B 1 31 ? 18.578 0.64 -0.6 1 94.81 31 ASP B CA 1
ATOM 2741 C C . ASP B 1 31 ? 17.078 0.779 -0.412 1 94.81 31 ASP B C 1
ATOM 2743 O O . ASP B 1 31 ? 16.469 1.748 -0.879 1 94.81 31 ASP B O 1
ATOM 2747 N N . LEU B 1 32 ? 16.516 -0.259 0.179 1 95.12 32 LEU B N 1
ATOM 2748 C CA . LEU B 1 32 ? 15.078 -0.277 0.479 1 95.12 32 LEU B CA 1
ATOM 2749 C C . LEU B 1 32 ? 14.844 -0.165 1.98 1 95.12 32 LEU B C 1
ATOM 2751 O O . LEU B 1 32 ? 15.297 -1.011 2.752 1 95.12 32 LEU B O 1
ATOM 2755 N N . LYS B 1 33 ? 14.125 0.916 2.383 1 93.81 33 LYS B N 1
ATOM 2756 C CA . LYS B 1 33 ? 13.906 1.139 3.809 1 93.81 33 LYS B CA 1
ATOM 2757 C C . LYS B 1 33 ? 12.461 1.547 4.082 1 93.81 33 LYS B C 1
ATOM 2759 O O . LYS B 1 33 ? 11.75 1.969 3.172 1 93.81 33 LYS B O 1
ATOM 2764 N N . LYS B 1 34 ? 12.086 1.309 5.312 1 92.62 34 LYS B N 1
ATOM 2765 C CA . LYS B 1 34 ? 10.805 1.793 5.828 1 92.62 34 LYS B CA 1
ATOM 2766 C C . LYS B 1 34 ? 11.016 2.855 6.902 1 92.62 34 LYS B C 1
ATOM 2768 O O . LYS B 1 34 ? 11.883 2.713 7.766 1 92.62 34 LYS B O 1
ATOM 2773 N N . PHE B 1 35 ? 10.289 3.889 6.746 1 91 35 PHE B N 1
ATOM 2774 C CA . PHE B 1 35 ? 10.305 4.898 7.797 1 91 35 PHE B CA 1
ATOM 2775 C C . PHE B 1 35 ? 9.398 4.496 8.953 1 91 35 PHE B C 1
ATOM 2777 O O . PHE B 1 35 ? 8.617 3.547 8.828 1 91 35 PHE B O 1
ATOM 2784 N N . SER B 1 36 ? 9.484 5.223 10.062 1 83.94 36 SER B N 1
ATOM 2785 C CA . SER B 1 36 ? 8.75 4.887 11.273 1 83.94 36 SER B CA 1
ATOM 2786 C C . SER B 1 36 ? 7.246 5.02 11.062 1 83.94 36 SER B C 1
ATOM 2788 O O . SER B 1 36 ? 6.457 4.344 11.727 1 83.94 36 SER B O 1
ATOM 2790 N N . ASN B 1 37 ? 6.855 5.793 10.094 1 83.06 37 ASN B N 1
ATOM 2791 C CA . ASN B 1 37 ? 5.434 5.977 9.828 1 83.06 37 ASN B CA 1
ATOM 2792 C C . ASN B 1 37 ? 4.922 4.98 8.789 1 83.06 37 ASN B C 1
ATOM 2794 O O . ASN B 1 37 ? 3.785 5.086 8.328 1 83.06 37 ASN B O 1
ATOM 2798 N N . GLY B 1 38 ? 5.828 4.098 8.352 1 90.44 38 GLY B N 1
ATOM 2799 C CA . GLY B 1 38 ? 5.418 3.033 7.449 1 90.44 38 GLY B CA 1
ATOM 2800 C C . GLY B 1 38 ? 5.668 3.355 5.988 1 90.44 38 GLY B C 1
ATOM 2801 O O . GLY B 1 38 ? 5.457 2.512 5.113 1 90.44 38 GLY B O 1
ATOM 2802 N N . GLU B 1 39 ? 6.098 4.59 5.73 1 94.81 39 GLU B N 1
ATOM 2803 C CA . GLU B 1 39 ? 6.395 4.961 4.348 1 94.81 39 GLU B CA 1
ATOM 2804 C C . GLU B 1 39 ? 7.648 4.25 3.846 1 94.81 39 GLU B C 1
ATOM 2806 O O . GLU B 1 39 ? 8.523 3.887 4.637 1 94.81 39 GLU B O 1
ATOM 2811 N N . THR B 1 40 ? 7.676 4.051 2.586 1 96 40 THR B N 1
ATOM 2812 C CA . THR B 1 40 ? 8.766 3.328 1.939 1 96 40 THR B CA 1
ATOM 2813 C C . THR B 1 40 ? 9.75 4.301 1.292 1 96 40 THR B C 1
ATOM 2815 O O . THR B 1 40 ? 9.344 5.305 0.707 1 96 40 THR B O 1
ATOM 2818 N N . SER B 1 41 ? 11.008 4.012 1.49 1 94.25 41 SER B N 1
ATOM 2819 C CA . SER B 1 41 ? 12.062 4.77 0.826 1 94.25 41 SER B CA 1
ATOM 2820 C C . SER B 1 41 ? 12.883 3.881 -0.109 1 94.25 41 SER B C 1
ATOM 2822 O O . SER B 1 41 ? 13.195 2.74 0.232 1 94.25 41 SER B O 1
ATOM 2824 N N . VAL B 1 42 ? 13.109 4.352 -1.301 1 95.25 42 VAL B N 1
ATOM 2825 C CA . VAL B 1 42 ? 13.898 3.635 -2.303 1 95.25 42 VAL B CA 1
ATOM 2826 C C . VAL B 1 42 ? 15.055 4.516 -2.777 1 95.25 42 VAL B C 1
ATOM 2828 O O . VAL B 1 42 ? 14.852 5.68 -3.133 1 95.25 42 VAL B O 1
ATOM 2831 N N . ASP B 1 43 ? 16.203 3.99 -2.738 1 93.94 43 ASP B N 1
ATOM 2832 C CA . ASP B 1 43 ? 17.391 4.676 -3.256 1 93.94 43 ASP B CA 1
ATOM 2833 C C . ASP B 1 43 ? 18.234 3.738 -4.113 1 93.94 43 ASP B C 1
ATOM 2835 O O . ASP B 1 43 ? 18.828 2.787 -3.602 1 93.94 43 ASP B O 1
ATOM 2839 N N . ILE B 1 44 ? 18.266 4.023 -5.371 1 95.19 44 ILE B N 1
ATOM 2840 C CA . ILE B 1 44 ? 19.047 3.209 -6.293 1 95.19 44 ILE B CA 1
ATOM 2841 C C . ILE B 1 44 ? 20.531 3.582 -6.18 1 95.19 44 ILE B C 1
ATOM 2843 O O . ILE B 1 44 ? 20.891 4.754 -6.312 1 95.19 44 ILE B O 1
ATOM 2847 N N . GLY B 1 45 ? 21.391 2.631 -5.93 1 93.12 45 GLY B N 1
ATOM 2848 C CA . GLY B 1 45 ? 22.781 2.881 -5.59 1 93.12 45 GLY B CA 1
ATOM 2849 C C . GLY B 1 45 ? 23.719 2.705 -6.766 1 93.12 45 GLY B C 1
ATOM 2850 O O . GLY B 1 45 ? 24.938 2.623 -6.586 1 93.12 45 GLY B O 1
ATOM 2851 N N . CYS B 1 46 ? 23.188 2.496 -7.949 1 92.69 46 CYS B N 1
ATOM 2852 C CA . CYS B 1 46 ? 24.016 2.33 -9.141 1 92.69 46 CYS B CA 1
ATOM 2853 C C . CYS B 1 46 ? 23.375 3.018 -10.344 1 92.69 46 CYS B C 1
ATOM 2855 O O . CYS B 1 46 ? 22.188 3.355 -10.32 1 92.69 46 CYS B O 1
ATOM 2857 N N . SER B 1 47 ? 24.203 3.295 -11.328 1 92.44 47 SER B N 1
ATOM 2858 C CA . SER B 1 47 ? 23.688 3.918 -12.539 1 92.44 47 SER B CA 1
ATOM 2859 C C . SER B 1 47 ? 22.812 2.951 -13.328 1 92.44 47 SER B C 1
ATOM 2861 O O . SER B 1 47 ? 23.156 1.775 -13.477 1 92.44 47 SER B O 1
ATOM 2863 N N . ILE B 1 48 ? 21.688 3.477 -13.75 1 95 48 ILE B N 1
ATOM 2864 C CA . ILE B 1 48 ? 20.812 2.629 -14.531 1 95 48 ILE B CA 1
ATOM 2865 C C . ILE B 1 48 ? 20.453 3.33 -15.844 1 95 48 ILE B C 1
ATOM 2867 O O . ILE B 1 48 ? 19.453 2.99 -16.484 1 95 48 ILE B O 1
ATOM 2871 N N . ARG B 1 49 ? 21.188 4.371 -16.172 1 94.25 49 ARG B N 1
ATOM 2872 C CA . ARG B 1 49 ? 20.938 5.117 -17.406 1 94.25 49 ARG B CA 1
ATOM 2873 C C . ARG B 1 49 ? 21.078 4.215 -18.625 1 94.25 49 ARG B C 1
ATOM 2875 O O . ARG B 1 49 ? 22.078 3.525 -18.781 1 94.25 49 ARG B O 1
ATOM 2882 N N . ASP B 1 50 ? 20.125 4.125 -19.422 1 94.69 50 ASP B N 1
ATOM 2883 C CA . ASP B 1 50 ? 20.062 3.414 -20.703 1 94.69 50 ASP B CA 1
ATOM 2884 C C . ASP B 1 50 ? 20.172 1.904 -20.484 1 94.69 50 ASP B C 1
ATOM 2886 O O . ASP B 1 50 ? 20.562 1.17 -21.406 1 94.69 50 ASP B O 1
ATOM 2890 N N . GLN B 1 51 ? 19.875 1.523 -19.25 1 96.19 51 GLN B N 1
ATOM 2891 C CA . GLN B 1 51 ? 19.859 0.095 -18.953 1 96.19 51 GLN B CA 1
ATOM 2892 C C . GLN B 1 51 ? 18.453 -0.469 -19.031 1 96.19 51 GLN B C 1
ATOM 2894 O O . GLN B 1 51 ? 17.469 0.228 -18.719 1 96.19 51 GLN B O 1
ATOM 2899 N N . ASP B 1 52 ? 18.406 -1.738 -19.469 1 96.88 52 ASP B N 1
ATOM 2900 C CA . ASP B 1 52 ? 17.172 -2.494 -19.266 1 96.88 52 ASP B CA 1
ATOM 2901 C C . ASP B 1 52 ? 17.062 -2.975 -17.828 1 96.88 52 ASP B C 1
ATOM 2903 O O . ASP B 1 52 ? 17.906 -3.734 -17.344 1 96.88 52 ASP B O 1
ATOM 2907 N N . VAL B 1 53 ? 16.016 -2.52 -17.188 1 98 53 VAL B N 1
ATOM 2908 C CA . VAL B 1 53 ? 15.898 -2.787 -15.75 1 98 53 VAL B CA 1
ATOM 2909 C C . VAL B 1 53 ? 14.766 -3.787 -15.508 1 98 53 VAL B C 1
ATOM 2911 O O . VAL B 1 53 ? 13.68 -3.656 -16.078 1 98 53 VAL B O 1
ATOM 2914 N N . PHE B 1 54 ? 15.062 -4.797 -14.773 1 98.56 54 PHE B N 1
ATOM 2915 C CA . PHE B 1 54 ? 14.07 -5.758 -14.305 1 98.56 54 PHE B CA 1
ATOM 2916 C C . PHE B 1 54 ? 13.906 -5.672 -12.789 1 98.56 54 PHE B C 1
ATOM 2918 O O . PHE B 1 54 ? 14.891 -5.723 -12.047 1 98.56 54 PHE B O 1
ATOM 2925 N N . ILE B 1 55 ? 12.703 -5.473 -12.359 1 98.75 55 ILE B N 1
ATOM 2926 C CA . ILE B 1 55 ? 12.414 -5.418 -10.93 1 98.75 55 ILE B CA 1
ATOM 2927 C C . ILE B 1 55 ? 11.562 -6.625 -10.531 1 98.75 55 ILE B C 1
ATOM 2929 O O . ILE B 1 55 ? 10.422 -6.762 -10.969 1 98.75 55 ILE B O 1
ATOM 2933 N N . VAL B 1 56 ? 12.164 -7.465 -9.695 1 98.69 56 VAL B N 1
ATOM 2934 C CA . VAL B 1 56 ? 11.445 -8.656 -9.25 1 98.69 56 VAL B CA 1
ATOM 2935 C C . VAL B 1 56 ? 10.758 -8.375 -7.914 1 98.69 56 VAL B C 1
ATOM 2937 O O . VAL B 1 56 ? 11.422 -8.086 -6.914 1 98.69 56 VAL B O 1
ATOM 2940 N N . GLN B 1 57 ? 9.516 -8.336 -7.898 1 97.81 57 GLN B N 1
ATOM 2941 C CA . GLN B 1 57 ? 8.695 -8.133 -6.707 1 97.81 57 GLN B CA 1
ATOM 2942 C C . GLN B 1 57 ? 7.414 -8.961 -6.777 1 97.81 57 GLN B C 1
ATOM 2944 O O . GLN B 1 57 ? 6.535 -8.672 -7.59 1 97.81 57 GLN B O 1
ATOM 2949 N N . SER B 1 58 ? 7.32 -9.914 -5.957 1 91.75 58 SER B N 1
ATOM 2950 C CA . SER B 1 58 ? 6.129 -10.75 -5.883 1 91.75 58 SER B CA 1
ATOM 2951 C C . SER B 1 58 ? 5.125 -10.195 -4.879 1 91.75 58 SER B C 1
ATOM 2953 O O . SER B 1 58 ? 5.395 -9.188 -4.215 1 91.75 58 SER B O 1
ATOM 2955 N N . GLY B 1 59 ? 3.936 -10.734 -4.855 1 89.06 59 GLY B N 1
ATOM 2956 C CA . GLY B 1 59 ? 3.045 -10.484 -3.734 1 89.06 59 GLY B CA 1
ATOM 2957 C C . GLY B 1 59 ? 3.561 -11.047 -2.424 1 89.06 59 GLY B C 1
ATOM 2958 O O . GLY B 1 59 ? 4.539 -11.797 -2.408 1 89.06 59 GLY B O 1
ATOM 2959 N N . SER B 1 60 ? 3.072 -10.57 -1.347 1 91.69 60 SER B N 1
ATOM 2960 C CA . SER B 1 60 ? 3.41 -11.039 -0.009 1 91.69 60 SER B CA 1
ATOM 2961 C C . SER B 1 60 ? 2.26 -10.812 0.966 1 91.69 60 SER B C 1
ATOM 2963 O O . SER B 1 60 ? 1.195 -10.328 0.576 1 91.69 60 SER B O 1
ATOM 2965 N N . ALA B 1 61 ? 2.529 -11.266 2.211 1 90.31 61 ALA B N 1
ATOM 2966 C CA . ALA B 1 61 ? 1.528 -11.047 3.252 1 90.31 61 ALA B CA 1
ATOM 2967 C C . ALA B 1 61 ? 1.382 -9.555 3.564 1 90.31 61 ALA B C 1
ATOM 2969 O O . ALA B 1 61 ? 0.4 -9.141 4.184 1 90.31 61 ALA B O 1
ATOM 2970 N N . LYS B 1 62 ? 2.344 -8.75 3.193 1 93.19 62 LYS B N 1
ATOM 2971 C CA . LYS B 1 62 ? 2.268 -7.293 3.258 1 93.19 62 LYS B CA 1
ATOM 2972 C C . LYS B 1 62 ? 2.045 -6.691 1.872 1 93.19 62 LYS B C 1
ATOM 2974 O O . LYS B 1 62 ? 2.855 -5.891 1.398 1 93.19 62 LYS B O 1
ATOM 2979 N N . ALA B 1 63 ? 0.954 -7.078 1.335 1 95.69 63 ALA B N 1
ATOM 2980 C CA . ALA B 1 63 ? 0.668 -6.855 -0.08 1 95.69 63 ALA B CA 1
ATOM 2981 C C . ALA B 1 63 ? 0.837 -5.383 -0.448 1 95.69 63 ALA B C 1
ATOM 2983 O O . ALA B 1 63 ? 1.536 -5.055 -1.409 1 95.69 63 ALA B O 1
ATOM 2984 N N . ASN B 1 64 ? 0.294 -4.469 0.386 1 97 64 ASN B N 1
ATOM 2985 C CA . ASN B 1 64 ? 0.28 -3.053 0.033 1 97 64 ASN B CA 1
ATOM 2986 C C . ASN B 1 64 ? 1.663 -2.426 0.175 1 97 64 ASN B C 1
ATOM 2988 O O . ASN B 1 64 ? 2.029 -1.538 -0.598 1 97 64 ASN B O 1
ATOM 2992 N N . ASP B 1 65 ? 2.436 -2.887 1.125 1 96.5 65 ASP B N 1
ATOM 2993 C CA . ASP B 1 65 ? 3.82 -2.439 1.246 1 96.5 65 ASP B CA 1
ATOM 2994 C C . ASP B 1 65 ? 4.645 -2.873 0.035 1 96.5 65 ASP B C 1
ATOM 2996 O O . ASP B 1 65 ? 5.426 -2.088 -0.501 1 96.5 65 ASP B O 1
ATOM 3000 N N . SER B 1 66 ? 4.418 -4.129 -0.389 1 97.19 66 SER B N 1
ATOM 3001 C CA . SER B 1 66 ? 5.156 -4.652 -1.536 1 97.19 66 SER B CA 1
ATOM 3002 C C . SER B 1 66 ? 4.793 -3.9 -2.812 1 97.19 66 SER B C 1
ATOM 3004 O O . SER B 1 66 ? 5.656 -3.625 -3.645 1 97.19 66 SER B O 1
ATOM 3006 N N . ILE B 1 67 ? 3.553 -3.58 -2.924 1 98 67 ILE B N 1
ATOM 3007 C CA . ILE B 1 67 ? 3.072 -2.881 -4.109 1 98 67 ILE B CA 1
ATOM 3008 C C . ILE B 1 67 ? 3.664 -1.474 -4.156 1 98 67 ILE B C 1
ATOM 3010 O O . ILE B 1 67 ? 4.223 -1.062 -5.176 1 98 67 ILE B O 1
ATOM 3014 N N . MET B 1 68 ? 3.566 -0.759 -3.029 1 97.94 68 MET B N 1
ATOM 3015 C CA . MET B 1 68 ? 4.082 0.608 -3.004 1 97.94 68 MET B CA 1
ATOM 3016 C C . MET B 1 68 ? 5.59 0.626 -3.234 1 97.94 68 MET B C 1
ATOM 3018 O O . MET B 1 68 ? 6.102 1.497 -3.939 1 97.94 68 MET B O 1
ATOM 3022 N N . GLU B 1 69 ? 6.27 -0.334 -2.631 1 97.88 69 GLU B N 1
ATOM 3023 C CA . GLU B 1 69 ? 7.711 -0.444 -2.852 1 97.88 69 GLU B CA 1
ATOM 3024 C C . GLU B 1 69 ? 8.031 -0.627 -4.332 1 97.88 69 GLU B C 1
ATOM 3026 O O . GLU B 1 69 ? 8.945 0.011 -4.859 1 97.88 69 GLU B O 1
ATOM 3031 N N . LEU B 1 70 ? 7.27 -1.454 -4.988 1 98.5 70 LEU B N 1
ATOM 3032 C CA . LEU B 1 70 ? 7.461 -1.698 -6.414 1 98.5 70 LEU B CA 1
ATOM 3033 C C . LEU B 1 70 ? 7.215 -0.428 -7.223 1 98.5 70 LEU B C 1
ATOM 3035 O O . LEU B 1 70 ? 8.016 -0.065 -8.086 1 98.5 70 LEU B O 1
ATOM 3039 N N . LEU B 1 71 ? 6.129 0.247 -6.93 1 98.5 71 LEU B N 1
ATOM 3040 C CA . LEU B 1 71 ? 5.777 1.461 -7.656 1 98.5 71 LEU B CA 1
ATOM 3041 C C . LEU B 1 71 ? 6.852 2.527 -7.492 1 98.5 71 LEU B C 1
ATOM 3043 O O . LEU B 1 71 ? 7.234 3.186 -8.461 1 98.5 71 LEU B O 1
ATOM 3047 N N . ILE B 1 72 ? 7.328 2.666 -6.27 1 98 72 ILE B N 1
ATOM 3048 C CA . ILE B 1 72 ? 8.352 3.672 -5.992 1 98 72 ILE B CA 1
ATOM 3049 C C . ILE B 1 72 ? 9.648 3.301 -6.703 1 98 72 ILE B C 1
ATOM 3051 O O . ILE B 1 72 ? 10.328 4.168 -7.254 1 98 72 ILE B O 1
ATOM 3055 N N . LEU B 1 73 ? 9.977 2.021 -6.699 1 97.75 73 LEU B N 1
ATOM 3056 C CA . LEU B 1 73 ? 11.172 1.544 -7.395 1 97.75 73 LEU B CA 1
ATOM 3057 C C . LEU B 1 73 ? 11.07 1.82 -8.891 1 97.75 73 LEU B C 1
ATOM 3059 O O . LEU B 1 73 ? 12.023 2.312 -9.5 1 97.75 73 LEU B O 1
ATOM 3063 N N . ILE B 1 74 ? 9.953 1.527 -9.453 1 98.19 74 ILE B N 1
ATOM 3064 C CA . ILE B 1 74 ? 9.727 1.792 -10.867 1 98.19 74 ILE B CA 1
ATOM 3065 C C . ILE B 1 74 ? 9.891 3.283 -11.148 1 98.19 74 ILE B C 1
ATOM 3067 O O . ILE B 1 74 ? 10.586 3.668 -12.094 1 98.19 74 ILE B O 1
ATOM 3071 N N . SER B 1 75 ? 9.297 4.062 -10.328 1 97.06 75 SER B N 1
ATOM 3072 C CA . SER B 1 75 ? 9.359 5.512 -10.5 1 97.06 75 SER B CA 1
ATOM 3073 C C . SER B 1 75 ? 10.797 6.016 -10.406 1 97.06 75 SER B C 1
ATOM 3075 O O . SER B 1 75 ? 11.203 6.887 -11.18 1 97.06 75 SER B O 1
ATOM 3077 N N . ALA B 1 76 ? 11.523 5.484 -9.43 1 96.5 76 ALA B N 1
ATOM 3078 C CA . ALA B 1 76 ? 12.93 5.848 -9.289 1 96.5 76 ALA B CA 1
ATOM 3079 C C . ALA B 1 76 ? 13.719 5.484 -10.539 1 96.5 76 ALA B C 1
ATOM 3081 O O . ALA B 1 76 ? 14.562 6.262 -11 1 96.5 76 ALA B O 1
ATOM 3082 N N . CYS B 1 77 ? 13.422 4.312 -11.102 1 96.81 77 CYS B N 1
ATOM 3083 C CA . CYS B 1 77 ? 14.109 3.873 -12.312 1 96.81 77 CYS B CA 1
ATOM 3084 C C . CYS B 1 77 ? 13.758 4.766 -13.492 1 96.81 77 CYS B C 1
ATOM 3086 O O . CYS B 1 77 ? 14.617 5.074 -14.32 1 96.81 77 CYS B O 1
ATOM 3088 N N . LYS B 1 78 ? 12.531 5.129 -13.562 1 95.5 78 LYS B N 1
ATOM 3089 C CA . LYS B 1 78 ? 12.109 6.047 -14.617 1 95.5 78 LYS B CA 1
ATOM 3090 C C . LYS B 1 78 ? 12.844 7.379 -14.508 1 95.5 78 LYS B C 1
ATOM 3092 O O . LYS B 1 78 ? 13.359 7.891 -15.508 1 95.5 78 LYS B O 1
ATOM 3097 N N . GLY B 1 79 ? 12.93 7.859 -13.32 1 92.81 79 GLY B N 1
ATOM 3098 C CA . GLY B 1 79 ? 13.648 9.102 -13.086 1 92.81 79 GLY B CA 1
ATOM 3099 C C . GLY B 1 79 ? 15.133 9 -13.375 1 92.81 79 GLY B C 1
ATOM 3100 O O . GLY B 1 79 ? 15.781 9.992 -13.711 1 92.81 79 GLY B O 1
ATOM 3101 N N . GLY B 1 80 ? 15.664 7.785 -13.195 1 93.19 80 GLY B N 1
ATOM 3102 C CA . GLY B 1 80 ? 17.078 7.539 -13.438 1 93.19 80 GLY B CA 1
ATOM 3103 C C . GLY B 1 80 ? 17.391 7.277 -14.898 1 93.19 80 GLY B C 1
ATOM 3104 O O . GLY B 1 80 ? 18.5 6.879 -15.234 1 93.19 80 GLY B O 1
ATOM 3105 N N . SER B 1 81 ? 16.391 7.367 -15.789 1 94.5 81 SER B N 1
ATOM 3106 C CA . SER B 1 81 ? 16.516 7.289 -17.234 1 94.5 81 SER B CA 1
ATOM 3107 C C . SER B 1 81 ? 16.828 5.863 -17.688 1 94.5 81 SER B C 1
ATOM 3109 O O . SER B 1 81 ? 17.672 5.656 -18.562 1 94.5 81 SER B O 1
ATOM 3111 N N . ALA B 1 82 ? 16.219 4.906 -17.016 1 96.5 82 ALA B N 1
ATOM 3112 C CA . ALA B 1 82 ? 16.281 3.539 -17.531 1 96.5 82 ALA B CA 1
ATOM 3113 C C . ALA B 1 82 ? 15.727 3.457 -18.938 1 96.5 82 ALA B C 1
ATOM 3115 O O . ALA B 1 82 ? 14.844 4.234 -19.312 1 96.5 82 ALA B O 1
ATOM 3116 N N . ASN B 1 83 ? 16.312 2.578 -19.75 1 96.56 83 ASN B N 1
ATOM 3117 C CA . ASN B 1 83 ? 15.844 2.389 -21.125 1 96.56 83 ASN B CA 1
ATOM 3118 C C . ASN B 1 83 ? 14.477 1.72 -21.156 1 96.56 83 ASN B C 1
ATOM 3120 O O . ASN B 1 83 ? 13.562 2.209 -21.828 1 96.56 83 ASN B O 1
ATOM 3124 N N . LYS B 1 84 ? 14.391 0.659 -20.469 1 97.44 84 LYS B N 1
ATOM 3125 C CA . LYS B 1 84 ? 13.172 -0.136 -20.344 1 97.44 84 LYS B CA 1
ATOM 3126 C C . LYS B 1 84 ? 13.023 -0.692 -18.938 1 97.44 84 LYS B C 1
ATOM 3128 O O . LYS B 1 84 ? 14 -1.147 -18.328 1 97.44 84 LYS B O 1
ATOM 3133 N N . ILE B 1 85 ? 11.836 -0.515 -18.406 1 98.31 85 ILE B N 1
ATOM 3134 C CA . ILE B 1 85 ? 11.578 -1.006 -17.062 1 98.31 85 ILE B CA 1
ATOM 3135 C C . ILE B 1 85 ? 10.57 -2.15 -17.109 1 98.31 85 ILE B C 1
ATOM 3137 O O . ILE B 1 85 ? 9.43 -1.962 -17.547 1 98.31 85 ILE B O 1
ATOM 3141 N N . THR B 1 86 ? 10.953 -3.326 -16.688 1 98.56 86 THR B N 1
ATOM 3142 C CA . THR B 1 86 ? 10.094 -4.5 -16.656 1 98.56 86 THR B CA 1
ATOM 3143 C C . THR B 1 86 ? 9.82 -4.934 -15.211 1 98.56 86 THR B C 1
ATOM 3145 O O . THR B 1 86 ? 10.758 -5.176 -14.445 1 98.56 86 THR B O 1
ATOM 3148 N N . ALA B 1 87 ? 8.57 -4.953 -14.844 1 98.75 87 ALA B N 1
ATOM 3149 C CA . ALA B 1 87 ? 8.18 -5.512 -13.547 1 98.75 87 ALA B CA 1
ATOM 3150 C C . ALA B 1 87 ? 7.977 -7.023 -13.648 1 98.75 87 ALA B C 1
ATOM 3152 O O . ALA B 1 87 ? 7.172 -7.496 -14.453 1 98.75 87 ALA B O 1
ATOM 3153 N N . VAL B 1 88 ? 8.75 -7.762 -12.938 1 98.75 88 VAL B N 1
ATOM 3154 C CA . VAL B 1 88 ? 8.594 -9.211 -12.828 1 98.75 88 VAL B CA 1
ATOM 3155 C C . VAL B 1 88 ? 7.824 -9.547 -11.555 1 98.75 88 VAL B C 1
ATOM 3157 O O . VAL B 1 88 ? 8.375 -9.492 -10.453 1 98.75 88 VAL B O 1
ATOM 3160 N N . MET B 1 89 ? 6.598 -9.906 -11.742 1 98.62 89 MET B N 1
ATOM 3161 C CA . MET B 1 89 ? 5.672 -10.156 -10.641 1 98.62 89 MET B CA 1
ATOM 3162 C C . MET B 1 89 ? 5.16 -11.594 -10.672 1 98.62 89 MET B C 1
ATOM 3164 O O . MET B 1 89 ? 4.039 -11.852 -11.117 1 98.62 89 MET B O 1
ATOM 3168 N N . PRO B 1 90 ? 5.906 -12.508 -10.094 1 98.25 90 PRO B N 1
ATOM 3169 C CA . PRO B 1 90 ? 5.508 -13.914 -10.141 1 98.25 90 PRO B CA 1
ATOM 3170 C C . PRO B 1 90 ? 4.086 -14.148 -9.633 1 98.25 90 PRO B C 1
ATOM 3172 O O . PRO B 1 90 ? 3.338 -14.93 -10.219 1 98.25 90 PRO B O 1
ATOM 3175 N N . TYR B 1 91 ? 3.688 -13.508 -8.641 1 97.88 91 TYR B N 1
ATOM 3176 C CA . TYR B 1 91 ? 2.303 -13.414 -8.188 1 97.88 91 TYR B CA 1
ATOM 3177 C C . TYR B 1 91 ? 1.766 -12 -8.367 1 97.88 91 TYR B C 1
ATOM 3179 O O . TYR B 1 91 ? 2.352 -11.039 -7.859 1 97.88 91 TYR B O 1
ATOM 3187 N N . PHE B 1 92 ? 0.699 -11.844 -9.086 1 98 92 PHE B N 1
ATOM 3188 C CA . PHE B 1 92 ? 0.091 -10.531 -9.289 1 98 92 PHE B CA 1
ATOM 3189 C C . PHE B 1 92 ? -0.904 -10.219 -8.18 1 98 92 PHE B C 1
ATOM 3191 O O . PHE B 1 92 ? -1.998 -10.789 -8.141 1 98 92 PHE B O 1
ATOM 3198 N N . PRO B 1 93 ? -0.583 -9.266 -7.305 1 97.25 93 PRO B N 1
ATOM 3199 C CA . PRO B 1 93 ? -1.477 -8.945 -6.191 1 97.25 93 PRO B CA 1
ATOM 3200 C C . PRO B 1 93 ? -2.865 -8.508 -6.656 1 97.25 93 PRO B C 1
ATOM 3202 O O . PRO B 1 93 ? -3.008 -7.945 -7.742 1 97.25 93 PRO B O 1
ATOM 3205 N N . TYR B 1 94 ? -3.887 -8.82 -5.852 1 96.81 94 TYR B N 1
ATOM 3206 C CA . TYR B 1 94 ? -5.277 -8.438 -6.066 1 96.81 94 TYR B CA 1
ATOM 3207 C C . TYR B 1 94 ? -5.871 -9.188 -7.25 1 96.81 94 TYR B C 1
ATOM 3209 O O . TYR B 1 94 ? -6.906 -8.789 -7.793 1 96.81 94 TYR B O 1
ATOM 3217 N N . SER B 1 95 ? -5.238 -10.281 -7.656 1 94.62 95 SER B N 1
ATOM 3218 C CA . SER B 1 95 ? -5.688 -11.062 -8.805 1 94.62 95 SER B CA 1
ATOM 3219 C C . SER B 1 95 ? -7.098 -11.602 -8.586 1 94.62 95 SER B C 1
ATOM 3221 O O . SER B 1 95 ? -7.871 -11.734 -9.539 1 94.62 95 SER B O 1
ATOM 3223 N N . LYS B 1 96 ? -7.488 -11.883 -7.32 1 93.62 96 LYS B N 1
ATOM 3224 C CA . LYS B 1 96 ? -8.82 -12.391 -7.012 1 93.62 96 LYS B CA 1
ATOM 3225 C C . LYS B 1 96 ? -9.875 -11.305 -7.152 1 93.62 96 LYS B C 1
ATOM 3227 O O . LYS B 1 96 ? -11.07 -11.594 -7.215 1 93.62 96 LYS B O 1
ATOM 3232 N N . GLN B 1 97 ? -9.453 -10.055 -7.184 1 95.5 97 GLN B N 1
ATOM 3233 C CA . GLN B 1 97 ? -10.344 -8.922 -7.375 1 95.5 97 GLN B CA 1
ATOM 3234 C C . GLN B 1 97 ? -10.32 -8.438 -8.82 1 95.5 97 GLN B C 1
ATOM 3236 O O . GLN B 1 97 ? -10.133 -7.25 -9.086 1 95.5 97 GLN B O 1
ATOM 3241 N N . SER B 1 98 ? -10.539 -9.391 -9.766 1 94.5 98 SER B N 1
ATOM 3242 C CA . SER B 1 98 ? -10.445 -9.141 -11.203 1 94.5 98 SER B CA 1
ATOM 3243 C C . SER B 1 98 ? -11.82 -8.914 -11.812 1 94.5 98 SER B C 1
ATOM 3245 O O . SER B 1 98 ? -11.938 -8.656 -13.016 1 94.5 98 SER B O 1
ATOM 3247 N N . LYS B 1 99 ? -12.836 -9.094 -11.016 1 90.94 99 LYS B N 1
ATOM 3248 C CA . LYS B 1 99 ? -14.195 -8.773 -11.422 1 90.94 99 LYS B CA 1
ATOM 3249 C C . LYS B 1 99 ? -14.953 -8.07 -10.305 1 90.94 99 LYS B C 1
ATOM 3251 O O . LYS B 1 99 ? -14.547 -8.125 -9.141 1 90.94 99 LYS B O 1
ATOM 3256 N N . LYS B 1 100 ? -16.016 -7.375 -10.703 1 86.38 100 LYS B N 1
ATOM 3257 C CA . LYS B 1 100 ? -16.844 -6.738 -9.68 1 86.38 100 LYS B CA 1
ATOM 3258 C C . LYS B 1 100 ? -17.656 -7.773 -8.922 1 86.38 100 LYS B C 1
ATOM 3260 O O . LYS B 1 100 ? -18.406 -8.555 -9.523 1 86.38 100 LYS B O 1
ATOM 3265 N N . LYS B 1 101 ? -17.406 -7.871 -7.617 1 78 101 LYS B N 1
ATOM 3266 C CA . LYS B 1 101 ? -18.203 -8.766 -6.793 1 78 101 LYS B CA 1
ATOM 3267 C C . LYS B 1 101 ? -19.594 -8.188 -6.543 1 78 101 LYS B C 1
ATOM 3269 O O . LYS B 1 101 ? -20.547 -8.922 -6.297 1 78 101 LYS B O 1
ATOM 3274 N N . SER B 1 102 ? -19.625 -6.848 -6.543 1 79.19 102 SER B N 1
ATOM 3275 C CA . SER B 1 102 ? -20.875 -6.117 -6.383 1 79.19 102 SER B CA 1
ATOM 3276 C C . SER B 1 102 ? -20.953 -4.918 -7.324 1 79.19 102 SER B C 1
ATOM 3278 O O . SER B 1 102 ? -19.938 -4.539 -7.926 1 79.19 102 SER B O 1
ATOM 3280 N N . HIS B 1 103 ? -22.141 -4.441 -7.531 1 77.12 103 HIS B N 1
ATOM 3281 C CA . HIS B 1 103 ? -22.359 -3.32 -8.445 1 77.12 103 HIS B CA 1
ATOM 3282 C C . HIS B 1 103 ? -21.516 -2.115 -8.039 1 77.12 103 HIS B C 1
ATOM 3284 O O . HIS B 1 103 ? -21.141 -1.299 -8.883 1 77.12 103 HIS B O 1
ATOM 3290 N N . ARG B 1 104 ? -21.188 -2.104 -6.789 1 80.25 104 ARG B N 1
ATOM 3291 C CA . ARG B 1 104 ? -20.5 -0.913 -6.297 1 80.25 104 ARG B CA 1
ATOM 3292 C C . ARG B 1 104 ? -19.141 -1.268 -5.719 1 80.25 104 ARG B C 1
ATOM 3294 O O . ARG B 1 104 ? -18.75 -0.749 -4.672 1 80.25 104 ARG B O 1
ATOM 3301 N N . GLY B 1 105 ? -18.422 -2.154 -6.441 1 85.5 105 GLY B N 1
ATOM 3302 C CA . GLY B 1 105 ? -17.078 -2.561 -6.082 1 85.5 105 GLY B CA 1
ATOM 3303 C C . GLY B 1 105 ? -16.031 -2.182 -7.125 1 85.5 105 GLY B C 1
ATOM 3304 O O . GLY B 1 105 ? -16.375 -1.628 -8.172 1 85.5 105 GLY B O 1
ATOM 3305 N N . ALA B 1 106 ? -14.781 -2.348 -6.758 1 89.31 106 ALA B N 1
ATOM 3306 C CA . ALA B 1 106 ? -13.68 -2.004 -7.648 1 89.31 106 ALA B CA 1
ATOM 3307 C C . ALA B 1 106 ? -13.078 -3.254 -8.289 1 89.31 106 ALA B C 1
ATOM 3309 O O . ALA B 1 106 ? -13.188 -4.352 -7.742 1 89.31 106 ALA B O 1
ATOM 3310 N N . ILE B 1 107 ? -12.672 -3.105 -9.484 1 94.94 107 ILE B N 1
ATOM 3311 C CA . ILE B 1 107 ? -11.773 -4.086 -10.078 1 94.94 107 ILE B CA 1
ATOM 3312 C C . ILE B 1 107 ? -10.328 -3.719 -9.75 1 94.94 107 ILE B C 1
ATOM 3314 O O . ILE B 1 107 ? -9.625 -3.137 -10.578 1 94.94 107 ILE B O 1
ATOM 3318 N N . THR B 1 108 ? -9.938 -4.082 -8.586 1 96.69 108 THR B N 1
ATOM 3319 C CA . THR B 1 108 ? -8.68 -3.617 -8 1 96.69 108 THR B CA 1
ATOM 3320 C C . THR B 1 108 ? -7.496 -4.07 -8.844 1 96.69 108 THR B C 1
ATOM 3322 O O . THR B 1 108 ? -6.508 -3.344 -8.977 1 96.69 108 THR B O 1
ATOM 3325 N N . ALA B 1 109 ? -7.594 -5.27 -9.43 1 97.44 109 ALA B N 1
ATOM 3326 C CA . ALA B 1 109 ? -6.516 -5.777 -10.273 1 97.44 109 ALA B CA 1
ATOM 3327 C C . ALA B 1 109 ? -6.277 -4.859 -11.469 1 97.44 109 ALA B C 1
ATOM 3329 O O . ALA B 1 109 ? -5.129 -4.594 -11.836 1 97.44 109 ALA B O 1
ATOM 3330 N N . ARG B 1 110 ? -7.363 -4.422 -12.062 1 96.88 110 ARG B N 1
ATOM 3331 C CA . ARG B 1 110 ? -7.23 -3.498 -13.18 1 96.88 110 ARG B CA 1
ATOM 3332 C C . ARG B 1 110 ? -6.609 -2.18 -12.734 1 96.88 110 ARG B C 1
ATOM 3334 O O . ARG B 1 110 ? -5.75 -1.626 -13.422 1 96.88 110 ARG B O 1
ATOM 3341 N N . MET B 1 111 ? -7.055 -1.675 -11.633 1 96.69 111 MET B N 1
ATOM 3342 C CA . MET B 1 111 ? -6.473 -0.45 -11.094 1 96.69 111 MET B CA 1
ATOM 3343 C C . MET B 1 111 ? -4.969 -0.608 -10.883 1 96.69 111 MET B C 1
ATOM 3345 O O . MET B 1 111 ? -4.191 0.279 -11.242 1 96.69 111 MET B O 1
ATOM 3349 N N . LEU B 1 112 ? -4.59 -1.732 -10.312 1 97.69 112 LEU B N 1
ATOM 3350 C CA . LEU B 1 112 ? -3.172 -1.976 -10.062 1 97.69 112 LEU B CA 1
ATOM 3351 C C . LEU B 1 112 ? -2.379 -1.96 -11.367 1 97.69 112 LEU B C 1
ATOM 3353 O O . LEU B 1 112 ? -1.295 -1.374 -11.43 1 97.69 112 LEU B O 1
ATOM 3357 N N . ALA B 1 113 ? -2.912 -2.619 -12.383 1 98.06 113 ALA B N 1
ATOM 3358 C CA . ALA B 1 113 ? -2.266 -2.59 -13.695 1 98.06 113 ALA B CA 1
ATOM 3359 C C . ALA B 1 113 ? -2.051 -1.155 -14.172 1 98.06 113 ALA B C 1
ATOM 3361 O O . ALA B 1 113 ? -0.98 -0.817 -14.68 1 98.06 113 ALA B O 1
ATOM 3362 N N . ASN B 1 114 ? -3.033 -0.312 -13.953 1 97.44 114 ASN B N 1
ATOM 3363 C CA . ASN B 1 114 ? -2.939 1.093 -14.336 1 97.44 114 ASN B CA 1
ATOM 3364 C C . ASN B 1 114 ? -1.917 1.841 -13.484 1 97.44 114 ASN B C 1
ATOM 3366 O O . ASN B 1 114 ? -1.205 2.713 -13.992 1 97.44 114 ASN B O 1
ATOM 3370 N N . LEU B 1 115 ? -1.865 1.511 -12.211 1 98.06 115 LEU B N 1
ATOM 3371 C CA . LEU B 1 115 ? -0.896 2.15 -11.328 1 98.06 115 LEU B CA 1
ATOM 3372 C C . LEU B 1 115 ? 0.529 1.871 -11.797 1 98.06 115 LEU B C 1
ATOM 3374 O O . LEU B 1 115 ? 1.386 2.758 -11.75 1 98.06 115 LEU B O 1
ATOM 3378 N N . LEU B 1 116 ? 0.74 0.616 -12.227 1 98.19 116 LEU B N 1
ATOM 3379 C CA . LEU B 1 116 ? 2.061 0.247 -12.727 1 98.19 116 LEU B CA 1
ATOM 3380 C C . LEU B 1 116 ? 2.451 1.113 -13.922 1 98.19 116 LEU B C 1
ATOM 3382 O O . LEU B 1 116 ? 3.582 1.6 -13.992 1 98.19 116 LEU B O 1
ATOM 3386 N N . THR B 1 117 ? 1.523 1.327 -14.773 1 97.31 117 THR B N 1
ATOM 3387 C CA . THR B 1 117 ? 1.771 2.133 -15.961 1 97.31 117 THR B CA 1
ATOM 3388 C C . THR B 1 117 ? 2.105 3.572 -15.586 1 97.31 117 THR B C 1
ATOM 3390 O O . THR B 1 117 ? 3.055 4.156 -16.109 1 97.31 117 THR B O 1
ATOM 3393 N N . VAL B 1 118 ? 1.46 4.109 -14.648 1 96.06 118 VAL B N 1
ATOM 3394 C CA . VAL B 1 118 ? 1.66 5.488 -14.219 1 96.06 118 VAL B CA 1
ATOM 3395 C C . VAL B 1 118 ? 3.01 5.621 -13.516 1 96.06 118 VAL B C 1
ATOM 3397 O O . VAL B 1 118 ? 3.68 6.652 -13.641 1 96.06 118 VAL B O 1
ATOM 3400 N N . ALA B 1 119 ? 3.334 4.551 -12.805 1 97.12 119 ALA B N 1
ATOM 3401 C CA . ALA B 1 119 ? 4.633 4.562 -12.141 1 97.12 119 ALA B CA 1
ATOM 3402 C C . ALA B 1 119 ? 5.77 4.566 -13.164 1 97.12 119 ALA B C 1
ATOM 3404 O O . ALA B 1 119 ? 6.875 5.023 -12.867 1 97.12 119 ALA B O 1
ATOM 3405 N N . GLY B 1 120 ? 5.516 3.947 -14.359 1 97.38 120 GLY B N 1
ATOM 3406 C CA . GLY B 1 120 ? 6.508 4.059 -15.422 1 97.38 120 GLY B CA 1
ATOM 3407 C C . GLY B 1 120 ? 6.914 2.721 -16 1 97.38 120 GLY B C 1
ATOM 3408 O O . GLY B 1 120 ? 7.906 2.627 -16.734 1 97.38 120 GLY B O 1
ATOM 3409 N N . VAL B 1 121 ? 6.145 1.662 -15.703 1 98.31 121 VAL B N 1
ATOM 3410 C CA . VAL B 1 121 ? 6.52 0.341 -16.188 1 98.31 121 VAL B CA 1
ATOM 3411 C C . VAL B 1 121 ? 6.348 0.289 -17.719 1 98.31 121 VAL B C 1
ATOM 3413 O O . VAL B 1 121 ? 5.43 0.907 -18.266 1 98.31 121 VAL B O 1
ATOM 3416 N N . ASP B 1 122 ? 7.219 -0.487 -18.375 1 98.12 122 ASP B N 1
ATOM 3417 C CA . ASP B 1 122 ? 7.125 -0.662 -19.812 1 98.12 122 ASP B CA 1
ATOM 3418 C C . ASP B 1 122 ? 6.641 -2.064 -20.172 1 98.12 122 ASP B C 1
ATOM 3420 O O . ASP B 1 122 ? 6.117 -2.289 -21.266 1 98.12 122 ASP B O 1
ATOM 3424 N N . HIS B 1 123 ? 6.871 -2.945 -19.281 1 98.12 123 HIS B N 1
ATOM 3425 C CA . HIS B 1 123 ? 6.555 -4.352 -19.5 1 98.12 123 HIS B CA 1
ATOM 3426 C C . HIS B 1 123 ? 6.297 -5.078 -18.188 1 98.12 123 HIS B C 1
ATOM 3428 O O . HIS B 1 123 ? 6.867 -4.719 -17.156 1 98.12 123 HIS B O 1
ATOM 3434 N N . VAL B 1 124 ? 5.348 -6.039 -18.203 1 98.25 124 VAL B N 1
ATOM 3435 C CA . VAL B 1 124 ? 5.062 -6.828 -17.016 1 98.25 124 VAL B CA 1
ATOM 3436 C C . VAL B 1 124 ? 5.219 -8.312 -17.328 1 98.25 124 VAL B C 1
ATOM 3438 O O . VAL B 1 124 ? 4.766 -8.781 -18.375 1 98.25 124 VAL B O 1
ATOM 3441 N N . ILE B 1 125 ? 5.941 -9 -16.5 1 97.88 125 ILE B N 1
ATOM 3442 C CA . ILE B 1 125 ? 6.023 -10.461 -16.531 1 97.88 125 ILE B CA 1
ATOM 3443 C C . ILE B 1 125 ? 5.363 -11.039 -15.289 1 97.88 125 ILE B C 1
ATOM 3445 O O . ILE B 1 125 ? 5.676 -10.641 -14.164 1 97.88 125 ILE B O 1
ATOM 3449 N N . THR B 1 126 ? 4.449 -11.898 -15.469 1 97.94 126 THR B N 1
ATOM 3450 C CA . THR B 1 126 ? 3.764 -12.539 -14.352 1 97.94 126 THR B CA 1
ATOM 3451 C C . THR B 1 126 ? 3.533 -14.023 -14.641 1 97.94 126 THR B C 1
ATOM 3453 O O . THR B 1 126 ? 3.895 -14.516 -15.711 1 97.94 126 THR B O 1
ATOM 3456 N N . VAL B 1 127 ? 3.07 -14.766 -13.586 1 97.44 127 VAL B N 1
ATOM 3457 C CA . VAL B 1 127 ? 2.836 -16.203 -13.734 1 97.44 127 VAL B CA 1
ATOM 3458 C C . VAL B 1 127 ? 1.386 -16.516 -13.383 1 97.44 127 VAL B C 1
ATOM 3460 O O . VAL B 1 127 ? 0.908 -16.172 -12.305 1 97.44 127 VAL B O 1
ATOM 3463 N N . ASP B 1 128 ? 0.698 -17.141 -14.312 1 96.31 128 ASP B N 1
ATOM 3464 C CA . ASP B 1 128 ? -0.636 -17.703 -14.102 1 96.31 128 ASP B CA 1
ATOM 3465 C C . ASP B 1 128 ? -1.564 -16.656 -13.469 1 96.31 128 ASP B C 1
ATOM 3467 O O . ASP B 1 128 ? -2.041 -16.859 -12.344 1 96.31 128 ASP B O 1
ATOM 3471 N N . LEU B 1 129 ? -1.881 -15.648 -14.219 1 96.31 129 LEU B N 1
ATOM 3472 C CA . LEU B 1 129 ? -2.92 -14.727 -13.766 1 96.31 129 LEU B CA 1
ATOM 3473 C C . LEU B 1 129 ? -4.191 -15.484 -13.398 1 96.31 129 LEU B C 1
ATOM 3475 O O . LEU B 1 129 ? -4.527 -16.484 -14.031 1 96.31 129 LEU B O 1
ATOM 3479 N N . HIS B 1 130 ? -4.922 -15.031 -12.391 1 95.44 130 HIS B N 1
ATOM 3480 C CA . HIS B 1 130 ? -6.133 -15.672 -11.891 1 95.44 130 HIS B CA 1
ATOM 3481 C C . HIS B 1 130 ? -7.148 -15.875 -13.008 1 95.44 130 HIS B C 1
ATOM 3483 O O . HIS B 1 130 ? -7.832 -16.906 -13.062 1 95.44 130 HIS B O 1
ATOM 3489 N N . ALA B 1 131 ? -7.246 -14.953 -13.836 1 92.94 131 ALA B N 1
ATOM 3490 C CA . ALA B 1 131 ? -8.062 -15.008 -15.047 1 92.94 131 ALA B CA 1
ATOM 3491 C C . ALA B 1 131 ? -7.285 -14.492 -16.25 1 92.94 131 ALA B C 1
ATOM 3493 O O . ALA B 1 131 ? -6.656 -13.43 -16.188 1 92.94 131 ALA B O 1
ATOM 3494 N N . SER B 1 132 ? -7.348 -15.266 -17.312 1 88.5 132 SER B N 1
ATOM 3495 C CA . SER B 1 132 ? -6.59 -14.898 -18.516 1 88.5 132 SER B CA 1
ATOM 3496 C C . SER B 1 132 ? -7.023 -13.531 -19.031 1 88.5 132 SER B C 1
ATOM 3498 O O . SER B 1 132 ? -6.219 -12.797 -19.609 1 88.5 132 SER B O 1
ATOM 3500 N N . GLN B 1 133 ? -8.289 -13.164 -18.797 1 92.75 133 GLN B N 1
ATOM 3501 C CA . GLN B 1 133 ? -8.852 -11.898 -19.266 1 92.75 133 GLN B CA 1
ATOM 3502 C C . GLN B 1 133 ? -8.141 -10.711 -18.625 1 92.75 133 GLN B C 1
ATOM 3504 O O . GLN B 1 133 ? -8.195 -9.594 -19.156 1 92.75 133 GLN B O 1
ATOM 3509 N N . MET B 1 134 ? -7.461 -10.969 -17.531 1 96.12 134 MET B N 1
ATOM 3510 C CA . MET B 1 134 ? -6.766 -9.891 -16.828 1 96.12 134 MET B CA 1
ATOM 3511 C C . MET B 1 134 ? -5.672 -9.289 -17.703 1 96.12 134 MET B C 1
ATOM 3513 O O . MET B 1 134 ? -5.207 -8.18 -17.453 1 96.12 134 MET B O 1
ATOM 3517 N N . GLN B 1 135 ? -5.176 -10.047 -18.672 1 95.69 135 GLN B N 1
ATOM 3518 C CA . GLN B 1 135 ? -4.168 -9.523 -19.594 1 95.69 135 GLN B CA 1
ATOM 3519 C C . GLN B 1 135 ? -4.656 -8.258 -20.281 1 95.69 135 GLN B C 1
ATOM 3521 O O . GLN B 1 135 ? -3.857 -7.387 -20.625 1 95.69 135 GLN B O 1
ATOM 3526 N N . GLY B 1 136 ? -5.926 -8.086 -20.453 1 96.31 136 GLY B N 1
ATOM 3527 C CA . GLY B 1 136 ? -6.523 -6.91 -21.062 1 96.31 136 GLY B CA 1
ATOM 3528 C C . GLY B 1 136 ? -6.535 -5.699 -20.156 1 96.31 136 GLY B C 1
ATOM 3529 O O . GLY B 1 136 ? -6.824 -4.586 -20.594 1 96.31 136 GLY B O 1
ATOM 3530 N N . PHE B 1 137 ? -6.242 -5.898 -18.844 1 96.81 137 PHE B N 1
ATOM 3531 C CA . PHE B 1 137 ? -6.203 -4.801 -17.891 1 96.81 137 PHE B CA 1
ATOM 3532 C C . PHE B 1 137 ? -5 -3.9 -18.141 1 96.81 137 PHE B C 1
ATOM 3534 O O . PHE B 1 137 ? -4.996 -2.732 -17.75 1 96.81 137 PHE B O 1
ATOM 3541 N N . PHE B 1 138 ? -3.932 -4.504 -18.812 1 97.31 138 PHE B N 1
ATOM 3542 C CA . PHE B 1 138 ? -2.654 -3.814 -18.938 1 97.31 138 PHE B CA 1
ATOM 3543 C C . PHE B 1 138 ? -2.625 -2.967 -20.203 1 97.31 138 PHE B C 1
ATOM 3545 O O . PHE B 1 138 ? -3.025 -3.426 -21.281 1 97.31 138 PHE B O 1
ATOM 3552 N N . THR B 1 139 ? -2.176 -1.725 -20.094 1 96.19 139 THR B N 1
ATOM 3553 C CA . THR B 1 139 ? -1.998 -0.863 -21.266 1 96.19 139 THR B CA 1
ATOM 3554 C C . THR B 1 139 ? -0.604 -1.041 -21.859 1 96.19 139 THR B C 1
ATOM 3556 O O . THR B 1 139 ? -0.344 -0.608 -22.984 1 96.19 139 THR B O 1
ATOM 3559 N N . LYS B 1 140 ? 0.313 -1.639 -21.109 1 97.31 140 LYS B N 1
ATOM 3560 C CA . LYS B 1 140 ? 1.641 -2.055 -21.547 1 97.31 140 LYS B CA 1
ATOM 3561 C C . LYS B 1 140 ? 1.695 -3.561 -21.781 1 97.31 140 LYS B C 1
ATOM 3563 O O . LYS B 1 140 ? 0.853 -4.305 -21.266 1 97.31 140 LYS B O 1
ATOM 3568 N N . PRO B 1 141 ? 2.656 -4.027 -22.562 1 96.44 141 PRO B N 1
ATOM 3569 C CA . PRO B 1 141 ? 2.744 -5.469 -22.812 1 96.44 141 PRO B CA 1
ATOM 3570 C C . PRO B 1 141 ? 2.889 -6.285 -21.531 1 96.44 141 PRO B C 1
ATOM 3572 O O . PRO B 1 141 ? 3.582 -5.867 -20.609 1 96.44 141 PRO B O 1
ATOM 3575 N N . VAL B 1 142 ? 2.186 -7.406 -21.547 1 96.88 142 VAL B N 1
ATOM 3576 C CA . VAL B 1 142 ? 2.252 -8.32 -20.406 1 96.88 142 VAL B CA 1
ATOM 3577 C C . VAL B 1 142 ? 2.537 -9.734 -20.891 1 96.88 142 VAL B C 1
ATOM 3579 O O . VAL B 1 142 ? 1.948 -10.188 -21.875 1 96.88 142 VAL B O 1
ATOM 3582 N N . ASP B 1 143 ? 3.518 -10.375 -20.328 1 96.12 143 ASP B N 1
ATOM 3583 C CA . ASP B 1 143 ? 3.768 -11.805 -20.516 1 96.12 143 ASP B CA 1
ATOM 3584 C C . ASP B 1 143 ? 3.229 -12.609 -19.344 1 96.12 143 ASP B C 1
ATOM 3586 O O . ASP B 1 143 ? 3.816 -12.609 -18.25 1 96.12 143 ASP B O 1
ATOM 3590 N N . ASN B 1 144 ? 2.127 -13.273 -19.578 1 96.56 144 ASN B N 1
ATOM 3591 C CA . ASN B 1 144 ? 1.609 -14.219 -18.594 1 96.56 144 ASN B CA 1
ATOM 3592 C C . ASN B 1 144 ? 2.205 -15.609 -18.797 1 96.56 144 ASN B C 1
ATOM 3594 O O . ASN B 1 144 ? 1.755 -16.359 -19.656 1 96.56 144 ASN B O 1
ATOM 3598 N N . LEU B 1 145 ? 3.162 -15.914 -17.969 1 96.44 145 LEU B N 1
ATOM 3599 C CA . LEU B 1 145 ? 3.799 -17.219 -18.047 1 96.44 145 LEU B CA 1
ATOM 3600 C C . LEU B 1 145 ? 2.939 -18.281 -17.375 1 96.44 145 LEU B C 1
ATOM 3602 O O . LEU B 1 145 ? 2.09 -17.969 -16.547 1 96.44 145 LEU B O 1
ATOM 3606 N N . TYR B 1 146 ? 3.16 -19.516 -17.797 1 95.5 146 TYR B N 1
ATOM 3607 C CA . TYR B 1 146 ? 2.367 -20.625 -17.25 1 95.5 146 TYR B CA 1
ATOM 3608 C C . TYR B 1 146 ? 3.254 -21.625 -16.516 1 95.5 146 TYR B C 1
ATOM 3610 O O . TYR B 1 146 ? 4.297 -22.031 -17.031 1 95.5 146 TYR B O 1
ATOM 3618 N N . ALA B 1 147 ? 2.812 -21.969 -15.367 1 96.06 147 ALA B N 1
ATOM 3619 C CA . ALA B 1 147 ? 3.547 -22.953 -14.57 1 96.06 147 ALA B CA 1
ATOM 3620 C C . ALA B 1 147 ? 3.201 -24.375 -14.992 1 96.06 147 ALA B C 1
ATOM 3622 O O . ALA B 1 147 ? 3.863 -25.328 -14.586 1 96.06 147 ALA B O 1
ATOM 3623 N N . GLU B 1 148 ? 2.219 -24.562 -15.836 1 95.69 148 GLU B N 1
ATOM 3624 C CA . GLU B 1 148 ? 1.639 -25.859 -16.203 1 95.69 148 GLU B CA 1
ATOM 3625 C C . GLU B 1 148 ? 2.713 -26.828 -16.672 1 95.69 148 GLU B C 1
ATOM 3627 O O . GLU B 1 148 ? 2.754 -27.984 -16.234 1 95.69 148 GLU B O 1
ATOM 3632 N N . PRO B 1 149 ? 3.639 -26.422 -17.516 1 95.38 149 PRO B N 1
ATOM 3633 C CA . PRO B 1 149 ? 4.664 -27.375 -17.969 1 95.38 149 PRO B CA 1
ATOM 3634 C C . PRO B 1 149 ? 5.547 -27.859 -16.828 1 95.38 149 PRO B C 1
ATOM 3636 O O . PRO B 1 149 ? 5.957 -29.016 -16.812 1 95.38 149 PRO B O 1
ATOM 3639 N N . LEU B 1 150 ? 5.859 -26.938 -15.906 1 96.44 150 LEU B N 1
ATOM 3640 C CA . LEU B 1 150 ? 6.664 -27.328 -14.75 1 96.44 150 LEU B CA 1
ATOM 3641 C C . LEU B 1 150 ? 5.898 -28.281 -13.844 1 96.44 150 LEU B C 1
ATOM 3643 O O . LEU B 1 150 ? 6.473 -29.25 -13.32 1 96.44 150 LEU B O 1
ATOM 3647 N N . LEU B 1 151 ? 4.621 -28.016 -13.703 1 97.31 151 LEU B N 1
ATOM 3648 C CA . LEU B 1 151 ? 3.771 -28.891 -12.906 1 97.31 151 LEU B CA 1
ATOM 3649 C C . LEU B 1 151 ? 3.645 -30.266 -13.555 1 97.31 151 LEU B C 1
ATOM 3651 O O . LEU B 1 151 ? 3.738 -31.297 -12.867 1 97.31 151 LEU B O 1
ATOM 3655 N N . ALA B 1 152 ? 3.426 -30.297 -14.852 1 97.75 152 ALA B N 1
ATOM 3656 C CA . ALA B 1 152 ? 3.324 -31.547 -15.594 1 97.75 152 ALA B CA 1
ATOM 3657 C C . ALA B 1 152 ? 4.605 -32.375 -15.461 1 97.75 152 ALA B C 1
ATOM 3659 O O . ALA B 1 152 ? 4.559 -33.594 -15.227 1 97.75 152 ALA B O 1
ATOM 3660 N N . ARG B 1 153 ? 5.707 -31.688 -15.602 1 97.25 153 ARG B N 1
ATOM 3661 C CA . ARG B 1 153 ? 7 -32.344 -15.477 1 97.25 153 ARG B CA 1
ATOM 3662 C C . ARG B 1 153 ? 7.184 -32.906 -14.078 1 97.25 153 ARG B C 1
ATOM 3664 O O . ARG B 1 153 ? 7.648 -34.062 -13.922 1 97.25 153 ARG B O 1
ATOM 3671 N N . TRP B 1 154 ? 6.84 -32.156 -13.078 1 97.75 154 TRP B N 1
ATOM 3672 C CA . TRP B 1 154 ? 6.945 -32.625 -11.703 1 97.75 154 TRP B CA 1
ATOM 3673 C C . TRP B 1 154 ? 6.094 -33.875 -11.484 1 97.75 154 TRP B C 1
ATOM 3675 O O . TRP B 1 154 ? 6.543 -34.844 -10.875 1 97.75 154 TRP B O 1
ATOM 3685 N N . ILE B 1 155 ? 4.871 -33.875 -12 1 98.38 155 ILE B N 1
ATOM 3686 C CA . ILE B 1 155 ? 3.947 -35 -11.867 1 98.38 155 ILE B CA 1
ATOM 3687 C C . ILE B 1 155 ? 4.555 -36.25 -12.508 1 98.38 155 ILE B C 1
ATOM 3689 O O . ILE B 1 155 ? 4.617 -37.312 -11.883 1 98.38 155 ILE B O 1
ATOM 3693 N N . ARG B 1 156 ? 5.098 -36.156 -13.703 1 98 156 ARG B N 1
ATOM 3694 C CA . ARG B 1 156 ? 5.676 -37.281 -14.445 1 98 156 ARG B CA 1
ATOM 3695 C C . ARG B 1 156 ? 6.848 -37.875 -13.688 1 98 156 ARG B C 1
ATOM 3697 O O . ARG B 1 156 ? 7.047 -39.094 -13.719 1 98 156 ARG B O 1
ATOM 3704 N N . HIS B 1 157 ? 7.539 -37 -13.008 1 97.56 157 HIS B N 1
ATOM 3705 C CA . HIS B 1 157 ? 8.805 -37.469 -12.438 1 97.56 157 HIS B CA 1
ATOM 3706 C C . HIS B 1 157 ? 8.625 -37.906 -10.992 1 97.56 157 HIS B C 1
ATOM 3708 O O . HIS B 1 157 ? 9.398 -38.75 -10.5 1 97.56 157 HIS B O 1
ATOM 3714 N N . THR B 1 158 ? 7.617 -37.375 -10.344 1 97.56 158 THR B N 1
ATOM 3715 C CA . THR B 1 158 ? 7.602 -37.562 -8.898 1 97.56 158 THR B CA 1
ATOM 3716 C C . THR B 1 158 ? 6.41 -38.406 -8.469 1 97.56 158 THR B C 1
ATOM 3718 O O . THR B 1 158 ? 6.477 -39.094 -7.461 1 97.56 158 THR B O 1
ATOM 3721 N N . VAL B 1 159 ? 5.309 -38.375 -9.188 1 97.81 159 VAL B N 1
ATOM 3722 C CA . VAL B 1 159 ? 4.105 -39.094 -8.789 1 97.81 159 VAL B CA 1
ATOM 3723 C C . VAL B 1 159 ? 4.184 -40.531 -9.273 1 97.81 159 VAL B C 1
ATOM 3725 O O . VAL B 1 159 ? 4.23 -40.812 -10.477 1 97.81 159 VAL B O 1
ATOM 3728 N N . PRO B 1 160 ? 4.176 -41.469 -8.367 1 96.56 160 PRO B N 1
ATOM 3729 C CA . PRO B 1 160 ? 4.18 -42.875 -8.797 1 96.56 160 PRO B CA 1
ATOM 3730 C C . PRO B 1 160 ? 2.943 -43.25 -9.617 1 96.56 160 PRO B C 1
ATOM 3732 O O . PRO B 1 160 ? 1.828 -42.844 -9.273 1 96.56 160 PRO B O 1
ATOM 3735 N N . ASN B 1 161 ? 3.133 -43.969 -10.719 1 96.44 161 ASN B N 1
ATOM 3736 C CA . ASN B 1 161 ? 2.047 -44.406 -11.594 1 96.44 161 ASN B CA 1
ATOM 3737 C C . ASN B 1 161 ? 1.149 -43.219 -12 1 96.44 161 ASN B C 1
ATOM 3739 O O . ASN B 1 161 ? -0.077 -43.344 -11.945 1 96.44 161 ASN B O 1
ATOM 3743 N N . TRP B 1 162 ? 1.77 -42.156 -12.32 1 97.38 162 TRP B N 1
ATOM 3744 C CA . TRP B 1 162 ? 1.041 -40.938 -12.609 1 97.38 162 TRP B CA 1
ATOM 3745 C C . TRP B 1 162 ? 0.054 -41.156 -13.75 1 97.38 162 TRP B C 1
ATOM 3747 O O . TRP B 1 162 ? -0.962 -40.469 -13.836 1 97.38 162 TRP B O 1
ATOM 3757 N N . ARG B 1 163 ? 0.204 -42.125 -14.594 1 97.06 163 ARG B N 1
ATOM 3758 C CA . ARG B 1 163 ? -0.646 -42.344 -15.758 1 97.06 163 ARG B CA 1
ATOM 3759 C C . ARG B 1 163 ? -2.035 -42.812 -15.336 1 97.06 163 ARG B C 1
ATOM 3761 O O . ARG B 1 163 ? -2.984 -42.75 -16.109 1 97.06 163 ARG B O 1
ATOM 3768 N N . ASP B 1 164 ? -2.105 -43.312 -14.156 1 96 164 ASP B N 1
ATOM 3769 C CA . ASP B 1 164 ? -3.389 -43.781 -13.633 1 96 164 ASP B CA 1
ATOM 3770 C C . ASP B 1 164 ? -4.043 -42.719 -12.766 1 96 164 ASP B C 1
ATOM 3772 O O . ASP B 1 164 ? -5.066 -42.969 -12.125 1 96 164 ASP B O 1
ATOM 3776 N N . SER B 1 165 ? -3.518 -41.531 -12.75 1 98.19 165 SER B N 1
ATOM 3777 C CA . SER B 1 165 ? -4.059 -40.438 -11.961 1 98.19 165 SER B CA 1
ATOM 3778 C C . SER B 1 165 ? -5.215 -39.75 -12.688 1 98.19 165 SER B C 1
ATOM 3780 O O . SER B 1 165 ? -5.449 -40 -13.867 1 98.19 165 SER B O 1
ATOM 3782 N N . VAL B 1 166 ? -5.934 -38.969 -11.969 1 98.31 166 VAL B N 1
ATOM 3783 C CA . VAL B 1 166 ? -7.016 -38.156 -12.5 1 98.31 166 VAL B CA 1
ATOM 3784 C C . VAL B 1 166 ? -6.867 -36.719 -12 1 98.31 166 VAL B C 1
ATOM 3786 O O . VAL B 1 166 ? -6.535 -36.5 -10.836 1 98.31 166 VAL B O 1
ATOM 3789 N N . VAL B 1 167 ? -6.992 -35.75 -12.93 1 98.56 167 VAL B N 1
ATOM 3790 C CA . VAL B 1 167 ? -6.93 -34.344 -12.57 1 98.56 167 VAL B CA 1
ATOM 3791 C C . VAL B 1 167 ? -8.32 -33.812 -12.203 1 98.56 167 VAL B C 1
ATOM 3793 O O . VAL B 1 167 ? -9.289 -34.062 -12.938 1 98.56 167 VAL B O 1
ATOM 3796 N N . VAL B 1 168 ? -8.422 -33.125 -11.086 1 98.12 168 VAL B N 1
ATOM 3797 C CA . VAL B 1 168 ? -9.742 -32.781 -10.57 1 98.12 168 VAL B CA 1
ATOM 3798 C C . VAL B 1 168 ? -9.82 -31.266 -10.359 1 98.12 168 VAL B C 1
ATOM 3800 O O . VAL B 1 168 ? -8.883 -30.656 -9.844 1 98.12 168 VAL B O 1
ATOM 3803 N N . SER B 1 169 ? -10.867 -30.672 -10.789 1 97.31 169 SER B N 1
ATOM 3804 C CA . SER B 1 169 ? -11.195 -29.297 -10.453 1 97.31 169 SER B CA 1
ATOM 3805 C C . SER B 1 169 ? -12.102 -29.219 -9.227 1 97.31 169 SER B C 1
ATOM 3807 O O . SER B 1 169 ? -13.094 -29.938 -9.133 1 97.31 169 SER B O 1
ATOM 3809 N N . LYS B 1 170 ? -11.727 -28.359 -8.305 1 94.5 170 LYS B N 1
ATOM 3810 C CA . LYS B 1 170 ? -12.508 -28.297 -7.07 1 94.5 170 LYS B CA 1
ATOM 3811 C C . LYS B 1 170 ? -13.734 -27.406 -7.246 1 94.5 170 LYS B C 1
ATOM 3813 O O . LYS B 1 170 ? -14.625 -27.391 -6.391 1 94.5 170 LYS B O 1
ATOM 3818 N N . ASN B 1 171 ? -13.812 -26.625 -8.375 1 90.19 171 ASN B N 1
ATOM 3819 C CA . ASN B 1 171 ? -14.977 -25.812 -8.727 1 90.19 171 ASN B CA 1
ATOM 3820 C C . ASN B 1 171 ? -15.07 -25.594 -10.234 1 90.19 171 ASN B C 1
ATOM 3822 O O . ASN B 1 171 ? -14.109 -25.859 -10.961 1 90.19 171 ASN B O 1
ATOM 3826 N N . PRO B 1 172 ? -16.234 -25.172 -10.664 1 87.81 172 PRO B N 1
ATOM 3827 C CA . PRO B 1 172 ? -16.422 -25 -12.109 1 87.81 172 PRO B CA 1
ATOM 3828 C C . PRO B 1 172 ? -15.469 -23.953 -12.695 1 87.81 172 PRO B C 1
ATOM 3830 O O . PRO B 1 172 ? -15.094 -24.047 -13.875 1 87.81 172 PRO B O 1
ATOM 3833 N N . GLY B 1 173 ? -15.031 -23.031 -11.977 1 86.94 173 GLY B N 1
ATOM 3834 C CA . GLY B 1 173 ? -14.188 -21.938 -12.453 1 86.94 173 GLY B CA 1
ATOM 3835 C C . GLY B 1 173 ? -12.797 -22.406 -12.844 1 86.94 173 GLY B C 1
ATOM 3836 O O . GLY B 1 173 ? -12.125 -21.75 -13.648 1 86.94 173 GLY B O 1
ATOM 3837 N N . GLY B 1 174 ? -12.328 -23.531 -12.297 1 90.75 174 GLY B N 1
ATOM 3838 C CA . GLY B 1 174 ? -10.984 -24.016 -12.547 1 90.75 174 GLY B CA 1
ATOM 3839 C C . GLY B 1 174 ? -10.93 -25.062 -13.648 1 90.75 174 GLY B C 1
ATOM 3840 O O . GLY B 1 174 ? -9.859 -25.625 -13.922 1 90.75 174 GLY B O 1
ATOM 3841 N N . THR B 1 175 ? -12.023 -25.328 -14.312 1 91.88 175 THR B N 1
ATOM 3842 C CA . THR B 1 175 ? -12.148 -26.438 -15.242 1 91.88 175 THR B CA 1
ATOM 3843 C C . THR B 1 175 ? -11.18 -26.281 -16.406 1 91.88 175 THR B C 1
ATOM 3845 O O . THR B 1 175 ? -10.578 -27.266 -16.859 1 91.88 175 THR B O 1
ATOM 3848 N N . LYS B 1 176 ? -10.992 -25.094 -16.891 1 92.12 176 LYS B N 1
ATOM 3849 C CA . LYS B 1 176 ? -10.117 -24.891 -18.031 1 92.12 176 LYS B CA 1
ATOM 3850 C C . LYS B 1 176 ? -8.68 -25.266 -17.703 1 92.12 176 LYS B C 1
ATOM 3852 O O . LYS B 1 176 ? -8.023 -25.969 -18.469 1 92.12 176 LYS B O 1
ATOM 3857 N N . ARG B 1 177 ? -8.219 -24.844 -16.594 1 93.62 177 ARG B N 1
ATOM 3858 C CA . ARG B 1 177 ? -6.871 -25.156 -16.125 1 93.62 177 ARG B CA 1
ATOM 3859 C C . ARG B 1 177 ? -6.691 -26.656 -15.961 1 93.62 177 ARG B C 1
ATOM 3861 O O . ARG B 1 177 ? -5.66 -27.219 -16.344 1 93.62 177 ARG B O 1
ATOM 3868 N N . VAL B 1 178 ? -7.66 -27.281 -15.422 1 96.12 178 VAL B N 1
ATOM 3869 C CA . VAL B 1 178 ? -7.645 -28.719 -15.148 1 96.12 178 VAL B CA 1
ATOM 3870 C C . VAL B 1 178 ? -7.645 -29.5 -16.469 1 96.12 178 VAL B C 1
ATOM 3872 O O . VAL B 1 178 ? -6.852 -30.422 -16.641 1 96.12 178 VAL B O 1
ATOM 3875 N N . THR B 1 179 ? -8.531 -29.094 -17.375 1 95.81 179 THR B N 1
ATOM 3876 C CA . THR B 1 179 ? -8.617 -29.797 -18.656 1 95.81 179 THR B CA 1
ATOM 3877 C C . THR B 1 179 ? -7.332 -29.625 -19.453 1 95.81 179 THR B C 1
ATOM 3879 O O . THR B 1 179 ? -6.895 -30.547 -20.141 1 95.81 179 THR B O 1
ATOM 3882 N N . GLN B 1 180 ? -6.75 -28.484 -19.359 1 95.12 180 GLN B N 1
ATOM 3883 C CA . GLN B 1 180 ? -5.488 -28.25 -20.047 1 95.12 180 GLN B CA 1
ATOM 3884 C C . GLN B 1 180 ? -4.383 -29.156 -19.531 1 95.12 180 GLN B C 1
ATOM 3886 O O . GLN B 1 180 ? -3.65 -29.766 -20.312 1 95.12 180 GLN B O 1
ATOM 3891 N N . LEU B 1 181 ? -4.266 -29.219 -18.25 1 96.69 181 LEU B N 1
ATOM 3892 C CA . LEU B 1 181 ? -3.256 -30.078 -17.641 1 96.69 181 LEU B CA 1
ATOM 3893 C C . LEU B 1 181 ? -3.523 -31.547 -17.969 1 96.69 181 LEU B C 1
ATOM 3895 O O . LEU B 1 181 ? -2.598 -32.281 -18.281 1 96.69 181 LEU B O 1
ATOM 3899 N N . ALA B 1 182 ? -4.809 -31.953 -17.859 1 97.62 182 ALA B N 1
ATOM 3900 C CA . ALA B 1 182 ? -5.199 -33.312 -18.188 1 97.62 182 ALA B CA 1
ATOM 3901 C C . ALA B 1 182 ? -4.809 -33.656 -19.625 1 97.62 182 ALA B C 1
ATOM 3903 O O . ALA B 1 182 ? -4.312 -34.75 -19.891 1 97.62 182 ALA B O 1
ATOM 3904 N N . ASP B 1 183 ? -5.039 -32.719 -20.484 1 97 183 ASP B N 1
ATOM 3905 C CA . ASP B 1 183 ? -4.727 -32.906 -21.906 1 97 183 ASP B CA 1
ATOM 3906 C C . ASP B 1 183 ? -3.225 -33.125 -22.109 1 97 183 ASP B C 1
ATOM 3908 O O . ASP B 1 183 ? -2.801 -34.031 -22.828 1 97 183 ASP B O 1
ATOM 3912 N N . VAL B 1 184 ? -2.43 -32.281 -21.516 1 96 184 VAL B N 1
ATOM 3913 C CA . VAL B 1 184 ? -0.976 -32.312 -21.641 1 96 184 VAL B CA 1
ATOM 3914 C C . VAL B 1 184 ? -0.454 -33.656 -21.125 1 96 184 VAL B C 1
ATOM 3916 O O . VAL B 1 184 ? 0.491 -34.219 -21.672 1 96 184 VAL B O 1
ATOM 3919 N N . LEU B 1 185 ? -1.098 -34.188 -20.109 1 97.5 185 LEU B N 1
ATOM 3920 C CA . LEU B 1 185 ? -0.645 -35.406 -19.469 1 97.5 185 LEU B CA 1
ATOM 3921 C C . LEU B 1 185 ? -1.384 -36.625 -20.016 1 97.5 185 LEU B C 1
ATOM 3923 O O . LEU B 1 185 ? -1.059 -37.75 -19.688 1 97.5 185 LEU B O 1
ATOM 3927 N N . LYS B 1 186 ? -2.357 -36.344 -20.844 1 97.56 186 LYS B N 1
ATOM 3928 C CA . LYS B 1 186 ? -3.215 -37.375 -21.391 1 97.56 186 LYS B CA 1
ATOM 3929 C C . LYS B 1 186 ? -3.887 -38.188 -20.266 1 97.56 186 LYS B C 1
ATOM 3931 O O . LYS B 1 186 ? -3.85 -39.406 -20.266 1 97.56 186 LYS B O 1
ATOM 3936 N N . LEU B 1 187 ? -4.434 -37.438 -19.375 1 98.12 187 LEU B N 1
ATOM 3937 C CA . LEU B 1 187 ? -5.164 -38 -18.25 1 98.12 187 LEU B CA 1
ATOM 3938 C C . LEU B 1 187 ? -6.648 -37.656 -18.328 1 98.12 187 LEU B C 1
ATOM 3940 O O . LEU B 1 187 ? -7.027 -36.688 -19.016 1 98.12 187 LEU B O 1
ATOM 3944 N N . ASN B 1 188 ? -7.461 -38.438 -17.672 1 96.75 188 ASN B N 1
ATOM 3945 C CA . ASN B 1 188 ? -8.859 -38.094 -17.469 1 96.75 188 ASN B CA 1
ATOM 3946 C C . ASN B 1 188 ? -8.992 -36.969 -16.438 1 96.75 188 ASN B C 1
ATOM 3948 O O . ASN B 1 188 ? -8.062 -36.719 -15.664 1 96.75 188 ASN B O 1
ATOM 3952 N N . PHE B 1 189 ? -10.07 -36.281 -16.531 1 96.44 189 PHE B N 1
ATOM 3953 C CA . PHE B 1 189 ? -10.305 -35.25 -15.523 1 96.44 189 PHE B CA 1
ATOM 3954 C C . PHE B 1 189 ? -11.68 -35.406 -14.891 1 96.44 189 PHE B C 1
ATOM 3956 O O . PHE B 1 189 ? -12.539 -36.125 -15.438 1 96.44 189 PHE B O 1
ATOM 3963 N N . ALA B 1 190 ? -11.828 -34.938 -13.68 1 96.5 190 ALA B N 1
ATOM 3964 C CA . ALA B 1 190 ? -13.078 -34.906 -12.922 1 96.5 190 ALA B CA 1
ATOM 3965 C C . ALA B 1 190 ? -13.352 -33.531 -12.344 1 96.5 190 ALA B C 1
ATOM 3967 O O . ALA B 1 190 ? -12.484 -32.656 -12.367 1 96.5 190 ALA B O 1
ATOM 3968 N N . LEU B 1 191 ? -14.641 -33.312 -12 1 95.06 191 LEU B N 1
ATOM 3969 C CA . LEU B 1 191 ? -15.078 -32 -11.523 1 95.06 191 LEU B CA 1
ATOM 3970 C C . LEU B 1 191 ? -15.906 -32.156 -10.25 1 95.06 191 LEU B C 1
ATOM 3972 O O . LEU B 1 191 ? -16.766 -33.031 -10.156 1 95.06 191 LEU B O 1
ATOM 3976 N N . ILE B 1 192 ? -15.531 -31.328 -9.273 1 93.19 192 ILE B N 1
ATOM 3977 C CA . ILE B 1 192 ? -16.344 -31.219 -8.07 1 93.19 192 ILE B CA 1
ATOM 3978 C C . ILE B 1 192 ? -17.234 -29.969 -8.164 1 93.19 192 ILE B C 1
ATOM 3980 O O . ILE B 1 192 ? -16.75 -28.891 -8.508 1 93.19 192 ILE B O 1
ATOM 3984 N N . THR B 1 193 ? -18.469 -30.062 -7.996 1 89.06 193 THR B N 1
ATOM 3985 C CA . THR B 1 193 ? -19.406 -28.938 -7.953 1 89.06 193 THR B CA 1
ATOM 3986 C C . THR B 1 193 ? -20.078 -28.859 -6.59 1 89.06 193 THR B C 1
ATOM 3988 O O . THR B 1 193 ? -20.266 -29.875 -5.914 1 89.06 193 THR B O 1
ATOM 3991 N N . THR B 1 194 ? -20.141 -27.656 -6.16 1 80.81 194 THR B N 1
ATOM 3992 C CA . THR B 1 194 ? -20.828 -27.422 -4.895 1 80.81 194 THR B CA 1
ATOM 3993 C C . THR B 1 194 ? -22.125 -26.656 -5.121 1 80.81 194 THR B C 1
ATOM 3995 O O . THR B 1 194 ? -22.109 -25.578 -5.738 1 80.81 194 THR B O 1
ATOM 3998 N N . ASP B 1 195 ? -23.297 -27.266 -5.02 1 73.94 195 ASP B N 1
ATOM 3999 C CA . ASP B 1 195 ? -24.578 -26.594 -5.133 1 73.94 195 ASP B CA 1
ATOM 4000 C C . ASP B 1 195 ? -25.031 -26.016 -3.791 1 73.94 195 ASP B C 1
ATOM 4002 O O . ASP B 1 195 ? -25.031 -26.719 -2.779 1 73.94 195 ASP B O 1
ATOM 4006 N N . ARG B 1 196 ? -25.094 -24.688 -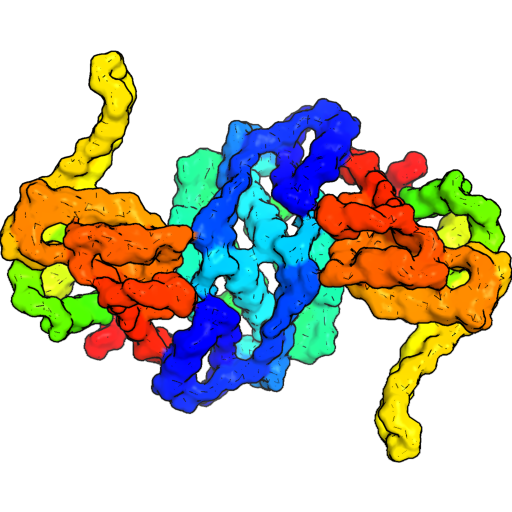3.758 1 61.66 196 ARG B N 1
ATOM 4007 C CA . ARG B 1 196 ? -25.641 -24.078 -2.551 1 61.66 196 ARG B CA 1
ATOM 4008 C C . ARG B 1 196 ? -27.172 -24.141 -2.549 1 61.66 196 ARG B C 1
ATOM 4010 O O . ARG B 1 196 ? -27.812 -23.641 -3.465 1 61.66 196 ARG B O 1
ATOM 4017 N N . ARG B 1 197 ? -27.781 -25.078 -2.227 1 54.41 197 ARG B N 1
ATOM 4018 C CA . ARG B 1 197 ? -29.234 -25.078 -2.152 1 54.41 197 ARG B CA 1
ATOM 4019 C C . ARG B 1 197 ? -29.734 -23.984 -1.212 1 54.41 197 ARG B C 1
ATOM 4021 O O . ARG B 1 197 ? -29.234 -23.859 -0.091 1 54.41 197 ARG B O 1
ATOM 4028 N N . ARG B 1 198 ? -30.406 -22.922 -1.845 1 47.34 198 ARG B N 1
ATOM 4029 C CA . ARG B 1 198 ? -31.094 -21.844 -1.129 1 47.34 198 ARG B CA 1
ATOM 4030 C C . ARG B 1 198 ? -32 -22.406 -0.047 1 47.34 198 ARG B C 1
ATOM 4032 O O . ARG B 1 198 ? -32.531 -23.516 -0.185 1 47.34 198 ARG B O 1
ATOM 4039 N N . LYS B 1 199 ? -32.25 -21.578 0.994 1 47.06 199 LYS B N 1
ATOM 4040 C CA . LYS B 1 199 ? -33.125 -21.656 2.145 1 47.06 199 LYS B CA 1
ATOM 4041 C C . LYS B 1 199 ? -34.594 -21.859 1.702 1 47.06 199 LYS B C 1
ATOM 4043 O O . LYS B 1 199 ? -35.5 -21.906 2.533 1 47.06 199 LYS B O 1
ATOM 4048 N N . GLU B 1 200 ? -35 -21.516 0.482 1 41.97 200 GLU B N 1
ATOM 4049 C CA . GLU B 1 200 ? -36.438 -21.453 0.447 1 41.97 200 GLU B CA 1
ATOM 4050 C C . GLU B 1 200 ? -37.062 -22.734 0.991 1 41.97 200 GLU B C 1
ATOM 4052 O O . GLU B 1 200 ? -38.094 -22.688 1.685 1 41.97 200 GLU B O 1
ATOM 4057 N N . ASP B 1 201 ? -36.938 -23.891 0.35 1 37.94 201 ASP B N 1
ATOM 4058 C CA . ASP B 1 201 ? -37.781 -24.953 0.864 1 37.94 201 ASP B CA 1
ATOM 4059 C C . ASP B 1 201 ? -37.281 -25.438 2.223 1 37.94 201 ASP B C 1
ATOM 4061 O O . ASP B 1 201 ? -37.688 -26.516 2.676 1 37.94 201 ASP B O 1
ATOM 4065 N N . ALA B 1 202 ? -36.25 -24.781 2.625 1 40.31 202 ALA B N 1
ATOM 4066 C CA . ALA B 1 202 ? -35.688 -25.297 3.877 1 40.31 202 ALA B CA 1
ATOM 4067 C C . ALA B 1 202 ? -36.625 -25.016 5.047 1 40.31 202 ALA B C 1
ATOM 4069 O O . ALA B 1 202 ? -36.344 -24.141 5.875 1 40.31 202 ALA B O 1
ATOM 4070 N N . ASP B 1 203 ? -37.812 -24.703 4.867 1 40.59 203 ASP B N 1
ATOM 4071 C CA . ASP B 1 203 ? -38.438 -24.75 6.184 1 40.59 203 ASP B CA 1
ATOM 4072 C C . ASP B 1 203 ? -37.844 -25.859 7.043 1 40.59 203 ASP B C 1
ATOM 4074 O O . ASP B 1 203 ? -37.969 -25.812 8.273 1 40.59 203 ASP B O 1
ATOM 4078 N N . GLN B 1 204 ? -37.688 -27.125 6.414 1 38.41 204 GLN B N 1
ATOM 4079 C CA . GLN B 1 204 ? -37.531 -28.219 7.363 1 38.41 204 GLN B CA 1
ATOM 4080 C C . GLN B 1 204 ? -36.062 -28.469 7.676 1 38.41 204 GLN B C 1
ATOM 4082 O O . GLN B 1 204 ? -35.719 -29.172 8.633 1 38.41 204 GLN B O 1
ATOM 4087 N N . ILE B 1 205 ? -35.125 -28.578 6.641 1 39.97 205 ILE B N 1
ATOM 4088 C CA . ILE B 1 205 ? -33.812 -29.078 7.105 1 39.97 205 ILE B CA 1
ATOM 4089 C C . ILE B 1 205 ? -32.906 -27.922 7.457 1 39.97 205 ILE B C 1
ATOM 4091 O O . ILE B 1 205 ? -32.625 -27.062 6.613 1 39.97 205 ILE B O 1
ATOM 4095 N N . PRO B 1 206 ? -32.781 -27.531 8.734 1 44.03 206 PRO B N 1
ATOM 4096 C CA . PRO B 1 206 ? -32.031 -26.375 9.266 1 44.03 206 PRO B CA 1
ATOM 4097 C C . PRO B 1 206 ? -30.766 -26.078 8.469 1 44.03 206 PRO B C 1
ATOM 4099 O O . PRO B 1 206 ? -30.297 -24.938 8.469 1 44.03 206 PRO B O 1
ATOM 4102 N N . GLY B 1 207 ? -29.797 -27.062 8.359 1 44.09 207 GLY B N 1
ATOM 4103 C CA . GLY B 1 207 ? -28.391 -26.812 8.086 1 44.09 207 GLY B CA 1
ATOM 4104 C C . GLY B 1 207 ? -28.094 -26.547 6.621 1 44.09 207 GLY B C 1
ATOM 4105 O O . GLY B 1 207 ? -28.734 -27.141 5.746 1 44.09 207 GLY B O 1
ATOM 4106 N N . ASN B 1 208 ? -27.797 -25.375 6.129 1 47.44 208 ASN B N 1
ATOM 4107 C CA . ASN B 1 208 ? -27.281 -25.062 4.801 1 47.44 208 ASN B CA 1
ATOM 4108 C C . ASN B 1 208 ? -26.297 -26.109 4.316 1 47.44 208 ASN B C 1
ATOM 4110 O O . ASN B 1 208 ? -25.094 -26.016 4.586 1 47.44 208 ASN B O 1
ATOM 4114 N N . GLU B 1 209 ? -26.594 -27.312 4.285 1 50.88 209 GLU B N 1
ATOM 4115 C CA . GLU B 1 209 ? -25.641 -28.344 3.885 1 50.88 209 GLU B CA 1
ATOM 4116 C C . GLU B 1 209 ? -25.234 -28.188 2.422 1 50.88 209 GLU B C 1
ATOM 4118 O O . GLU B 1 209 ? -26.094 -28 1.551 1 50.88 209 GLU B O 1
ATOM 4123 N N . LYS B 1 210 ? -24.016 -27.719 2.078 1 63.66 210 LYS B N 1
ATOM 4124 C CA . LYS B 1 210 ? -23.406 -27.703 0.754 1 63.66 210 LYS B CA 1
ATOM 4125 C C . LYS B 1 210 ? -23.359 -29.094 0.149 1 63.66 210 LYS B C 1
ATOM 4127 O O . LYS B 1 210 ? -22.875 -30.047 0.787 1 63.66 210 LYS B O 1
ATOM 4132 N N . MET B 1 211 ? -24.219 -29.25 -0.894 1 75.81 211 MET B N 1
ATOM 4133 C CA . MET B 1 211 ? -24.156 -30.516 -1.605 1 75.81 211 MET B CA 1
ATOM 4134 C C . MET B 1 211 ? -22.984 -30.531 -2.582 1 75.81 211 MET B C 1
ATOM 4136 O O . MET B 1 211 ? -22.875 -29.656 -3.438 1 75.81 211 MET B O 1
ATOM 4140 N N . ILE B 1 212 ? -21.969 -31.484 -2.299 1 80.62 212 ILE B N 1
ATOM 4141 C CA . ILE B 1 212 ? -20.781 -31.656 -3.141 1 80.62 212 ILE B CA 1
ATOM 4142 C C . ILE B 1 212 ? -20.984 -32.844 -4.082 1 80.62 212 ILE B C 1
ATOM 4144 O O . ILE B 1 212 ? -21.391 -33.906 -3.648 1 80.62 212 ILE B O 1
ATOM 4148 N N . THR B 1 213 ? -20.938 -32.562 -5.379 1 86.31 213 THR B N 1
ATOM 4149 C CA . THR B 1 213 ? -21.094 -33.594 -6.387 1 86.31 213 THR B CA 1
ATOM 4150 C C . THR B 1 213 ? -19.797 -33.781 -7.164 1 86.31 213 THR B C 1
ATOM 4152 O O . THR B 1 213 ? -19.141 -32.812 -7.547 1 86.31 213 THR B O 1
ATOM 4155 N N . LEU B 1 214 ? -19.406 -35.062 -7.32 1 91.19 214 LEU B N 1
ATOM 4156 C CA . LEU B 1 214 ? -18.219 -35.438 -8.094 1 91.19 214 LEU B CA 1
ATOM 4157 C C . LEU B 1 214 ? -18.625 -35.969 -9.461 1 91.19 214 LEU B C 1
ATOM 4159 O O . LEU B 1 214 ? -19.422 -36.906 -9.555 1 91.19 214 LEU B O 1
ATOM 4163 N N . VAL B 1 215 ? -18.203 -35.344 -10.469 1 90.69 215 VAL B N 1
ATOM 4164 C CA . VAL B 1 215 ? -18.406 -35.812 -11.836 1 90.69 215 VAL B CA 1
ATOM 4165 C C . VAL B 1 215 ? -17.109 -36.406 -12.383 1 90.69 215 VAL B C 1
ATOM 4167 O O . VAL B 1 215 ? -16.141 -35.656 -12.578 1 90.69 215 VAL B O 1
ATOM 4170 N N . GLY B 1 216 ? -17.047 -37.688 -12.711 1 93.38 216 GLY B N 1
ATOM 4171 C CA . GLY B 1 216 ? -15.852 -38.375 -13.148 1 93.38 216 GLY B CA 1
ATOM 4172 C C . GLY B 1 216 ? -15.438 -39.5 -12.227 1 93.38 216 GLY B C 1
ATOM 4173 O O . GLY B 1 216 ? -16 -39.656 -11.148 1 93.38 216 GLY B O 1
ATOM 4174 N N . GLU B 1 217 ? -14.492 -40.375 -12.594 1 95.31 217 GLU B N 1
ATOM 4175 C CA . GLU B 1 217 ? -14.055 -41.531 -11.852 1 95.31 217 GLU B CA 1
ATOM 4176 C C . GLU B 1 217 ? -12.727 -41.281 -11.148 1 95.31 217 GLU B C 1
ATOM 4178 O O . GLU B 1 217 ? -11.727 -40.969 -11.797 1 95.31 217 GLU B O 1
ATOM 4183 N N . VAL B 1 218 ? -12.719 -41.469 -9.789 1 97.5 218 VAL B N 1
ATOM 4184 C CA . VAL B 1 218 ? -11.516 -41.188 -9.023 1 97.5 218 VAL B CA 1
ATOM 4185 C C . VAL B 1 218 ? -11.133 -42.406 -8.195 1 97.5 218 VAL B C 1
ATOM 4187 O O . VAL B 1 218 ? -10.117 -42.406 -7.5 1 97.5 218 VAL B O 1
ATOM 4190 N N . ARG B 1 219 ? -11.969 -43.469 -8.227 1 97.38 219 ARG B N 1
ATOM 4191 C CA . ARG B 1 219 ? -11.812 -44.625 -7.352 1 97.38 219 ARG B CA 1
ATOM 4192 C C . ARG B 1 219 ? -10.477 -45.312 -7.598 1 97.38 219 ARG B C 1
ATOM 4194 O O . ARG B 1 219 ? -10.117 -45.594 -8.742 1 97.38 219 ARG B O 1
ATOM 4201 N N . ARG B 1 220 ? -9.781 -45.531 -6.527 1 97.44 220 ARG B N 1
ATOM 4202 C CA . ARG B 1 220 ? -8.516 -46.25 -6.5 1 97.44 220 ARG B CA 1
ATOM 4203 C C . ARG B 1 220 ? -7.457 -45.562 -7.344 1 97.44 220 ARG B C 1
ATOM 4205 O O . ARG B 1 220 ? -6.527 -46.188 -7.844 1 97.44 220 ARG B O 1
ATOM 4212 N N . LYS B 1 221 ? -7.594 -44.281 -7.582 1 97.81 221 LYS B N 1
ATOM 4213 C CA . LYS B 1 221 ? -6.645 -43.5 -8.367 1 97.81 221 LYS B CA 1
ATOM 4214 C C . LYS B 1 221 ? -5.961 -42.438 -7.504 1 97.81 221 LYS B C 1
ATOM 4216 O O . LYS B 1 221 ? -6.441 -42.125 -6.422 1 97.81 221 LYS B O 1
ATOM 4221 N N . THR B 1 222 ? -4.805 -42.031 -7.965 1 98.31 222 THR B N 1
ATOM 4222 C CA . THR B 1 222 ? -4.23 -40.812 -7.441 1 98.31 222 THR B CA 1
ATOM 4223 C C . THR B 1 222 ? -4.957 -39.594 -8 1 98.31 222 THR B C 1
ATOM 4225 O O . THR B 1 222 ? -5.078 -39.438 -9.219 1 98.31 222 THR B O 1
ATOM 4228 N N . VAL B 1 223 ? -5.441 -38.781 -7.113 1 98.56 223 VAL B N 1
ATOM 4229 C CA . VAL B 1 223 ? -6.203 -37.594 -7.516 1 98.56 223 VAL B CA 1
ATOM 4230 C C . VAL B 1 223 ? -5.336 -36.344 -7.383 1 98.56 223 VAL B C 1
ATOM 4232 O O . VAL B 1 223 ? -4.73 -36.094 -6.336 1 98.56 223 VAL B O 1
ATOM 4235 N N . LEU B 1 224 ? -5.254 -35.625 -8.469 1 98.75 224 LEU B N 1
ATOM 4236 C CA . LEU B 1 224 ? -4.562 -34.344 -8.5 1 98.75 224 LEU B CA 1
ATOM 4237 C C . LEU B 1 224 ? -5.559 -33.188 -8.516 1 98.75 224 LEU B C 1
ATOM 4239 O O . LEU B 1 224 ? -6.125 -32.875 -9.562 1 98.75 224 LEU B O 1
ATOM 4243 N N . ILE B 1 225 ? -5.797 -32.594 -7.383 1 98.5 225 ILE B N 1
ATOM 4244 C CA . ILE B 1 225 ? -6.66 -31.406 -7.332 1 98.5 225 ILE B CA 1
ATOM 4245 C C . ILE B 1 225 ? -5.859 -30.156 -7.703 1 98.5 225 ILE B C 1
ATOM 4247 O O . ILE B 1 225 ? -4.863 -29.844 -7.051 1 98.5 225 ILE B O 1
ATOM 4251 N N . VAL B 1 226 ? -6.336 -29.453 -8.758 1 98.19 226 VAL B N 1
ATOM 4252 C CA . VAL B 1 226 ? -5.504 -28.406 -9.328 1 98.19 226 VAL B CA 1
ATOM 4253 C C . VAL B 1 226 ? -6.27 -27.078 -9.336 1 98.19 226 VAL B C 1
ATOM 4255 O O . VAL B 1 226 ? -7.469 -27.062 -9.633 1 98.19 226 VAL B O 1
ATOM 4258 N N . ASP B 1 227 ? -5.629 -26.016 -8.984 1 97.06 227 ASP B N 1
ATOM 4259 C CA . ASP B 1 227 ? -6.145 -24.641 -9.094 1 97.06 227 ASP B CA 1
ATOM 4260 C C . ASP B 1 227 ? -5.008 -23.641 -9.258 1 97.06 227 ASP B C 1
ATOM 4262 O O . ASP B 1 227 ? -3.842 -24.031 -9.352 1 97.06 227 ASP B O 1
ATOM 4266 N N . ASP B 1 228 ? -5.293 -22.391 -9.438 1 96.12 228 ASP B N 1
ATOM 4267 C CA . ASP B 1 228 ? -4.242 -21.406 -9.641 1 96.12 228 ASP B CA 1
ATOM 4268 C C . ASP B 1 228 ? -3.592 -21 -8.32 1 96.12 228 ASP B C 1
ATOM 4270 O O . ASP B 1 228 ? -2.408 -20.656 -8.281 1 96.12 228 ASP B O 1
ATOM 4274 N N . MET B 1 229 ? -4.402 -21.062 -7.215 1 96.88 229 MET B N 1
ATOM 4275 C CA . MET B 1 229 ? -3.793 -20.641 -5.957 1 96.88 229 MET B CA 1
ATOM 4276 C C . MET B 1 229 ? -4.422 -21.375 -4.773 1 96.88 229 MET B C 1
ATOM 4278 O O . MET B 1 229 ? -5.535 -21.891 -4.879 1 96.88 229 MET B O 1
ATOM 4282 N N . ILE B 1 230 ? -3.713 -21.547 -3.711 1 97.62 230 ILE B N 1
ATOM 4283 C CA . ILE B 1 230 ? -4.188 -22 -2.408 1 97.62 230 ILE B CA 1
ATOM 4284 C C . ILE B 1 230 ? -4.129 -20.844 -1.41 1 97.62 230 ILE B C 1
ATOM 4286 O O . ILE B 1 230 ? -3.045 -20.422 -1.006 1 97.62 230 ILE B O 1
ATOM 4290 N N . ASP B 1 231 ? -5.246 -20.375 -1.066 1 95.56 231 ASP B N 1
ATOM 4291 C CA . ASP B 1 231 ? -5.312 -19.25 -0.148 1 95.56 231 ASP B CA 1
ATOM 4292 C C . ASP B 1 231 ? -6.051 -19.625 1.136 1 95.56 231 ASP B C 1
ATOM 4294 O O . ASP B 1 231 ? -5.609 -19.281 2.234 1 95.56 231 ASP B O 1
ATOM 4298 N N . ARG B 1 232 ? -7.098 -20.312 1.021 1 95 232 ARG B N 1
ATOM 4299 C CA . ARG B 1 232 ? -7.883 -20.844 2.131 1 95 232 ARG B CA 1
ATOM 4300 C C . ARG B 1 232 ? -8.008 -22.359 2.039 1 95 232 ARG B C 1
ATOM 4302 O O . ARG B 1 232 ? -8.086 -22.906 0.942 1 95 232 ARG B O 1
ATOM 4309 N N . ALA B 1 233 ? -8.18 -22.906 3.158 1 97.12 233 ALA B N 1
ATOM 4310 C CA . ALA B 1 233 ? -8.062 -24.375 3.211 1 97.12 233 ALA B CA 1
ATOM 4311 C C . ALA B 1 233 ? -9.406 -25.031 2.939 1 97.12 233 ALA B C 1
ATOM 4313 O O . ALA B 1 233 ? -9.461 -26.156 2.426 1 97.12 233 ALA B O 1
ATOM 4314 N N . GLY B 1 234 ? -10.5 -24.344 3.221 1 94.69 234 GLY B N 1
ATOM 4315 C CA . GLY B 1 234 ? -11.812 -24.969 3.324 1 94.69 234 GLY B CA 1
ATOM 4316 C C . GLY B 1 234 ? -12.195 -25.75 2.088 1 94.69 234 GLY B C 1
ATOM 4317 O O . GLY B 1 234 ? -12.5 -26.953 2.176 1 94.69 234 GLY B O 1
ATOM 4318 N N . SER B 1 235 ? -12.141 -25.109 0.92 1 93.31 235 SER B N 1
ATOM 4319 C CA . SER B 1 235 ? -12.586 -25.75 -0.311 1 93.31 235 SER B CA 1
ATOM 4320 C C . SER B 1 235 ? -11.641 -26.891 -0.708 1 93.31 235 SER B C 1
ATOM 4322 O O . SER B 1 235 ? -12.07 -27.891 -1.28 1 93.31 235 SER B O 1
ATOM 4324 N N . TRP B 1 236 ? -10.375 -26.781 -0.404 1 97.19 236 TRP B N 1
ATOM 4325 C CA . TRP B 1 236 ? -9.391 -27.828 -0.701 1 97.19 236 TRP B CA 1
ATOM 4326 C C . TRP B 1 236 ? -9.633 -29.062 0.158 1 97.19 236 TRP B C 1
ATOM 4328 O O . TRP B 1 236 ? -9.648 -30.188 -0.351 1 97.19 236 TRP B O 1
ATOM 4338 N N . ILE B 1 237 ? -9.852 -28.797 1.415 1 97.69 237 ILE B N 1
ATOM 4339 C CA . ILE B 1 237 ? -10.078 -29.891 2.355 1 97.69 237 ILE B CA 1
ATOM 4340 C C . ILE B 1 237 ? -11.383 -30.594 2.014 1 97.69 237 ILE B C 1
ATOM 4342 O O . ILE B 1 237 ? -11.43 -31.828 1.968 1 97.69 237 ILE B O 1
ATOM 4346 N N . SER B 1 238 ? -12.43 -29.797 1.768 1 95.69 238 SER B N 1
ATOM 4347 C CA . SER B 1 238 ? -13.719 -30.375 1.403 1 95.69 238 SER B CA 1
ATOM 4348 C C . SER B 1 238 ? -13.602 -31.25 0.153 1 95.69 238 SER B C 1
ATOM 4350 O O . SER B 1 238 ? -14.156 -32.344 0.098 1 95.69 238 SER B O 1
ATOM 4352 N N . ALA B 1 239 ? -12.867 -30.781 -0.819 1 96.31 239 ALA B N 1
ATOM 4353 C CA . ALA B 1 239 ? -12.664 -31.531 -2.057 1 96.31 239 ALA B CA 1
ATOM 4354 C C . ALA B 1 239 ? -11.875 -32.812 -1.796 1 96.31 239 ALA B C 1
ATOM 4356 O O . ALA B 1 239 ? -12.25 -33.875 -2.281 1 96.31 239 ALA B O 1
ATOM 4357 N N . ALA B 1 240 ? -10.812 -32.719 -1.037 1 97.81 240 ALA B N 1
ATOM 4358 C CA . ALA B 1 240 ? -9.969 -33.875 -0.715 1 97.81 240 ALA B CA 1
ATOM 4359 C C . ALA B 1 240 ? -10.773 -34.938 0.023 1 97.81 240 ALA B C 1
ATOM 4361 O O . ALA B 1 240 ? -10.68 -36.125 -0.3 1 97.81 240 ALA B O 1
ATOM 4362 N N . GLU B 1 241 ? -11.531 -34.469 0.966 1 97.06 241 GLU B N 1
ATOM 4363 C CA . GLU B 1 241 ? -12.359 -35.406 1.732 1 97.06 241 GLU B CA 1
ATOM 4364 C C . GLU B 1 241 ? -13.383 -36.094 0.839 1 97.06 241 GLU B C 1
ATOM 4366 O O . GLU B 1 241 ? -13.602 -37.312 0.964 1 97.06 241 GLU B O 1
ATOM 4371 N N . HIS B 1 242 ? -13.945 -35.344 -0.019 1 95.62 242 HIS B N 1
ATOM 4372 C CA .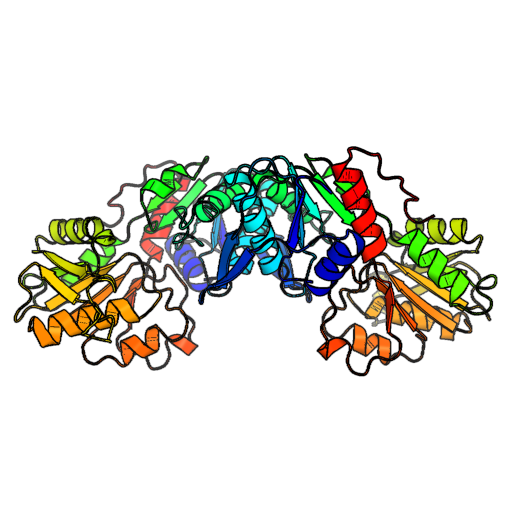 HIS B 1 242 ? -14.977 -35.906 -0.891 1 95.62 242 HIS B CA 1
ATOM 4373 C C . HIS B 1 242 ? -14.398 -36.969 -1.803 1 95.62 242 HIS B C 1
ATOM 4375 O O . HIS B 1 242 ? -14.977 -38.062 -1.932 1 95.62 242 HIS B O 1
ATOM 4381 N N . VAL B 1 243 ? -13.266 -36.75 -2.4 1 96.88 243 VAL B N 1
ATOM 4382 C CA . VAL B 1 243 ? -12.711 -37.688 -3.363 1 96.88 243 VAL B CA 1
ATOM 4383 C C . VAL B 1 243 ? -12.156 -38.906 -2.631 1 96.88 243 VAL B C 1
ATOM 4385 O O . VAL B 1 243 ? -12.172 -40.031 -3.16 1 96.88 243 VAL B O 1
ATOM 4388 N N . LYS B 1 244 ? -11.656 -38.656 -1.458 1 96.06 244 LYS B N 1
ATOM 4389 C CA . LYS B 1 244 ? -11.078 -39.781 -0.703 1 96.06 244 LYS B CA 1
ATOM 4390 C C . LYS B 1 244 ? -12.172 -40.594 -0.042 1 96.06 244 LYS B C 1
ATOM 4392 O O . LYS B 1 244 ? -12.234 -41.812 -0.246 1 96.06 244 LYS B O 1
ATOM 4397 N N . LEU B 1 245 ? -13.039 -40 0.751 1 94.5 245 LEU B N 1
ATOM 4398 C CA . LEU B 1 245 ? -14 -40.719 1.591 1 94.5 245 LEU B CA 1
ATOM 4399 C C . LEU B 1 245 ? -15.188 -41.188 0.768 1 94.5 245 LEU B C 1
ATOM 4401 O O . LEU B 1 245 ? -15.703 -42.281 1 1 94.5 245 LEU B O 1
ATOM 4405 N N . ARG B 1 246 ? -15.656 -40.438 -0.17 1 90.94 246 ARG B N 1
ATOM 4406 C CA . ARG B 1 246 ? -16.812 -40.812 -0.99 1 90.94 246 ARG B CA 1
ATOM 4407 C C . ARG B 1 246 ? -16.359 -41.406 -2.322 1 90.94 246 ARG B C 1
ATOM 4409 O O . ARG B 1 246 ? -16.953 -42.375 -2.805 1 90.94 246 ARG B O 1
ATOM 4416 N N . GLY B 1 247 ? -15.367 -40.906 -2.869 1 94.94 247 GLY B N 1
ATOM 4417 C CA . GLY B 1 247 ? -14.938 -41.312 -4.195 1 94.94 247 GLY B CA 1
ATOM 4418 C C . GLY B 1 247 ? -14.023 -42.531 -4.176 1 94.94 247 GLY B C 1
ATOM 4419 O O . GLY B 1 247 ? -13.867 -43.188 -5.191 1 94.94 247 GLY B O 1
ATOM 4420 N N . GLY B 1 248 ? -13.305 -42.719 -3.027 1 97.12 248 GLY B N 1
ATOM 4421 C CA . GLY B 1 248 ? -12.43 -43.875 -2.906 1 97.12 248 GLY B CA 1
ATOM 4422 C C . GLY B 1 248 ? -11.055 -43.656 -3.498 1 97.12 248 GLY B C 1
ATOM 4423 O O . GLY B 1 248 ? -10.375 -44.594 -3.887 1 97.12 248 GLY B O 1
ATOM 4424 N N . ALA B 1 249 ? -10.648 -42.438 -3.631 1 97.94 249 ALA B N 1
ATOM 4425 C CA . ALA B 1 249 ? -9.32 -42.125 -4.141 1 97.94 249 ALA B CA 1
ATOM 4426 C C . ALA B 1 249 ? -8.234 -42.75 -3.268 1 97.94 249 ALA B C 1
ATOM 4428 O O . ALA B 1 249 ? -8.383 -42.844 -2.049 1 97.94 249 ALA B O 1
ATOM 4429 N N . LYS B 1 250 ? -7.227 -43.188 -3.871 1 97.75 250 LYS B N 1
ATOM 4430 C CA . LYS B 1 250 ? -6.102 -43.781 -3.166 1 97.75 250 LYS B CA 1
ATOM 4431 C C . LYS B 1 250 ? -5.211 -42.719 -2.529 1 97.75 250 LYS B C 1
ATOM 4433 O O . LYS B 1 250 ? -4.754 -42.875 -1.397 1 97.75 250 LYS B O 1
ATOM 4438 N N . LYS B 1 251 ? -4.918 -41.75 -3.277 1 98.19 251 LYS B N 1
ATOM 4439 C CA . LYS B 1 251 ? -4.035 -40.656 -2.887 1 98.19 251 LYS B CA 1
ATOM 4440 C C . LYS B 1 251 ? -4.559 -39.312 -3.4 1 98.19 251 LYS B C 1
ATOM 4442 O O . LYS B 1 251 ? -5.164 -39.25 -4.469 1 98.19 251 LYS B O 1
ATOM 4447 N N . VAL B 1 252 ? -4.336 -38.25 -2.607 1 98.69 252 VAL B N 1
ATOM 4448 C CA . VAL B 1 252 ? -4.789 -36.938 -3.006 1 98.69 252 VAL B CA 1
ATOM 4449 C C . VAL B 1 252 ? -3.621 -35.938 -2.934 1 98.69 252 VAL B C 1
ATOM 4451 O O . VAL B 1 252 ? -3.008 -35.781 -1.878 1 98.69 252 VAL B O 1
ATOM 4454 N N . ILE B 1 253 ? -3.285 -35.344 -4.059 1 98.81 253 ILE B N 1
ATOM 4455 C CA . ILE B 1 253 ? -2.264 -34.312 -4.156 1 98.81 253 ILE B CA 1
ATOM 4456 C C . ILE B 1 253 ? -2.91 -32.969 -4.555 1 98.81 253 ILE B C 1
ATOM 4458 O O . ILE B 1 253 ? -3.582 -32.875 -5.582 1 98.81 253 ILE B O 1
ATOM 4462 N N . CYS B 1 254 ? -2.758 -31.969 -3.701 1 98.81 254 CYS B N 1
ATOM 4463 C CA . CYS B 1 254 ? -3.217 -30.625 -4.012 1 98.81 254 CYS B CA 1
ATOM 4464 C C . CYS B 1 254 ? -2.125 -29.828 -4.715 1 98.81 254 CYS B C 1
ATOM 4466 O O . CYS B 1 254 ? -1.004 -29.719 -4.215 1 98.81 254 CYS B O 1
ATOM 4468 N N . ILE B 1 255 ? -2.479 -29.266 -5.883 1 98.75 255 ILE B N 1
ATOM 4469 C CA . ILE B 1 255 ? -1.482 -28.594 -6.703 1 98.75 255 ILE B CA 1
ATOM 4470 C C . ILE B 1 255 ? -1.992 -27.203 -7.086 1 98.75 255 ILE B C 1
ATOM 4472 O O . ILE B 1 255 ? -3.125 -27.062 -7.551 1 98.75 255 ILE B O 1
ATOM 4476 N N . ALA B 1 256 ? -1.198 -26.203 -6.844 1 98.44 256 ALA B N 1
ATOM 4477 C CA . ALA B 1 256 ? -1.505 -24.859 -7.301 1 98.44 256 ALA B CA 1
ATOM 4478 C C . ALA B 1 256 ? -0.233 -24.109 -7.676 1 98.44 256 ALA B C 1
ATOM 4480 O O . ALA B 1 256 ? 0.862 -24.469 -7.242 1 98.44 256 ALA B O 1
ATOM 4481 N N . THR B 1 257 ? -0.364 -23.094 -8.531 1 97.94 257 THR B N 1
ATOM 4482 C CA . THR B 1 257 ? 0.782 -22.25 -8.859 1 97.94 257 THR B CA 1
ATOM 4483 C C . THR B 1 257 ? 1.203 -21.422 -7.648 1 97.94 257 THR B C 1
ATOM 4485 O O . THR B 1 257 ? 2.377 -21.422 -7.27 1 97.94 257 THR B O 1
ATOM 4488 N N . HIS B 1 258 ? 0.253 -20.766 -7.059 1 98 258 HIS B N 1
ATOM 4489 C CA . HIS B 1 258 ? 0.567 -19.812 -6 1 98 258 HIS B CA 1
ATOM 4490 C C . HIS B 1 258 ? 0.16 -20.359 -4.633 1 98 258 HIS B C 1
ATOM 4492 O O . HIS B 1 258 ? -1.019 -20.641 -4.395 1 98 258 HIS B O 1
ATOM 4498 N N . GLY B 1 259 ? 1.109 -20.531 -3.742 1 97.44 259 GLY B N 1
ATOM 4499 C CA . GLY B 1 259 ? 0.831 -20.844 -2.352 1 97.44 259 GLY B CA 1
ATOM 4500 C C . GLY B 1 259 ? 0.719 -19.625 -1.465 1 97.44 259 GLY B C 1
ATOM 4501 O O . GLY B 1 259 ? 1.662 -19.281 -0.747 1 97.44 259 GLY B O 1
ATOM 4502 N N . VAL B 1 260 ? -0.4 -18.969 -1.47 1 96.19 260 VAL B N 1
ATOM 4503 C CA . VAL B 1 260 ? -0.627 -17.781 -0.671 1 96.19 260 VAL B CA 1
ATOM 4504 C C . VAL B 1 260 ? -0.788 -18.156 0.799 1 96.19 260 VAL B C 1
ATOM 4506 O O . VAL B 1 260 ? -0.275 -17.469 1.685 1 96.19 260 VAL B O 1
ATOM 4509 N N . PHE B 1 261 ? -1.49 -19.25 1.048 1 96.75 261 PHE B N 1
ATOM 4510 C CA . PHE B 1 261 ? -1.691 -19.859 2.357 1 96.75 261 PHE B CA 1
ATOM 4511 C C . PHE B 1 261 ? -2.1 -18.797 3.385 1 96.75 261 PHE B C 1
ATOM 4513 O O . PHE B 1 261 ? -1.434 -18.641 4.406 1 96.75 261 PHE B O 1
ATOM 4520 N N . GLY B 1 262 ? -3.189 -18.188 3.191 1 93.62 262 GLY B N 1
ATOM 4521 C CA . GLY B 1 262 ? -3.697 -17.203 4.129 1 93.62 262 GLY B CA 1
ATOM 4522 C C . GLY B 1 262 ? -3.975 -17.781 5.508 1 93.62 262 GLY B C 1
ATOM 4523 O O . GLY B 1 262 ? -4.434 -18.922 5.633 1 93.62 262 GLY B O 1
ATOM 4524 N N . GLY B 1 263 ? -3.684 -17.031 6.559 1 92.12 263 GLY B N 1
ATOM 4525 C CA . GLY B 1 263 ? -3.963 -17.484 7.914 1 92.12 263 GLY B CA 1
ATOM 4526 C C . GLY B 1 263 ? -3.311 -18.812 8.25 1 92.12 263 GLY B C 1
ATOM 4527 O O . GLY B 1 263 ? -2.102 -18.969 8.07 1 92.12 263 GLY B O 1
ATOM 4528 N N . ASN B 1 264 ? -4.145 -19.766 8.641 1 94.06 264 ASN B N 1
ATOM 4529 C CA . ASN B 1 264 ? -3.65 -21.078 9.047 1 94.06 264 ASN B CA 1
ATOM 4530 C C . ASN B 1 264 ? -3.857 -22.109 7.949 1 94.06 264 ASN B C 1
ATOM 4532 O O . ASN B 1 264 ? -3.879 -23.312 8.219 1 94.06 264 ASN B O 1
ATOM 4536 N N . CYS B 1 265 ? -3.967 -21.641 6.809 1 96.62 265 CYS B N 1
ATOM 4537 C CA . CYS B 1 265 ? -4.332 -22.5 5.684 1 96.62 265 CYS B CA 1
ATOM 4538 C C . CYS B 1 265 ? -3.381 -23.672 5.559 1 96.62 265 CYS B C 1
ATOM 4540 O O . CYS B 1 265 ? -3.818 -24.828 5.52 1 96.62 265 CYS B O 1
ATOM 4542 N N . LEU B 1 266 ? -2.088 -23.438 5.535 1 98 266 LEU B N 1
ATOM 4543 C CA . LEU B 1 266 ? -1.097 -24.484 5.312 1 98 266 LEU B CA 1
ATOM 4544 C C . LEU B 1 266 ? -1.135 -25.516 6.438 1 98 266 LEU B C 1
ATOM 4546 O O . LEU B 1 266 ? -1.086 -26.719 6.18 1 98 266 LEU B O 1
ATOM 4550 N N . LYS B 1 267 ? -1.288 -25.062 7.621 1 97.62 267 LYS B N 1
ATOM 4551 C CA . LYS B 1 267 ? -1.363 -25.953 8.766 1 97.62 267 LYS B CA 1
ATOM 4552 C C . LYS B 1 267 ? -2.621 -26.812 8.711 1 97.62 267 LYS B C 1
ATOM 4554 O O . LYS B 1 267 ? -2.572 -28.016 8.992 1 97.62 267 LYS B O 1
ATOM 4559 N N . GLU B 1 268 ? -3.736 -26.188 8.383 1 98.19 268 GLU B N 1
ATOM 4560 C CA . GLU B 1 268 ? -4.996 -26.906 8.266 1 98.19 268 GLU B CA 1
ATOM 4561 C C . GLU B 1 268 ? -4.898 -28.016 7.215 1 98.19 268 GLU B C 1
ATOM 4563 O O . GLU B 1 268 ? -5.383 -29.125 7.43 1 98.19 268 GLU B O 1
ATOM 4568 N N . MET B 1 269 ? -4.273 -27.719 6.125 1 98.62 269 MET B N 1
ATOM 4569 C CA . MET B 1 269 ? -4.129 -28.703 5.059 1 98.62 269 MET B CA 1
ATOM 4570 C C . MET B 1 269 ? -3.141 -29.797 5.453 1 98.62 269 MET B C 1
ATOM 4572 O O . MET B 1 269 ? -3.336 -30.969 5.121 1 98.62 269 MET B O 1
ATOM 4576 N N . GLU B 1 270 ? -2.086 -29.375 6.141 1 98.62 270 GLU B N 1
ATOM 4577 C CA . GLU B 1 270 ? -1.133 -30.344 6.676 1 98.62 270 GLU B CA 1
ATOM 4578 C C . GLU B 1 270 ? -1.823 -31.344 7.594 1 98.62 270 GLU B C 1
ATOM 4580 O O . GLU B 1 270 ? -1.52 -32.531 7.562 1 98.62 270 GLU B O 1
ATOM 4585 N N . ASP B 1 271 ? -2.789 -30.875 8.352 1 98.31 271 ASP B N 1
ATOM 4586 C CA . ASP B 1 271 ? -3.455 -31.688 9.367 1 98.31 271 ASP B CA 1
ATOM 4587 C C . ASP B 1 271 ? -4.531 -32.562 8.742 1 98.31 271 ASP B C 1
ATOM 4589 O O . ASP B 1 271 ? -4.984 -33.531 9.367 1 98.31 271 ASP B O 1
ATOM 4593 N N . CYS B 1 272 ? -4.977 -32.25 7.609 1 98.38 272 CYS B N 1
ATOM 4594 C CA . CYS B 1 272 ? -6.02 -33.031 6.957 1 98.38 272 CYS B CA 1
ATOM 4595 C C . CYS B 1 272 ? -5.477 -34.375 6.484 1 98.38 272 CYS B C 1
ATOM 4597 O O . CYS B 1 272 ? -4.625 -34.438 5.594 1 98.38 272 CYS B O 1
ATOM 4599 N N . SER B 1 273 ? -6.008 -35.438 6.973 1 98.06 273 SER B N 1
ATOM 4600 C CA . SER B 1 273 ? -5.523 -36.781 6.664 1 98.06 273 SER B CA 1
ATOM 4601 C C . SER B 1 273 ? -5.859 -37.188 5.227 1 98.06 273 SER B C 1
ATOM 4603 O O . SER B 1 273 ? -5.25 -38.094 4.668 1 98.06 273 SER B O 1
ATOM 4605 N N . CYS B 1 274 ? -6.773 -36.469 4.621 1 98.38 274 CYS B N 1
ATOM 4606 C CA . CYS B 1 274 ? -7.199 -36.781 3.264 1 98.38 274 CYS B CA 1
ATOM 4607 C C . CYS B 1 274 ? -6.266 -36.156 2.232 1 98.38 274 CYS B C 1
ATOM 4609 O O . CYS B 1 274 ? -6.336 -36.5 1.047 1 98.38 274 CYS B O 1
ATOM 4611 N N . ILE B 1 275 ? -5.418 -35.312 2.635 1 98.75 275 ILE B N 1
ATOM 4612 C CA . ILE B 1 275 ? -4.449 -34.688 1.742 1 98.75 275 ILE B CA 1
ATOM 4613 C C . ILE B 1 275 ? -3.074 -35.312 1.94 1 98.75 275 ILE B C 1
ATOM 4615 O O . ILE B 1 275 ? -2.545 -35.344 3.055 1 98.75 275 ILE B O 1
ATOM 4619 N N . ASP B 1 276 ? -2.533 -35.812 0.913 1 98.56 276 ASP B N 1
ATOM 4620 C CA . ASP B 1 276 ? -1.259 -36.531 1.021 1 98.56 276 ASP B CA 1
ATOM 4621 C C . ASP B 1 276 ? -0.089 -35.594 0.729 1 98.56 276 ASP B C 1
ATOM 4623 O O . ASP B 1 276 ? 0.998 -35.75 1.289 1 98.56 276 ASP B O 1
ATOM 4627 N N . GLN B 1 277 ? -0.294 -34.625 -0.178 1 98.75 277 GLN B N 1
ATOM 4628 C CA . GLN B 1 277 ? 0.764 -33.688 -0.571 1 98.75 277 GLN B CA 1
ATOM 4629 C C . GLN B 1 277 ? 0.186 -32.344 -1.011 1 98.75 277 GLN B C 1
ATOM 4631 O O . GLN B 1 277 ? -0.935 -32.281 -1.519 1 98.75 277 GLN B O 1
ATOM 4636 N N . ILE B 1 278 ? 0.934 -31.328 -0.785 1 98.88 278 ILE B N 1
ATOM 4637 C CA . ILE B 1 278 ? 0.624 -29.953 -1.191 1 98.88 278 ILE B CA 1
ATOM 4638 C C . ILE B 1 278 ? 1.749 -29.406 -2.066 1 98.88 278 ILE B C 1
ATOM 4640 O O . ILE B 1 278 ? 2.877 -29.234 -1.602 1 98.88 278 ILE B O 1
ATOM 4644 N N . VAL B 1 279 ? 1.449 -29.141 -3.324 1 98.81 279 VAL B N 1
ATOM 4645 C CA . VAL B 1 279 ? 2.473 -28.75 -4.285 1 98.81 279 VAL B CA 1
ATOM 4646 C C . VAL B 1 279 ? 2.186 -27.328 -4.797 1 98.81 279 VAL B C 1
ATOM 4648 O O . VAL B 1 279 ? 1.097 -27.062 -5.309 1 98.81 279 VAL B O 1
ATOM 4651 N N . VAL B 1 280 ? 3.129 -26.422 -4.617 1 98.75 280 VAL B N 1
ATOM 4652 C CA . VAL B 1 280 ? 3.021 -25.062 -5.133 1 98.75 280 VAL B CA 1
ATOM 4653 C C . VAL B 1 280 ? 4.352 -24.641 -5.746 1 98.75 280 VAL B C 1
ATOM 4655 O O . VAL B 1 280 ? 5.316 -25.406 -5.742 1 98.75 280 VAL B O 1
ATOM 4658 N N . THR B 1 281 ? 4.402 -23.453 -6.316 1 98.44 281 THR B N 1
ATOM 4659 C CA . THR B 1 281 ? 5.66 -22.875 -6.77 1 98.44 281 THR B CA 1
ATOM 4660 C C . THR B 1 281 ? 6.148 -21.797 -5.789 1 98.44 281 THR B C 1
ATOM 4662 O O . THR B 1 281 ? 5.465 -21.5 -4.812 1 98.44 281 THR B O 1
ATOM 4665 N N . ASN B 1 282 ? 7.344 -21.328 -6.051 1 98.12 282 ASN B N 1
ATOM 4666 C CA . ASN B 1 282 ? 7.848 -20.25 -5.207 1 98.12 282 ASN B CA 1
ATOM 4667 C C . ASN B 1 282 ? 7.496 -18.891 -5.777 1 98.12 282 ASN B C 1
ATOM 4669 O O . ASN B 1 282 ? 8.266 -17.938 -5.633 1 98.12 282 ASN B O 1
ATOM 4673 N N . SER B 1 283 ? 6.344 -18.797 -6.48 1 97.88 283 SER B N 1
ATOM 4674 C CA . SER B 1 283 ? 5.852 -17.531 -6.984 1 97.88 283 SER B CA 1
ATOM 4675 C C . SER B 1 283 ? 5.48 -16.578 -5.848 1 97.88 283 SER B C 1
ATOM 4677 O O . SER B 1 283 ? 5.453 -15.359 -6.027 1 97.88 283 SER B O 1
ATOM 4679 N N . PHE B 1 284 ? 5.09 -17.094 -4.785 1 97.31 284 PHE B N 1
ATOM 4680 C CA . PHE B 1 284 ? 4.73 -16.375 -3.562 1 97.31 284 PHE B CA 1
ATOM 4681 C C . PHE B 1 284 ? 5.598 -16.828 -2.396 1 97.31 284 PHE B C 1
ATOM 4683 O O . PHE B 1 284 ? 5.801 -18.031 -2.197 1 97.31 284 PHE B O 1
ATOM 4690 N N . PRO B 1 285 ? 6.141 -15.883 -1.664 1 96.19 285 PRO B N 1
ATOM 4691 C CA . PRO B 1 285 ? 7.008 -16.297 -0.559 1 96.19 285 PRO B CA 1
ATOM 4692 C C . PRO B 1 285 ? 6.242 -16.984 0.569 1 96.19 285 PRO B C 1
ATOM 4694 O O . PRO B 1 285 ? 5.152 -16.531 0.941 1 96.19 285 PRO B O 1
ATOM 4697 N N . ILE B 1 286 ? 6.762 -18.062 1.061 1 95.62 286 ILE B N 1
ATOM 4698 C CA . ILE B 1 286 ? 6.211 -18.75 2.221 1 95.62 286 ILE B CA 1
ATOM 4699 C C . ILE B 1 286 ? 7.145 -18.578 3.416 1 95.62 286 ILE B C 1
ATOM 4701 O O . ILE B 1 286 ? 8.258 -19.109 3.428 1 95.62 286 ILE B O 1
ATOM 4705 N N . PRO B 1 287 ? 6.715 -17.875 4.375 1 93.44 287 PRO B N 1
ATOM 4706 C CA . PRO B 1 287 ? 7.578 -17.625 5.531 1 93.44 287 PRO B CA 1
ATOM 4707 C C . PRO B 1 287 ? 8.031 -18.906 6.215 1 93.44 287 PRO B C 1
ATOM 4709 O O . PRO B 1 287 ? 7.293 -19.906 6.223 1 93.44 287 PRO B O 1
ATOM 4712 N N . GLU B 1 288 ? 9.164 -18.859 6.812 1 93.12 288 GLU B N 1
ATOM 4713 C CA . GLU B 1 288 ? 9.758 -20.016 7.465 1 93.12 288 GLU B CA 1
ATOM 4714 C C . GLU B 1 288 ? 8.867 -20.531 8.594 1 93.12 288 GLU B C 1
ATOM 4716 O O . GLU B 1 288 ? 8.734 -21.734 8.781 1 93.12 288 GLU B O 1
ATOM 4721 N N . ASP B 1 289 ? 8.281 -19.609 9.312 1 93.06 289 ASP B N 1
ATOM 4722 C CA . ASP B 1 289 ? 7.449 -20 10.445 1 93.06 289 ASP B CA 1
ATOM 4723 C C . ASP B 1 289 ? 6.211 -20.75 9.984 1 93.06 289 ASP B C 1
ATOM 4725 O O . ASP B 1 289 ? 5.676 -21.594 10.727 1 93.06 289 ASP B O 1
ATOM 4729 N N . LYS B 1 290 ? 5.742 -20.516 8.797 1 92.88 290 LYS B N 1
ATOM 4730 C CA . LYS B 1 290 ? 4.59 -21.219 8.25 1 92.88 290 LYS B CA 1
ATOM 4731 C C . LYS B 1 290 ? 4.996 -22.594 7.691 1 92.88 290 LYS B C 1
ATOM 4733 O O . LYS B 1 290 ? 4.184 -23.516 7.652 1 92.88 290 LYS B O 1
ATOM 4738 N N . ARG B 1 291 ? 6.23 -22.672 7.27 1 94.19 291 ARG B N 1
ATOM 4739 C CA . ARG B 1 291 ? 6.73 -23.891 6.641 1 94.19 291 ARG B CA 1
ATOM 4740 C C . ARG B 1 291 ? 7.18 -24.906 7.691 1 94.19 291 ARG B C 1
ATOM 4742 O O . ARG B 1 291 ? 7.176 -26.109 7.445 1 94.19 291 ARG B O 1
ATOM 4749 N N . LYS B 1 292 ? 7.531 -24.359 8.82 1 93.19 292 LYS B N 1
ATOM 4750 C CA . LYS B 1 292 ? 8.086 -25.219 9.859 1 93.19 292 LYS B CA 1
ATOM 4751 C C . LYS B 1 292 ? 7.098 -26.297 10.266 1 93.19 292 LYS B C 1
ATOM 4753 O O . LYS B 1 292 ? 5.938 -26.016 10.57 1 93.19 292 LYS B O 1
ATOM 4758 N N . GLY B 1 293 ? 7.484 -27.5 10.203 1 93.5 293 GLY B N 1
ATOM 4759 C CA . GLY B 1 293 ? 6.684 -28.641 10.648 1 93.5 293 GLY B CA 1
ATOM 4760 C C . GLY B 1 293 ? 5.75 -29.156 9.57 1 93.5 293 GLY B C 1
ATOM 4761 O O . GLY B 1 293 ? 5.023 -30.125 9.797 1 93.5 293 GLY B O 1
ATOM 4762 N N . VAL B 1 294 ? 5.746 -28.547 8.438 1 97.19 294 VAL B N 1
ATOM 4763 C CA . VAL B 1 294 ? 4.891 -29 7.352 1 97.19 294 VAL B CA 1
ATOM 4764 C C . VAL B 1 294 ? 5.648 -30 6.484 1 97.19 294 VAL B C 1
ATOM 4766 O O . VAL B 1 294 ? 6.664 -29.672 5.871 1 97.19 294 VAL B O 1
ATOM 4769 N N . LYS B 1 295 ? 5.18 -31.203 6.418 1 97.88 295 LYS B N 1
ATOM 4770 C CA . LYS B 1 295 ? 5.863 -32.281 5.699 1 97.88 295 LYS B CA 1
ATOM 4771 C C . LYS B 1 295 ? 5.27 -32.469 4.305 1 97.88 295 LYS B C 1
ATOM 4773 O O . LYS B 1 295 ? 5.965 -32.906 3.383 1 97.88 295 LYS B O 1
ATOM 4778 N N . LYS B 1 296 ? 4.07 -32.125 4.148 1 98.56 296 LYS B N 1
ATOM 4779 C CA . LYS B 1 296 ? 3.34 -32.406 2.916 1 98.56 296 LYS B CA 1
ATOM 4780 C C . LYS B 1 296 ? 3.703 -31.406 1.82 1 98.56 296 LYS B C 1
ATOM 4782 O O . LYS B 1 296 ? 3.406 -31.625 0.645 1 98.56 296 LYS B O 1
ATOM 4787 N N . LEU B 1 297 ? 4.414 -30.297 2.135 1 98.69 297 LEU B N 1
ATOM 4788 C CA . LEU B 1 297 ? 4.602 -29.172 1.228 1 98.69 297 LEU B CA 1
ATOM 4789 C C . LEU B 1 297 ? 5.777 -29.422 0.29 1 98.69 297 LEU B C 1
ATOM 4791 O O . LEU B 1 297 ? 6.871 -29.781 0.738 1 98.69 297 LEU B O 1
ATOM 4795 N N . VAL B 1 298 ? 5.523 -29.297 -0.944 1 98.38 298 VAL B N 1
ATOM 4796 C CA . VAL B 1 298 ? 6.539 -29.297 -1.992 1 98.38 298 VAL B CA 1
ATOM 4797 C C . VAL B 1 298 ? 6.5 -27.984 -2.756 1 98.38 298 VAL B C 1
ATOM 4799 O O . VAL B 1 298 ? 5.43 -27.531 -3.17 1 98.38 298 VAL B O 1
ATOM 4802 N N . THR B 1 299 ? 7.668 -27.344 -2.922 1 98.25 299 THR B N 1
ATOM 4803 C CA . THR B 1 299 ? 7.746 -26.078 -3.639 1 98.25 299 THR B CA 1
ATOM 4804 C C . THR B 1 299 ? 8.57 -26.234 -4.914 1 98.25 299 THR B C 1
ATOM 4806 O O . THR B 1 299 ? 9.742 -26.594 -4.859 1 98.25 299 THR B O 1
ATOM 4809 N N . ILE B 1 300 ? 7.93 -25.969 -6.012 1 98.12 300 ILE B N 1
ATOM 4810 C CA . ILE B 1 300 ? 8.594 -26.031 -7.309 1 98.12 300 ILE B CA 1
ATOM 4811 C C . ILE B 1 300 ? 9.234 -24.672 -7.617 1 98.12 300 ILE B C 1
ATOM 4813 O O . ILE B 1 300 ? 8.609 -23.625 -7.438 1 98.12 300 ILE B O 1
ATOM 4817 N N . ASP B 1 301 ? 10.438 -24.672 -8.062 1 97.81 301 ASP B N 1
ATOM 4818 C CA . ASP B 1 301 ? 11.234 -23.469 -8.289 1 97.81 301 ASP B CA 1
ATOM 4819 C C . ASP B 1 301 ? 10.922 -22.859 -9.656 1 97.81 301 ASP B C 1
ATOM 4821 O O . ASP B 1 301 ? 11.023 -23.516 -10.68 1 97.81 301 ASP B O 1
ATOM 4825 N N . LEU B 1 302 ? 10.602 -21.562 -9.664 1 97.88 302 LEU B N 1
ATOM 4826 C CA . LEU B 1 302 ? 10.242 -20.859 -10.891 1 97.88 302 LEU B CA 1
ATOM 4827 C C . LEU B 1 302 ? 11.438 -20.094 -11.453 1 97.88 302 LEU B C 1
ATOM 4829 O O . LEU B 1 302 ? 11.336 -19.469 -12.508 1 97.88 302 LEU B O 1
ATOM 4833 N N . SER B 1 303 ? 12.586 -20.125 -10.797 1 97.81 303 SER B N 1
ATOM 4834 C CA . SER B 1 303 ? 13.703 -19.266 -11.172 1 97.81 303 SER B CA 1
ATOM 4835 C C . SER B 1 303 ? 14.141 -19.516 -12.609 1 97.81 303 SER B C 1
ATOM 4837 O O . SER B 1 303 ? 14.539 -18.594 -13.312 1 97.81 303 SER B O 1
ATOM 4839 N N . GLN B 1 304 ? 14.086 -20.781 -13.047 1 96.62 304 GLN B N 1
ATOM 4840 C CA . GLN B 1 304 ? 14.477 -21.094 -14.422 1 96.62 304 GLN B CA 1
ATOM 4841 C C . GLN B 1 304 ? 13.516 -20.469 -15.422 1 96.62 304 GLN B C 1
ATOM 4843 O O . GLN B 1 304 ? 13.945 -19.875 -16.406 1 96.62 304 GLN B O 1
ATOM 4848 N N . LEU B 1 305 ? 12.242 -20.641 -15.172 1 97.19 305 LEU B N 1
ATOM 4849 C CA . LEU B 1 305 ? 11.211 -20.078 -16.047 1 97.19 305 LEU B CA 1
ATOM 4850 C C . LEU B 1 305 ? 11.352 -18.562 -16.141 1 97.19 305 LEU B C 1
ATOM 4852 O O . LEU B 1 305 ? 11.344 -18 -17.234 1 97.19 305 LEU B O 1
ATOM 4856 N N . LEU B 1 306 ? 11.547 -17.891 -15.016 1 97.94 306 LEU B N 1
ATOM 4857 C CA . LEU B 1 306 ? 11.594 -16.422 -14.945 1 97.94 306 LEU B CA 1
ATOM 4858 C C . LEU B 1 306 ? 12.891 -15.898 -15.57 1 97.94 306 LEU B C 1
ATOM 4860 O O . LEU B 1 306 ? 12.875 -14.875 -16.25 1 97.94 306 LEU B O 1
ATOM 4864 N N . SER B 1 307 ? 14.031 -16.578 -15.297 1 97.38 307 SER B N 1
ATOM 4865 C CA . SER B 1 307 ? 15.297 -16.156 -15.883 1 97.38 307 SER B CA 1
ATOM 4866 C C . SER B 1 307 ? 15.25 -16.219 -17.406 1 97.38 307 SER B C 1
ATOM 4868 O O . SER B 1 307 ? 15.75 -15.312 -18.094 1 97.38 307 SER B O 1
ATOM 4870 N N . GLU B 1 308 ? 14.625 -17.266 -17.906 1 96.19 308 GLU B N 1
ATOM 4871 C CA . GLU B 1 308 ? 14.492 -17.406 -19.359 1 96.19 308 GLU B CA 1
ATOM 4872 C C . GLU B 1 308 ? 13.594 -16.312 -19.938 1 96.19 308 GLU B C 1
ATOM 4874 O O . GLU B 1 308 ? 13.867 -15.773 -21.016 1 96.19 308 GLU B O 1
ATOM 4879 N N . ALA B 1 309 ? 12.531 -16.031 -19.25 1 96.75 309 ALA B N 1
ATOM 4880 C CA . ALA B 1 309 ? 11.625 -14.961 -19.688 1 96.75 309 ALA B CA 1
ATOM 4881 C C . ALA B 1 309 ? 12.352 -13.617 -19.719 1 96.75 309 ALA B C 1
ATOM 4883 O O . ALA B 1 309 ? 12.164 -12.836 -20.656 1 96.75 309 ALA B O 1
ATOM 4884 N N . ILE B 1 310 ? 13.164 -13.328 -18.719 1 97.06 310 ILE B N 1
ATOM 4885 C CA . ILE B 1 310 ? 13.922 -12.086 -18.641 1 97.06 310 ILE B CA 1
ATOM 4886 C C . ILE B 1 310 ? 14.914 -12.016 -19.797 1 97.06 310 ILE B C 1
ATOM 4888 O O . ILE B 1 310 ? 15.008 -10.992 -20.484 1 97.06 310 ILE B O 1
ATOM 4892 N N . ARG B 1 311 ? 15.625 -13.109 -20.031 1 95 311 ARG B N 1
ATOM 4893 C CA . ARG B 1 311 ? 16.594 -13.18 -21.109 1 95 311 ARG B CA 1
ATOM 4894 C C . ARG B 1 311 ? 15.938 -12.914 -22.469 1 95 311 ARG B C 1
ATOM 4896 O O . ARG B 1 311 ? 16.438 -12.125 -23.266 1 95 311 ARG B O 1
ATOM 4903 N N . ARG B 1 312 ? 14.82 -13.516 -22.672 1 93.81 312 ARG B N 1
ATOM 4904 C CA . ARG B 1 312 ? 14.125 -13.383 -23.953 1 93.81 312 ARG B CA 1
ATOM 4905 C C . ARG B 1 312 ? 13.547 -11.977 -24.109 1 93.81 312 ARG B C 1
ATOM 4907 O O . ARG B 1 312 ? 13.562 -11.422 -25.219 1 93.81 312 ARG B O 1
ATOM 4914 N N . ASN B 1 313 ? 13.008 -11.492 -23.047 1 92.12 313 ASN B N 1
ATOM 4915 C CA . ASN B 1 313 ? 12.484 -10.133 -23.078 1 92.12 313 ASN B CA 1
ATOM 4916 C C . ASN B 1 313 ? 13.578 -9.125 -23.438 1 92.12 313 ASN B C 1
ATOM 4918 O O . ASN B 1 313 ? 13.352 -8.227 -24.25 1 92.12 313 ASN B O 1
ATOM 4922 N N . HIS B 1 314 ? 14.734 -9.273 -22.891 1 90.88 314 HIS B N 1
ATOM 4923 C CA . HIS B 1 314 ? 15.852 -8.367 -23.141 1 90.88 314 HIS B CA 1
ATOM 4924 C C . HIS B 1 314 ? 16.312 -8.445 -24.578 1 90.88 314 HIS B C 1
ATOM 4926 O O . HIS B 1 314 ? 16.672 -7.43 -25.188 1 90.88 314 HIS B O 1
ATOM 4932 N N . HIS B 1 315 ? 16.266 -9.617 -25.156 1 87.81 315 HIS B N 1
ATOM 4933 C CA . HIS B 1 315 ? 16.781 -9.82 -26.516 1 87.81 315 HIS B CA 1
ATOM 4934 C C . HIS B 1 315 ? 15.688 -9.633 -27.562 1 87.81 315 HIS B C 1
ATOM 4936 O O . HIS B 1 315 ? 15.93 -9.82 -28.75 1 87.81 315 HIS B O 1
ATOM 4942 N N . GLY B 1 316 ? 14.492 -9.281 -27.109 1 81.81 316 GLY B N 1
ATOM 4943 C CA . GLY B 1 316 ? 13.391 -9.023 -28.016 1 81.81 316 GLY B CA 1
ATOM 4944 C C . GLY B 1 316 ? 12.852 -10.281 -28.672 1 81.81 316 GLY B C 1
ATOM 4945 O O . GLY B 1 316 ? 12.398 -10.25 -29.812 1 81.81 316 GLY B O 1
ATOM 4946 N N . LYS B 1 317 ? 13.078 -11.383 -27.938 1 77.81 317 LYS B N 1
ATOM 4947 C CA . LYS B 1 317 ? 12.602 -12.664 -28.469 1 77.81 317 LYS B CA 1
ATOM 4948 C C . LYS B 1 317 ? 11.227 -13.016 -27.891 1 77.81 317 LYS B C 1
ATOM 4950 O O . LYS B 1 317 ? 10.891 -12.602 -26.781 1 77.81 317 LYS B O 1
ATOM 4955 N N . PHE B 1 318 ? 10.43 -13.641 -28.719 1 68.56 318 PHE B N 1
ATOM 4956 C CA . PHE B 1 318 ? 9.109 -14.102 -28.297 1 68.56 318 PHE B CA 1
ATOM 4957 C C . PHE B 1 318 ? 9.227 -15.102 -27.156 1 68.56 318 PHE B C 1
ATOM 4959 O O . PHE B 1 318 ? 10.141 -15.93 -27.141 1 68.56 318 PHE B O 1
ATOM 4966 N N . ILE B 1 319 ? 8.445 -14.906 -26.203 1 69.25 319 ILE B N 1
ATOM 4967 C CA . ILE B 1 319 ? 8.383 -15.852 -25.094 1 69.25 319 ILE B CA 1
ATOM 4968 C C . ILE B 1 319 ? 7.32 -16.906 -25.375 1 69.25 319 ILE B C 1
ATOM 4970 O O . ILE B 1 319 ? 6.121 -16.625 -25.281 1 69.25 319 ILE B O 1
ATOM 4974 N N . PRO B 1 320 ? 7.801 -18.125 -25.891 1 58.41 320 PRO B N 1
ATOM 4975 C CA . PRO B 1 320 ? 6.789 -19.141 -26.172 1 58.41 320 PRO B CA 1
ATOM 4976 C C . PRO B 1 320 ? 6.074 -19.625 -24.922 1 58.41 320 PRO B C 1
ATOM 4978 O O . PRO B 1 320 ? 6.629 -19.547 -23.812 1 58.41 320 PRO B O 1
ATOM 4981 N N . HIS B 1 321 ? 4.777 -19.922 -25.156 1 55.53 321 HIS B N 1
ATOM 4982 C CA . HIS B 1 321 ? 3.99 -20.484 -24.062 1 55.53 321 HIS B CA 1
ATOM 4983 C C . HIS B 1 321 ? 4.707 -21.656 -23.406 1 55.53 321 HIS B C 1
ATOM 4985 O O . HIS B 1 321 ? 4.535 -21.906 -22.203 1 55.53 321 HIS B O 1
ATOM 4991 N N . TYR B 1 322 ? 5.555 -22.406 -24.328 1 52.09 322 TYR B N 1
ATOM 4992 C CA . TYR B 1 322 ? 6.188 -23.641 -23.875 1 52.09 322 TYR B CA 1
ATOM 4993 C C . TYR B 1 322 ? 7.598 -23.375 -23.359 1 52.09 322 TYR B C 1
ATOM 4995 O O . TYR B 1 322 ? 8.438 -24.281 -23.344 1 52.09 322 TYR B O 1
ATOM 5003 N N . LEU B 1 323 ? 7.934 -22.234 -23 1 51.06 323 LEU B N 1
ATOM 5004 C CA . LEU B 1 323 ? 9.32 -22 -22.609 1 51.06 323 LEU B CA 1
ATOM 5005 C C . LEU B 1 323 ? 9.875 -23.219 -21.859 1 51.06 323 LEU B C 1
ATOM 5007 O O . LEU B 1 323 ? 11.078 -23.297 -21.609 1 51.06 323 LEU B O 1
ATOM 5011 N N . VAL B 1 324 ? 9.094 -24.078 -21.125 1 43.81 324 VAL B N 1
ATOM 5012 C CA . VAL B 1 324 ? 9.695 -25.078 -20.266 1 43.81 324 VAL B CA 1
ATOM 5013 C C . VAL B 1 324 ? 9.992 -26.344 -21.062 1 43.81 324 VAL B C 1
ATOM 5015 O O . VAL B 1 324 ? 10.164 -27.422 -20.484 1 43.81 324 VAL B O 1
ATOM 5018 N N . GLU B 1 325 ? 9.867 -26.453 -22.375 1 38.06 325 GLU B N 1
ATOM 5019 C CA . GLU B 1 325 ? 10.391 -27.719 -22.859 1 38.06 325 GLU B CA 1
ATOM 5020 C C . GLU B 1 325 ? 11.914 -27.719 -22.906 1 38.06 325 GLU B C 1
ATOM 5022 O O . GLU B 1 325 ? 12.523 -26.688 -23.219 1 38.06 325 GLU B O 1
#

Organism: Tuber melanosporum (strain Mel28) (NCBI:txid656061)

Nearest PDB structures (foldseek):
  8dbe-assembly1_A  TM=9.699E-01  e=1.564E-40  Homo sapiens
  8dbo-assembly1_A  TM=9.702E-01  e=1.657E-40  Homo sapiens
  4lyg-assembly1_A  TM=9.619E-01  e=3.840E-37  Homo sapiens
  7yk1-assembly1_D  TM=9.757E-01  e=2.906E-36  Homo sapiens
  4lzn-assembly1_B  TM=9.658E-01  e=1.830E-36  Homo sapiens